Protein 5ZIZ (pdb70)

Solvent-accessible surface area: 25595 Å² total; per-residue (Å²): 126,67,143,56,21,37,69,134,23,22,102,49,29,93,72,2,81,65,15,10,28,68,13,46,74,5,5,33,66,0,20,100,50,0,57,111,0,33,66,2,0,50,85,3,14,70,56,99,44,43,71,109,64,9,85,60,14,2,74,68,0,56,60,22,25,53,38,0,11,78,15,0,32,26,64,9,74,104,50,19,47,2,1,0,8,68,49,53,74,123,24,0,4,65,130,38,154,54,78,2,83,37,97,15,42,81,73,67,108,74,8,62,21,5,52,77,16,36,11,10,12,3,31,0,0,2,63,0,1,34,112,5,122,10,3,64,26,39,0,22,2,73,20,48,106,116,28,87,8,5,6,4,3,1,25,16,24,135,37,95,86,46,39,103,60,121,37,26,60,21,29,4,65,1,62,37,72,81,48,21,32,1,57,46,96,112,104,51,92,63,36,80,22,87,22,69,14,0,70,58,6,60,8,23,2,7,49,2,5,0,13,26,62,5,34,104,37,6,11,1,64,5,9,59,9,36,67,67,22,1,0,28,3,0,44,49,0,27,64,6,1,71,48,93,18,147,61,26,38,65,24,2,50,6,3,15,62,0,2,11,6,16,16,7,3,5,25,1,6,8,66,1,43,46,13,54,16,52,27,15,2,12,48,5,11,39,64,3,42,102,51,18,122,176,82,59,76,67,49,22,28,82,132,110,124,70,138,64,17,56,71,130,16,22,104,48,32,96,68,2,80,64,5,11,28,68,15,43,78,5,7,28,70,1,20,101,42,0,63,109,0,34,37,1,0,58,90,3,15,61,53,93,42,43,83,107,65,9,92,56,13,2,76,75,0,57,60,27,24,52,38,0,10,80,15,0,34,28,65,6,73,100,52,84,63,2,1,2,6,62,47,87,136,27,0,3,65,124,39,156,54,79,2,81,34,91,13,45,91,76,67,88,75,11,60,22,5,50,80,12,40,10,16,6,3,30,0,0,3,70,0,2,34,121,4,122,9,4,60,24,38,0,22,1,75,19,49,106,116,26,88,12,19,5,4,2,1,26,14,24,126,100,97,129,38,23,60,14,31,4,32,3,66,37,71,83,44,21,76,1,15,48,92,108,128,56,83,64,38,102,19,92,24,74,12,0,64,60,8,90,13,36,29,7,58,3,7,0,12,27,65,5,31,109,56,6,15,0,62,4,10,59,9,37,69,69,21,1,0,28,4,0,45,52,0,28,65,6,2,68,54,114,23,97,62,45,42,72,22,2,51,8,5,13,60,0,2,12,7,16,17,9,1,5,20,1,8,8,63,1,42,44,12,34,15,53,30,14,2,13,44,5,12,36,68,3,39,91,52,20,63,111,66,120,55,134,67,60,73,22,61,38,35,66,119

Nearest PDB structures (foldseek):
  5ziz-assembly3_A  TM=1.003E+00  e=2.863E-57  Xanthomonas campestris
  5ziz-assembly3_B  TM=9.883E-01  e=2.452E-52  Xanthomonas campestris
  5zj0-assembly1_A  TM=9.351E-01  e=9.207E-52  Xanthomonas campestris
  7c7z-assembly3_B  TM=9.149E-01  e=1.241E-24  Legionella pneumophila
  7c7z-assembly3_A  TM=8.921E-01  e=1.825E-24  Legionella pneumophila

Radius of gyration: 26.3 Å; Cα contacts (8 Å, |Δi|>4): 1237; chains: 2; bounding box: 47×97×58 Å

B-factor: mean 39.3, std 12.55, range [19.19, 98.6]

Secondary structure (DSSP, 8-state):
-HHHHHHHHHHHHHHHHHHHHHHHHHHHHHHHHHHHHHHHHHHHT-TT--HHHHHHHHHHHHHHHHHHHHHHT-B-SSS-BSSSTT-TTS-SEEEETTEEEE-S-S---EEEEETTEEEE-PPPTIIIII--B-TTSSEEEEE-TT--S--EEEEEEE-GGG----S--EEEEESSSSEEEEEETT--EEEEEE--BT-EEEETTEEEEEES-PPTT-EEEEEE--B--HHHHHHHHHHHHTS---SHHHHHHHHHHHHHHHHHHHHHHHHHHHHHHHTHHHHHHHHTTTTT---HHHHHHHH-/-HHHHHHHHHHHHHHHHHHHHHHHHHHHHHHHHHHHHHHHHHHHT-TT--HHHHHHHHHHHHHHHHHHHHHHT-B-SSS-BTTSTT----SEEEETTEEEE-S-S---EEEEETTEEEE-PPPHIIIII--B-TTSSEEEEE-TT--S--EEEEEEE---S--EEEEEEETTEEEEE-TT--EEEEEE--BTSEEEETTEEEEEES-PPTT-EEEEEE--B--HHHHHHHHHHHTTS---SHHHHHHHHHHHHHHHHHHHHHHHHHHHHHHHHHHHHHHHHTTGGG----S--HHHHHHH-

Sequence (605 aa):
RALAAITRFGENANNVQNRLGLQENALAQAGDKMARVTELAVQSNNSSLSPDDRKAIASELTALRDSMVSLANSTDGTGRYLFAGTSDGNAPFIKSNGNVLYNGDQTQKQVEVAPDTFVSDTLPGSEIFMRIRTGDGSVDAHANATNTGTGLLLDFSRDASSGSWNGGSYSVQFTAADTYEVRDSTNALVSTGTYKDGEDINAAGVRMRISGAPAVGDSFQIGASGTKDVFSTIDDMVAALNSDTQTPTQKAAMINTLQSSMRDIAQASSKMIDARASGGAQLSVIDNANSLLVTLKTTLSSIRRALAAITRFGENANNVQNRLGLQENALAQAGDKMARVTELAVQSNNSSLSPDDRKAIASELTALRDSMVSLANSTDGTGRYLFAGTSGNAPFIKSNGNVLYNGDQTQKQVEVAPDTFVSDTLPGSEIFMRIRTGDGSVDAHANATNTGTGLLLDFSRDWNGGSYSVQFTAADTYEVRDSTNALVSTGTYKDGEDINAAGVRMRISGAPAVGDSFQIGASGTKDVFSTIDDMVAALNSDTQTPTQKAAMINTLQSSMRDIAQASSKMIDARASGGAQLSVIDNANSLLESNEVTLKTTLSSI

Structure (mmCIF, N/CA/C/O backbone):
data_5ZIZ
#
_entry.id   5ZIZ
#
_cell.length_a   179.372
_cell.length_b   179.372
_cell.length_c   54.755
_cell.angle_alpha   90.00
_cell.angle_beta   90.00
_cell.angle_gamma   120.00
#
_symmetry.space_group_name_H-M   'H 3'
#
loop_
_entity.id
_entity.type
_entity.pdbx_description
1 polymer 'Flagellar hook protein FlgL'
2 water water
#
loop_
_atom_site.group_PDB
_atom_site.id
_atom_site.type_symbol
_atom_site.label_atom_id
_atom_site.label_alt_id
_atom_site.label_comp_id
_atom_site.label_asym_id
_atom_site.label_entity_id
_atom_site.label_seq_id
_atom_site.pdbx_PDB_ins_code
_atom_site.Cartn_x
_atom_site.Cartn_y
_atom_site.Cartn_z
_atom_site.occupancy
_atom_site.B_iso_or_equiv
_atom_site.auth_seq_id
_atom_site.auth_comp_id
_atom_site.auth_asym_id
_atom_site.auth_atom_id
_atom_site.pdbx_PDB_model_num
ATOM 1 N N . ARG A 1 15 ? -26.957 -46.274 14.127 1.00 61.83 56 ARG A N 1
ATOM 2 C CA . ARG A 1 15 ? -26.220 -45.355 15.057 1.00 59.41 56 ARG A CA 1
ATOM 3 C C . ARG A 1 15 ? -25.927 -44.014 14.390 1.00 57.80 56 ARG A C 1
ATOM 4 O O . ARG A 1 15 ? -25.518 -43.041 15.058 1.00 56.80 56 ARG A O 1
ATOM 6 N N . ALA A 1 16 ? -26.115 -43.972 13.074 1.00 57.73 57 ALA A N 1
ATOM 7 C CA . ALA A 1 16 ? -26.147 -42.721 12.327 1.00 56.20 57 ALA A CA 1
ATOM 8 C C . ALA A 1 16 ? -27.452 -41.943 12.572 1.00 55.15 57 ALA A C 1
ATOM 9 O O . ALA A 1 16 ? -27.492 -40.717 12.419 1.00 54.63 57 ALA A O 1
ATOM 11 N N . LEU A 1 17 ? -28.516 -42.659 12.937 1.00 54.85 58 LEU A N 1
ATOM 12 C CA . LEU A 1 17 ? -29.764 -42.041 13.358 1.00 53.28 58 LEU A CA 1
ATOM 13 C C . LEU A 1 17 ? -29.533 -41.205 14.601 1.00 50.47 58 LEU A C 1
ATOM 14 O O . LEU A 1 17 ? -30.102 -40.130 14.741 1.00 49.04 58 LEU A O 1
ATOM 19 N N . ALA A 1 18 ? -28.689 -41.710 15.500 1.00 49.10 59 ALA A N 1
ATOM 20 C CA . ALA A 1 18 ? -28.351 -41.017 16.744 1.00 46.64 59 ALA A CA 1
ATOM 21 C C . ALA A 1 18 ? -27.676 -39.670 16.488 1.00 44.20 59 ALA A C 1
ATOM 22 O O . ALA A 1 18 ? -27.970 -38.690 17.171 1.00 42.72 59 ALA A O 1
ATOM 24 N N . ALA A 1 19 ? -26.784 -39.632 15.497 1.00 43.62 60 ALA A N 1
ATOM 25 C CA . ALA A 1 19 ? -26.080 -38.406 15.123 1.00 41.92 60 ALA A CA 1
ATOM 26 C C . ALA A 1 19 ? -27.000 -37.417 14.414 1.00 40.90 60 ALA A C 1
ATOM 27 O O . ALA A 1 19 ? -26.958 -36.226 14.693 1.00 39.37 60 ALA A O 1
ATOM 29 N N . ILE A 1 20 ? -27.829 -37.922 13.501 1.00 42.11 61 ILE A N 1
ATOM 30 C CA . ILE A 1 20 ? -28.790 -37.102 12.767 1.00 42.28 61 ILE A CA 1
ATOM 31 C C . ILE A 1 20 ? -29.787 -36.481 13.745 1.00 41.53 61 ILE A C 1
ATOM 32 O O . ILE A 1 20 ? -30.075 -35.289 13.664 1.00 40.01 61 ILE A O 1
ATOM 37 N N . THR A 1 21 ? -30.288 -37.293 14.682 1.00 42.01 62 THR A N 1
ATOM 38 C CA . THR A 1 21 ? -31.202 -36.822 15.714 1.00 42.02 62 THR A CA 1
ATOM 39 C C . THR A 1 21 ? -30.559 -35.672 16.476 1.00 40.85 62 THR A C 1
ATOM 40 O O . THR A 1 21 ? -31.188 -34.624 16.687 1.00 40.38 62 THR A O 1
ATOM 44 N N . ARG A 1 22 ? -29.300 -35.874 16.869 1.00 40.87 63 ARG A N 1
ATOM 45 C CA . ARG A 1 22 ? -28.548 -34.894 17.664 1.00 40.77 63 ARG A CA 1
ATOM 46 C C . ARG A 1 22 ? -28.343 -33.609 16.894 1.00 39.61 63 ARG A C 1
ATOM 47 O O . ARG A 1 22 ? -28.531 -32.523 17.447 1.00 39.06 63 ARG A O 1
ATOM 55 N N . PHE A 1 23 ? -27.980 -33.722 15.617 1.00 39.75 64 PHE A N 1
ATOM 56 C CA . PHE A 1 23 ? -27.849 -32.532 14.798 1.00 39.32 64 PHE A CA 1
ATOM 57 C C . PHE A 1 23 ? -29.198 -31.848 14.631 1.00 39.81 64 PHE A C 1
ATOM 58 O O . PHE A 1 23 ? -29.295 -30.618 14.790 1.00 39.16 64 PHE A O 1
ATOM 66 N N . GLY A 1 24 ? -30.230 -32.640 14.352 1.00 40.91 65 GLY A N 1
ATOM 67 C CA . GLY A 1 24 ? -31.589 -32.133 14.171 1.00 41.95 65 GLY A CA 1
ATOM 68 C C . GLY A 1 24 ? -32.116 -31.380 15.386 1.00 41.31 65 GLY A C 1
ATOM 69 O O . GLY A 1 24 ? -32.596 -30.242 15.279 1.00 39.70 65 GLY A O 1
ATOM 70 N N . GLU A 1 25 ? -32.033 -32.023 16.551 1.00 41.86 66 GLU A N 1
ATOM 71 C CA . GLU A 1 25 ? -32.473 -31.398 17.794 1.00 41.63 66 GLU A CA 1
ATOM 72 C C . GLU A 1 25 ? -31.681 -30.131 18.066 1.00 39.71 66 GLU A C 1
ATOM 73 O O . GLU A 1 25 ? -32.285 -29.114 18.384 1.00 39.50 66 GLU A O 1
ATOM 79 N N . ASN A 1 26 ? -30.353 -30.170 17.903 1.00 39.03 67 ASN A N 1
ATOM 80 C CA . ASN A 1 26 ? -29.532 -28.946 18.028 1.00 37.67 67 ASN A CA 1
ATOM 81 C C . ASN A 1 26 ? -30.053 -27.815 17.153 1.00 37.44 67 ASN A C 1
ATOM 82 O O . ASN A 1 26 ? -30.205 -26.694 17.627 1.00 36.46 67 ASN A O 1
ATOM 87 N N . ALA A 1 27 ? -30.293 -28.109 15.872 1.00 37.78 68 ALA A N 1
ATOM 88 C CA . ALA A 1 27 ? -30.763 -27.101 14.921 1.00 38.54 68 ALA A CA 1
ATOM 89 C C . ALA A 1 27 ? -32.133 -26.540 15.301 1.00 38.94 68 ALA A C 1
ATOM 90 O O . ALA A 1 27 ? -32.340 -25.332 15.260 1.00 38.10 68 ALA A O 1
ATOM 92 N N . ASN A 1 28 ? -33.069 -27.423 15.644 1.00 40.12 69 ASN A N 1
ATOM 93 C CA . ASN A 1 28 ? -34.385 -26.999 16.115 1.00 41.13 69 ASN A CA 1
ATOM 94 C C . ASN A 1 28 ? -34.318 -26.119 17.370 1.00 39.00 69 ASN A C 1
ATOM 95 O O . ASN A 1 28 ? -35.014 -25.112 17.463 1.00 39.08 69 ASN A O 1
ATOM 100 N N . ASN A 1 29 ? -33.475 -26.496 18.323 1.00 38.00 70 ASN A N 1
ATOM 101 C CA . ASN A 1 29 ? -33.359 -25.734 19.569 1.00 36.77 70 ASN A CA 1
ATOM 102 C C . ASN A 1 29 ? -32.832 -24.338 19.371 1.00 34.91 70 ASN A C 1
ATOM 103 O O . ASN A 1 29 ? -33.409 -23.392 19.905 1.00 34.98 70 ASN A O 1
ATOM 108 N N . VAL A 1 30 ? -31.747 -24.204 18.605 1.00 33.60 71 VAL A N 1
ATOM 109 C CA . VAL A 1 30 ? -31.163 -22.894 18.368 1.00 31.96 71 VAL A CA 1
ATOM 110 C C . VAL A 1 30 ? -32.142 -22.024 17.569 1.00 33.60 71 VAL A C 1
ATOM 111 O O . VAL A 1 30 ? -32.335 -20.841 17.879 1.00 33.31 71 VAL A O 1
ATOM 115 N N . GLN A 1 31 ? -32.762 -22.625 16.551 1.00 35.46 72 GLN A N 1
ATOM 116 C CA . GLN A 1 31 ? -33.749 -21.949 15.723 1.00 37.19 72 GLN A CA 1
ATOM 117 C C . GLN A 1 31 ? -34.875 -21.362 16.593 1.00 36.43 72 GLN A C 1
ATOM 118 O O . GLN A 1 31 ? -35.193 -20.186 16.465 1.00 36.28 72 GLN A O 1
ATOM 124 N N . ASN A 1 32 ? -35.461 -22.181 17.470 1.00 35.79 73 ASN A N 1
ATOM 125 C CA . ASN A 1 32 ? -36.497 -21.717 18.390 1.00 36.07 73 ASN A CA 1
ATOM 126 C C . ASN A 1 32 ? -35.990 -20.539 19.250 1.00 33.97 73 ASN A C 1
ATOM 127 O O . ASN A 1 32 ? -36.653 -19.508 19.328 1.00 34.25 73 ASN A O 1
ATOM 132 N N . ARG A 1 33 ? -34.804 -20.693 19.843 1.00 31.59 74 ARG A N 1
ATOM 133 C CA . ARG A 1 33 ? -34.197 -19.655 20.682 1.00 30.07 74 ARG A CA 1
ATOM 134 C C . ARG A 1 33 ? -33.968 -18.363 19.913 1.00 29.50 74 ARG A C 1
ATOM 135 O O . ARG A 1 33 ? -34.391 -17.300 20.356 1.00 28.81 74 ARG A O 1
ATOM 143 N N . LEU A 1 34 ? -33.367 -18.463 18.730 1.00 29.47 75 LEU A N 1
ATOM 144 C CA . LEU A 1 34 ? -33.128 -17.279 17.905 1.00 29.17 75 LEU A CA 1
ATOM 145 C C . LEU A 1 34 ? -34.417 -16.522 17.556 1.00 30.38 75 LEU A C 1
ATOM 146 O O . LEU A 1 34 ? -34.438 -15.295 17.590 1.00 29.55 75 LEU A O 1
ATOM 151 N N . GLY A 1 35 ? -35.484 -17.260 17.252 1.00 32.12 76 GLY A N 1
ATOM 152 C CA . GLY A 1 35 ? -36.814 -16.661 17.024 1.00 34.46 76 GLY A CA 1
ATOM 153 C C . GLY A 1 35 ? -37.382 -16.000 18.288 1.00 34.14 76 GLY A C 1
ATOM 154 O O . GLY A 1 35 ? -37.971 -14.908 18.232 1.00 34.22 76 GLY A O 1
ATOM 155 N N . LEU A 1 36 ? -37.212 -16.652 19.429 1.00 33.38 77 LEU A N 1
ATOM 156 C CA . LEU A 1 36 ? -37.656 -16.049 20.695 1.00 33.64 77 LEU A CA 1
ATOM 157 C C . LEU A 1 36 ? -36.829 -14.813 21.061 1.00 32.22 77 LEU A C 1
ATOM 158 O O . LEU A 1 36 ? -37.384 -13.839 21.563 1.00 32.30 77 LEU A O 1
ATOM 163 N N . GLN A 1 37 ? -35.524 -14.841 20.769 1.00 31.67 78 GLN A N 1
ATOM 164 C CA . GLN A 1 37 ? -34.640 -13.675 20.936 1.00 30.51 78 GLN A CA 1
ATOM 165 C C . GLN A 1 37 ? -35.128 -12.468 20.111 1.00 31.39 78 GLN A C 1
ATOM 166 O O . GLN A 1 37 ? -35.272 -11.357 20.627 1.00 31.04 78 GLN A O 1
ATOM 172 N N . GLU A 1 38 ? -35.375 -12.694 18.832 1.00 33.17 79 GLU A N 1
ATOM 173 C CA . GLU A 1 38 ? -35.855 -11.640 17.950 1.00 35.83 79 GLU A CA 1
ATOM 174 C C . GLU A 1 38 ? -37.126 -10.972 18.492 1.00 35.86 79 GLU A C 1
ATOM 175 O O . GLU A 1 38 ? -37.223 -9.740 18.508 1.00 35.15 79 GLU A O 1
ATOM 181 N N . ASN A 1 39 ? -38.087 -11.787 18.935 1.00 35.76 80 ASN A N 1
ATOM 182 C CA . ASN A 1 39 ? -39.310 -11.251 19.491 1.00 36.56 80 ASN A CA 1
ATOM 183 C C . ASN A 1 39 ? -39.025 -10.502 20.801 1.00 34.02 80 ASN A C 1
ATOM 184 O O . ASN A 1 39 ? -39.571 -9.441 21.020 1.00 33.48 80 ASN A O 1
ATOM 189 N N . ALA A 1 40 ? -38.139 -11.043 21.635 1.00 31.70 81 ALA A N 1
ATOM 190 C CA . ALA A 1 40 ? -37.805 -10.395 22.893 1.00 30.32 81 ALA A CA 1
ATOM 191 C C . ALA A 1 40 ? -37.131 -9.026 22.687 1.00 29.45 81 ALA A C 1
ATOM 192 O O . ALA A 1 40 ? -37.420 -8.089 23.423 1.00 29.71 81 ALA A O 1
ATOM 194 N N . LEU A 1 41 ? -36.241 -8.924 21.703 1.00 28.83 82 LEU A N 1
ATOM 195 C CA . LEU A 1 41 ? -35.619 -7.653 21.353 1.00 28.54 82 LEU A CA 1
ATOM 196 C C . LEU A 1 41 ? -36.608 -6.631 20.785 1.00 30.28 82 LEU A C 1
ATOM 197 O O . LEU A 1 41 ? -36.504 -5.433 21.096 1.00 30.07 82 LEU A O 1
ATOM 202 N N . ALA A 1 42 ? -37.567 -7.089 19.973 1.00 31.31 83 ALA A N 1
ATOM 203 C CA . ALA A 1 42 ? -38.645 -6.230 19.536 1.00 33.50 83 ALA A CA 1
ATOM 204 C C . ALA A 1 42 ? -39.424 -5.657 20.721 1.00 33.70 83 ALA A C 1
ATOM 205 O O . ALA A 1 42 ? -39.636 -4.452 20.786 1.00 35.28 83 ALA A O 1
ATOM 207 N N . GLN A 1 43 ? -39.825 -6.504 21.664 1.00 33.28 84 GLN A N 1
ATOM 208 C CA . GLN A 1 43 ? -40.591 -6.049 22.827 1.00 34.73 84 GLN A CA 1
ATOM 209 C C . GLN A 1 43 ? -39.781 -5.154 23.769 1.00 33.37 84 GLN A C 1
ATOM 210 O O . GLN A 1 43 ? -40.350 -4.257 24.380 1.00 33.87 84 GLN A O 1
ATOM 216 N N . ALA A 1 44 ? -38.479 -5.425 23.905 1.00 31.86 85 ALA A N 1
ATOM 217 C CA . ALA A 1 44 ? -37.580 -4.553 24.647 1.00 31.30 85 ALA A CA 1
ATOM 218 C C . ALA A 1 44 ? -37.503 -3.184 23.968 1.00 31.98 85 ALA A C 1
ATOM 219 O O . ALA A 1 44 ? -37.553 -2.165 24.648 1.00 31.93 85 ALA A O 1
ATOM 221 N N . GLY A 1 45 ? -37.414 -3.174 22.640 1.00 33.09 86 GLY A N 1
ATOM 222 C CA . GLY A 1 45 ? -37.564 -1.942 21.855 1.00 35.16 86 GLY A CA 1
ATOM 223 C C . GLY A 1 45 ? -38.803 -1.107 22.225 1.00 36.10 86 GLY A C 1
ATOM 224 O O . GLY A 1 45 ? -38.693 0.095 22.518 1.00 36.45 86 GLY A O 1
ATOM 225 N N . ASP A 1 46 ? -39.968 -1.750 22.215 1.00 36.83 87 ASP A N 1
ATOM 226 C CA . ASP A 1 46 ? -41.244 -1.114 22.553 1.00 38.02 87 ASP A CA 1
ATOM 227 C C . ASP A 1 46 ? -41.249 -0.538 23.951 1.00 36.96 87 ASP A C 1
ATOM 228 O O . ASP A 1 46 ? -41.702 0.591 24.151 1.00 37.40 87 ASP A O 1
ATOM 233 N N . LYS A 1 47 ? -40.751 -1.319 24.915 1.00 34.87 88 LYS A N 1
ATOM 234 C CA . LYS A 1 47 ? -40.710 -0.891 26.304 1.00 33.80 88 LYS A CA 1
ATOM 235 C C . LYS A 1 47 ? -39.799 0.313 26.468 1.00 32.28 88 LYS A C 1
ATOM 236 O O . LYS A 1 47 ? -40.115 1.233 27.222 1.00 32.77 88 LYS A O 1
ATOM 242 N N . MET A 1 48 ? -38.670 0.306 25.768 1.00 30.90 89 MET A N 1
ATOM 243 C CA . MET A 1 48 ? -37.737 1.432 25.783 1.00 29.60 89 MET A CA 1
ATOM 244 C C . MET A 1 48 ? -38.346 2.690 25.167 1.00 29.59 89 MET A C 1
ATOM 245 O O . MET A 1 48 ? -38.074 3.809 25.642 1.00 28.29 89 MET A O 1
ATOM 250 N N . ALA A 1 49 ? -39.145 2.497 24.106 1.00 28.82 90 ALA A N 1
ATOM 251 C CA . ALA A 1 49 ? -39.807 3.590 23.438 1.00 30.45 90 ALA A CA 1
ATOM 252 C C . ALA A 1 49 ? -40.831 4.197 24.397 1.00 30.87 90 ALA A C 1
ATOM 253 O O . ALA A 1 49 ? -40.972 5.406 24.473 1.00 32.02 90 ALA A O 1
ATOM 255 N N . ARG A 1 50 ? -41.536 3.353 25.142 1.00 31.24 91 ARG A N 1
ATOM 256 C CA . ARG A 1 50 ? -42.468 3.818 26.180 1.00 31.91 91 ARG A CA 1
ATOM 257 C C . ARG A 1 50 ? -41.713 4.541 27.311 1.00 30.45 91 ARG A C 1
ATOM 258 O O . ARG A 1 50 ? -42.159 5.587 27.779 1.00 30.73 91 ARG A O 1
ATOM 266 N N . VAL A 1 51 ? -40.555 4.017 27.732 1.00 29.34 92 VAL A N 1
ATOM 267 C CA . VAL A 1 51 ? -39.698 4.723 28.719 1.00 27.69 92 VAL A CA 1
ATOM 268 C C . VAL A 1 51 ? -39.306 6.145 28.243 1.00 28.42 92 VAL A C 1
ATOM 269 O O . VAL A 1 51 ? -39.418 7.127 28.989 1.00 28.72 92 VAL A O 1
ATOM 273 N N . THR A 1 52 ? -38.851 6.236 27.002 1.00 28.63 93 THR A N 1
ATOM 274 C CA . THR A 1 52 ? -38.539 7.494 26.326 1.00 29.92 93 THR A CA 1
ATOM 275 C C . THR A 1 52 ? -39.719 8.485 26.360 1.00 31.18 93 THR A C 1
ATOM 276 O O . THR A 1 52 ? -39.538 9.641 26.718 1.00 30.69 93 THR A O 1
ATOM 280 N N . GLU A 1 53 ? -40.923 8.039 26.003 1.00 32.22 94 GLU A N 1
ATOM 281 C CA . GLU A 1 53 ? -42.088 8.939 26.030 1.00 34.47 94 GLU A CA 1
ATOM 282 C C . GLU A 1 53 ? -42.446 9.418 27.428 1.00 33.05 94 GLU A C 1
ATOM 283 O O . GLU A 1 53 ? -42.703 10.601 27.632 1.00 33.45 94 GLU A O 1
ATOM 289 N N . LEU A 1 54 ? -42.474 8.497 28.384 1.00 31.73 95 LEU A N 1
ATOM 290 C CA . LEU A 1 54 ? -42.747 8.869 29.773 1.00 31.07 95 LEU A CA 1
ATOM 291 C C . LEU A 1 54 ? -41.731 9.898 30.268 1.00 30.17 95 LEU A C 1
ATOM 292 O O . LEU A 1 54 ? -42.119 10.869 30.917 1.00 30.74 95 LEU A O 1
ATOM 297 N N . ALA A 1 55 ? -40.451 9.702 29.932 1.00 28.84 96 ALA A N 1
ATOM 298 C CA . ALA A 1 55 ? -39.400 10.646 30.341 1.00 28.99 96 ALA A CA 1
ATOM 299 C C . ALA A 1 55 ? -39.546 12.048 29.707 1.00 30.14 96 ALA A C 1
ATOM 300 O O . ALA A 1 55 ? -39.357 13.058 30.397 1.00 30.77 96 ALA A O 1
ATOM 302 N N . VAL A 1 56 ? -39.878 12.114 28.421 1.00 30.33 97 VAL A N 1
ATOM 303 C CA . VAL A 1 56 ? -40.132 13.402 27.780 1.00 32.10 97 VAL A CA 1
ATOM 304 C C . VAL A 1 56 ? -41.254 14.114 28.530 1.00 32.96 97 VAL A C 1
ATOM 305 O O . VAL A 1 56 ? -41.096 15.258 28.950 1.00 34.15 97 VAL A O 1
ATOM 309 N N . GLN A 1 57 ? -42.369 13.419 28.728 1.00 33.37 98 GLN A N 1
ATOM 310 C CA . GLN A 1 57 ? -43.523 13.969 29.425 1.00 34.46 98 GLN A CA 1
ATOM 311 C C . GLN A 1 57 ? -43.182 14.464 30.827 1.00 33.31 98 GLN A C 1
ATOM 312 O O . GLN A 1 57 ? -43.759 15.453 31.276 1.00 33.33 98 GLN A O 1
ATOM 318 N N . SER A 1 58 ? -42.257 13.781 31.509 1.00 31.14 99 SER A N 1
ATOM 319 C CA . SER A 1 58 ? -41.901 14.144 32.890 1.00 31.62 99 SER A CA 1
ATOM 320 C C . SER A 1 58 ? -41.151 15.483 33.021 1.00 32.35 99 SER A C 1
ATOM 321 O O . SER A 1 58 ? -41.089 16.051 34.099 1.00 33.25 99 SER A O 1
ATOM 324 N N . ASN A 1 59 ? -40.566 15.972 31.934 1.00 33.44 100 ASN A N 1
ATOM 325 C CA . ASN A 1 59 ? -39.972 17.309 31.926 1.00 34.79 100 ASN A CA 1
ATOM 326 C C . ASN A 1 59 ? -41.011 18.450 31.886 1.00 36.72 100 ASN A C 1
ATOM 327 O O . ASN A 1 59 ? -40.677 19.596 32.194 1.00 37.01 100 ASN A O 1
ATOM 332 N N . ASN A 1 60 ? -42.257 18.123 31.523 1.00 37.94 101 ASN A N 1
ATOM 333 C CA . ASN A 1 60 ? -43.306 19.119 31.273 1.00 40.69 101 ASN A CA 1
ATOM 334 C C . ASN A 1 60 ? -43.497 20.010 32.491 1.00 41.23 101 ASN A C 1
ATOM 335 O O . ASN A 1 60 ? -43.776 19.523 33.580 1.00 40.47 101 ASN A O 1
ATOM 340 N N . SER A 1 61 ? -43.325 21.314 32.300 1.00 43.06 102 SER A N 1
ATOM 341 C CA . SER A 1 61 ? -43.337 22.246 33.421 1.00 44.47 102 SER A CA 1
ATOM 342 C C . SER A 1 61 ? -44.703 22.421 34.102 1.00 45.78 102 SER A C 1
ATOM 343 O O . SER A 1 61 ? -44.772 23.009 35.191 1.00 46.18 102 SER A O 1
ATOM 346 N N . SER A 1 62 ? -45.773 21.908 33.480 1.00 46.71 103 SER A N 1
ATOM 347 C CA . SER A 1 62 ? -47.123 22.002 34.072 1.00 48.67 103 SER A CA 1
ATOM 348 C C . SER A 1 62 ? -47.466 20.883 35.076 1.00 48.29 103 SER A C 1
ATOM 349 O O . SER A 1 62 ? -48.446 20.992 35.815 1.00 49.20 103 SER A O 1
ATOM 352 N N . LEU A 1 63 ? -46.650 19.828 35.116 1.00 47.12 104 LEU A N 1
AT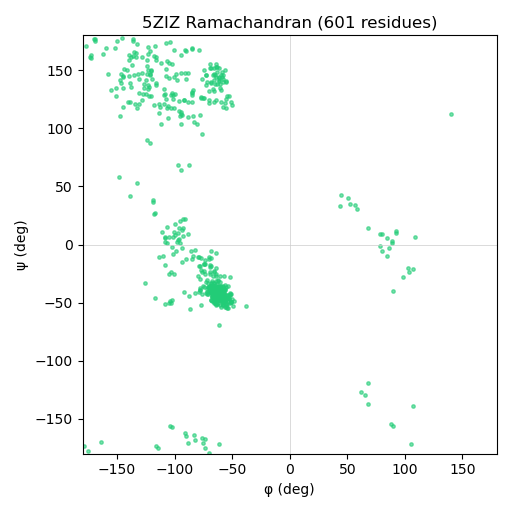OM 353 C CA . LEU A 1 63 ? -46.905 18.685 35.993 1.00 47.05 104 LEU A CA 1
ATOM 354 C C . LEU A 1 63 ? -46.635 19.022 37.451 1.00 47.31 104 LEU A C 1
ATOM 355 O O . LEU A 1 63 ? -45.718 19.780 37.759 1.00 47.26 104 LEU A O 1
ATOM 360 N N . SER A 1 64 ? -47.426 18.433 38.342 1.00 48.42 105 SER A N 1
ATOM 361 C CA . SER A 1 64 ? -47.251 18.598 39.782 1.00 49.04 105 SER A CA 1
ATOM 362 C C . SER A 1 64 ? -46.209 17.584 40.257 1.00 48.50 105 SER A C 1
ATOM 363 O O . SER A 1 64 ? -45.842 16.689 39.490 1.00 47.59 105 SER A O 1
ATOM 366 N N . PRO A 1 65 ? -45.709 17.719 41.507 1.00 49.39 106 PRO A N 1
ATOM 367 C CA . PRO A 1 65 ? -44.907 16.615 42.064 1.00 48.97 106 PRO A CA 1
ATOM 368 C C . PRO A 1 65 ? -45.649 15.269 42.084 1.00 49.45 106 PRO A C 1
ATOM 369 O O . PRO A 1 65 ? -45.035 14.239 41.818 1.00 48.59 106 PRO A O 1
ATOM 373 N N . ASP A 1 66 ? -46.949 15.279 42.385 1.00 51.51 107 ASP A N 1
ATOM 374 C CA . ASP A 1 66 ? -47.749 14.046 42.396 1.00 52.30 107 ASP A CA 1
ATOM 375 C C . ASP A 1 66 ? -47.786 13.377 41.030 1.00 50.62 107 ASP A C 1
ATOM 376 O O . ASP A 1 66 ? -47.679 12.149 40.935 1.00 50.03 107 ASP A O 1
ATOM 381 N N . ASP A 1 67 ? -47.944 14.195 39.985 1.00 50.02 108 ASP A N 1
ATOM 382 C CA . ASP A 1 67 ? -47.959 13.721 38.591 1.00 48.86 108 ASP A CA 1
ATOM 383 C C . ASP A 1 67 ? -46.607 13.145 38.212 1.00 45.87 108 ASP A C 1
ATOM 384 O O . ASP A 1 67 ? -46.529 12.130 37.527 1.00 44.88 108 ASP A O 1
ATOM 389 N N . ARG A 1 68 ? -45.540 13.795 38.662 1.00 44.43 109 ARG A N 1
ATOM 390 C CA . ARG A 1 68 ? -44.223 13.243 38.438 1.00 42.96 109 ARG A CA 1
ATOM 391 C C . ARG A 1 68 ? -44.098 11.871 39.094 1.00 42.35 109 ARG A C 1
ATOM 392 O O . ARG A 1 68 ? -43.493 10.968 38.528 1.00 41.00 109 ARG A O 1
ATOM 400 N N . LYS A 1 69 ? -44.732 11.709 40.251 1.00 43.59 110 LYS A N 1
ATOM 401 C CA . LYS A 1 69 ? -44.668 10.447 40.995 1.00 44.08 110 LYS A CA 1
ATOM 402 C C . LYS A 1 69 ? -45.406 9.287 40.300 1.00 43.48 110 LYS A C 1
ATOM 403 O O . LYS A 1 69 ? -44.880 8.162 40.241 1.00 43.06 110 LYS A O 1
ATOM 409 N N . ALA A 1 70 ? -46.577 9.577 39.739 1.00 43.31 111 ALA A N 1
ATOM 410 C CA . ALA A 1 70 ? -47.325 8.618 38.922 1.00 43.29 111 ALA A CA 1
ATOM 411 C C . ALA A 1 70 ? -46.535 8.143 37.691 1.00 41.40 111 ALA A C 1
ATOM 412 O O . ALA A 1 70 ? -46.601 6.965 37.329 1.00 41.43 111 ALA A O 1
ATOM 414 N N . ILE A 1 71 ? -45.808 9.062 37.049 1.00 39.46 112 ILE A N 1
ATOM 415 C CA . ILE A 1 71 ? -44.924 8.715 35.948 1.00 37.45 112 ILE A CA 1
ATOM 416 C C . ILE A 1 71 ? -43.801 7.801 36.432 1.00 35.94 112 ILE A C 1
ATOM 417 O O . ILE A 1 71 ? -43.488 6.799 35.773 1.00 34.61 112 ILE A O 1
ATOM 422 N N . ALA A 1 72 ? -43.198 8.153 37.576 1.00 35.75 113 ALA A N 1
ATOM 423 C CA . ALA A 1 72 ? -42.161 7.328 38.205 1.00 34.72 113 ALA A CA 1
ATOM 424 C C . ALA A 1 72 ? -42.671 5.909 38.473 1.00 35.04 113 ALA A C 1
ATOM 425 O O . ALA A 1 72 ? -41.954 4.917 38.261 1.00 34.62 113 ALA A O 1
ATOM 427 N N . SER A 1 73 ? -43.919 5.818 38.897 1.00 36.18 114 SER A N 1
ATOM 428 C CA . SER A 1 73 ? -44.558 4.529 39.157 1.00 37.91 114 SER A CA 1
ATOM 429 C C . SER A 1 73 ? -44.735 3.672 37.893 1.00 37.08 114 SER A C 1
ATOM 430 O O . SER A 1 73 ? -44.599 2.443 37.934 1.00 37.09 114 SER A O 1
ATOM 433 N N . GLU A 1 74 ? -45.041 4.327 36.776 1.00 36.44 115 GLU A N 1
ATOM 434 C CA . GLU A 1 74 ? -45.121 3.658 35.485 1.00 36.29 115 GLU A CA 1
ATOM 435 C C . GLU A 1 74 ? -43.745 3.184 35.041 1.00 33.86 115 GLU A C 1
ATOM 436 O O . GLU A 1 74 ? -43.600 2.077 34.526 1.00 33.59 115 GLU A O 1
ATOM 442 N N . LEU A 1 75 ? -42.734 4.021 35.254 1.00 32.36 116 LEU A N 1
ATOM 443 C CA . LEU A 1 75 ? -41.366 3.662 34.904 1.00 30.35 116 LEU A CA 1
ATOM 444 C C . LEU A 1 75 ? -40.884 2.454 35.700 1.00 30.68 116 LEU A C 1
ATOM 445 O O . LEU A 1 75 ? -40.236 1.582 35.146 1.00 29.56 116 LEU A O 1
ATOM 450 N N . THR A 1 76 ? -41.234 2.393 36.987 1.00 32.10 117 THR A N 1
ATOM 451 C CA . THR A 1 76 ? -40.917 1.249 37.839 1.00 32.51 117 THR A CA 1
ATOM 452 C C . THR A 1 76 ? -41.536 -0.027 37.256 1.00 33.14 117 THR A C 1
ATOM 453 O O . THR A 1 76 ? -40.864 -1.059 37.146 1.00 32.78 117 THR A O 1
ATOM 457 N N . ALA A 1 77 ? -42.805 0.052 36.855 1.00 33.81 118 ALA A N 1
ATOM 458 C CA . ALA A 1 77 ? -43.487 -1.089 36.233 1.00 34.56 118 ALA A CA 1
ATOM 459 C C . ALA A 1 77 ? -42.787 -1.528 34.952 1.00 32.81 118 ALA A C 1
ATOM 460 O O . ALA A 1 77 ? -42.647 -2.724 34.696 1.00 33.17 118 ALA A O 1
ATOM 462 N N . LEU A 1 78 ? -42.322 -0.562 34.162 1.00 31.56 119 LEU A N 1
ATOM 463 C CA . LEU A 1 78 ? -41.569 -0.881 32.948 1.00 29.79 119 LEU A CA 1
ATOM 464 C C . LEU A 1 78 ? -40.217 -1.524 33.239 1.00 28.37 119 LEU A C 1
ATOM 465 O O . LEU A 1 78 ? -39.816 -2.441 32.512 1.00 26.72 119 LEU A O 1
ATOM 470 N N . ARG A 1 79 ? -39.536 -1.068 34.307 1.00 28.27 120 ARG A N 1
ATOM 471 C CA . ARG A 1 79 ? -38.258 -1.681 34.721 1.00 27.78 120 ARG A CA 1
ATOM 472 C C . ARG A 1 79 ? -38.490 -3.138 35.129 1.00 28.75 120 ARG A C 1
ATOM 473 O O . ARG A 1 79 ? -37.738 -4.035 34.725 1.00 27.62 120 ARG A O 1
ATOM 481 N N . ASP A 1 80 ? -39.537 -3.358 35.926 1.00 30.40 121 ASP A N 1
ATOM 482 C CA . ASP A 1 80 ? -39.920 -4.711 36.373 1.00 32.81 121 ASP A CA 1
ATOM 483 C C . ASP A 1 80 ? -40.245 -5.652 35.213 1.00 32.52 121 ASP A C 1
ATOM 484 O O . ASP A 1 80 ? -39.825 -6.799 35.224 1.00 31.71 121 ASP A O 1
ATOM 489 N N . SER A 1 81 ? -40.934 -5.148 34.188 1.00 32.74 122 SER A N 1
ATOM 490 C CA . SER A 1 81 ? -41.293 -6.003 33.064 1.00 33.57 122 SER A CA 1
ATOM 491 C C . SER A 1 81 ? -40.101 -6.232 32.125 1.00 31.89 122 SER A C 1
ATOM 492 O O . SER A 1 81 ? -40.087 -7.168 31.345 1.00 32.46 122 SER A O 1
ATOM 495 N N . MET A 1 82 ? -39.100 -5.371 32.219 1.00 30.75 123 MET A N 1
ATOM 496 C CA . MET A 1 82 ? -37.871 -5.544 31.476 1.00 29.50 123 MET A CA 1
ATOM 497 C C . MET A 1 82 ? -37.042 -6.657 32.123 1.00 28.80 123 MET A C 1
ATOM 498 O O . MET A 1 82 ? -36.377 -7.404 31.420 1.00 28.36 123 MET A O 1
ATOM 503 N N . VAL A 1 83 ? -37.085 -6.764 33.455 1.00 28.82 124 VAL A N 1
ATOM 504 C CA . VAL A 1 83 ? -36.445 -7.877 34.155 1.00 27.89 124 VAL A CA 1
ATOM 505 C C . VAL A 1 83 ? -37.066 -9.231 33.736 1.00 28.64 124 VAL A C 1
ATOM 506 O O . VAL A 1 83 ? -36.318 -10.177 33.460 1.00 28.14 124 VAL A O 1
ATOM 510 N N . SER A 1 84 ? -38.409 -9.326 33.702 1.00 29.31 125 SER A N 1
ATOM 511 C CA . SER A 1 84 ? -39.113 -10.577 33.325 1.00 30.57 125 SER A CA 1
ATOM 512 C C . SER A 1 84 ? -38.735 -10.962 31.905 1.00 29.37 125 SER A C 1
ATOM 513 O O . SER A 1 84 ? -38.543 -12.135 31.607 1.00 29.46 125 SER A O 1
ATOM 516 N N . LEU A 1 85 ? -38.619 -9.949 31.053 1.00 27.51 126 LEU A N 1
ATOM 517 C CA . LEU A 1 85 ? -38.242 -10.130 29.660 1.00 27.52 126 LEU A CA 1
ATOM 518 C C . LEU A 1 85 ? -36.810 -10.619 29.506 1.00 26.44 126 LEU A C 1
ATOM 519 O O . LEU A 1 85 ? -36.529 -11.499 28.689 1.00 26.01 126 LEU A O 1
ATOM 524 N N . ALA A 1 86 ? -35.915 -10.024 30.296 1.00 25.73 127 ALA A N 1
ATOM 525 C CA . ALA A 1 86 ? -34.531 -10.445 30.393 1.00 25.14 127 ALA A CA 1
ATOM 526 C C . ALA A 1 86 ? -34.435 -11.883 30.941 1.00 25.74 127 ALA A C 1
ATOM 527 O O . ALA A 1 86 ? -33.517 -12.627 30.596 1.00 25.91 127 ALA A O 1
ATOM 529 N N . ASN A 1 87 ? -35.397 -12.272 31.776 1.00 26.20 128 ASN A N 1
ATOM 530 C CA . ASN A 1 87 ? -35.486 -13.642 32.260 1.00 26.98 128 ASN A CA 1
ATOM 531 C C . ASN A 1 87 ? -36.387 -14.551 31.418 1.00 27.40 128 ASN A C 1
ATOM 532 O O . ASN A 1 87 ? -36.849 -15.565 31.929 1.00 29.38 128 ASN A O 1
ATOM 537 N N . SER A 1 88 ? -36.636 -14.214 30.149 1.00 30.40 129 SER A N 1
ATOM 538 C CA . SER A 1 88 ? -37.430 -15.090 29.268 1.00 32.29 129 SER A CA 1
ATOM 539 C C . SER A 1 88 ? -36.830 -16.496 29.170 1.00 32.81 129 SER A C 1
ATOM 540 O O . SER A 1 88 ? -35.609 -16.671 29.247 1.00 31.67 129 SER A O 1
ATOM 543 N N . THR A 1 89 ? -37.688 -17.487 28.955 1.00 34.96 130 THR A N 1
ATOM 544 C CA . THR A 1 89 ? -37.253 -18.868 28.788 1.00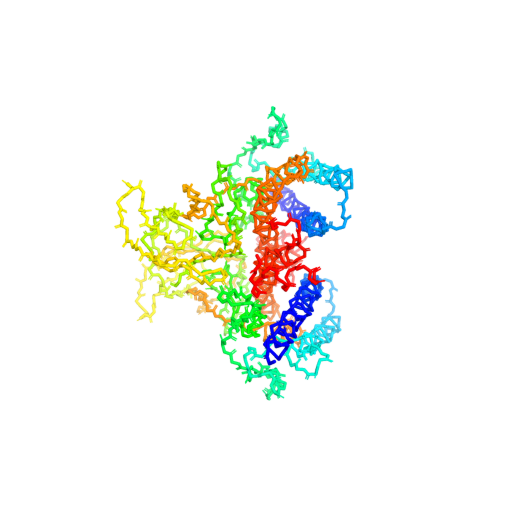 35.73 130 THR A CA 1
ATOM 545 C C . THR A 1 89 ? -37.640 -19.359 27.398 1.00 37.38 130 THR A C 1
ATOM 546 O O . THR A 1 89 ? -38.511 -18.771 26.747 1.00 37.73 130 THR A O 1
ATOM 550 N N . ASP A 1 90 ? -36.998 -20.446 26.958 1.00 38.47 131 ASP A N 1
ATOM 551 C CA . ASP A 1 90 ? -37.168 -20.968 25.602 1.00 40.26 131 ASP A CA 1
ATOM 552 C C . ASP A 1 90 ? -38.161 -22.123 25.506 1.00 43.86 131 ASP A C 1
ATOM 553 O O . ASP A 1 90 ? -38.351 -22.708 24.424 1.00 45.60 131 ASP A O 1
ATOM 558 N N . GLY A 1 91 ? -38.779 -22.480 26.626 1.00 45.58 132 GLY A N 1
ATOM 559 C CA . GLY A 1 91 ? -39.850 -23.481 26.571 1.00 50.54 132 GLY A CA 1
ATOM 560 C C . GLY A 1 91 ? -39.414 -24.943 26.507 1.00 52.26 132 GLY A C 1
ATOM 561 O O . GLY A 1 91 ? -40.267 -25.830 26.525 1.00 55.26 132 GLY A O 1
ATOM 562 N N . THR A 1 92 ? -38.107 -25.203 26.386 1.00 50.77 133 THR A N 1
ATOM 563 C CA . THR A 1 92 ? -37.552 -26.428 26.954 1.00 51.45 133 THR A CA 1
ATOM 564 C C . THR A 1 92 ? -37.346 -26.068 28.415 1.00 50.63 133 THR A C 1
ATOM 565 O O . THR A 1 92 ? -36.984 -26.916 29.223 1.00 52.34 133 THR A O 1
ATOM 569 N N . GLY A 1 93 ? -37.604 -24.798 28.736 1.00 48.70 134 GLY A N 1
ATOM 570 C CA . GLY A 1 93 ? -37.524 -24.272 30.093 1.00 47.35 134 GLY A CA 1
ATOM 571 C C . GLY A 1 93 ? -36.159 -23.683 30.423 1.00 44.71 134 GLY A C 1
ATOM 572 O O . GLY A 1 93 ? -35.877 -23.389 31.581 1.00 44.62 134 GLY A O 1
ATOM 573 N N . ARG A 1 94 ? -35.307 -23.538 29.405 1.00 42.30 135 ARG A N 1
ATOM 574 C CA . ARG A 1 94 ? -33.971 -22.974 29.571 1.00 39.49 135 ARG A CA 1
ATOM 575 C C . ARG A 1 94 ? -34.028 -21.463 29.351 1.00 36.97 135 ARG A C 1
ATOM 576 O O . ARG A 1 94 ? -34.836 -20.984 28.560 1.00 37.37 135 ARG A O 1
ATOM 578 N N . TYR A 1 95 ? -33.185 -20.720 30.058 1.00 34.67 136 TYR A N 1
ATOM 579 C CA . TYR A 1 95 ? -33.137 -19.261 29.942 1.00 32.40 136 TYR A CA 1
ATOM 580 C C . TYR A 1 95 ? -32.520 -18.826 28.617 1.00 31.63 136 TYR A C 1
ATOM 581 O O . TYR A 1 95 ? -31.555 -19.433 28.119 1.00 31.50 136 TYR A O 1
ATOM 590 N N . LEU A 1 96 ? -33.108 -17.780 28.042 1.00 31.10 137 LEU A N 1
ATOM 591 C CA . LEU A 1 96 ? -32.708 -17.261 26.750 1.00 30.76 137 LEU A CA 1
ATOM 592 C C . LEU A 1 96 ? -31.450 -16.421 26.790 1.00 29.31 137 LEU A C 1
ATOM 593 O O . LEU A 1 96 ? -30.637 -16.466 25.862 1.00 29.07 137 LEU A O 1
ATOM 598 N N . PHE A 1 97 ? -31.310 -15.636 27.856 1.00 28.54 138 PHE A N 1
ATOM 599 C CA . PHE A 1 97 ? -30.299 -14.577 27.933 1.00 26.91 138 PHE A CA 1
ATOM 600 C C . PHE A 1 97 ? -29.305 -14.792 29.067 1.00 27.62 138 PHE A C 1
ATOM 601 O O . PHE A 1 97 ? -28.913 -13.837 29.743 1.00 28.17 138 PHE A O 1
ATOM 609 N N . ALA A 1 98 ? -28.920 -16.056 29.283 1.00 28.00 139 ALA A N 1
ATOM 610 C CA . ALA A 1 98 ? -27.960 -16.426 30.314 1.00 28.73 139 ALA A CA 1
ATOM 611 C C . ALA A 1 98 ? -26.589 -16.816 29.732 1.00 29.38 139 ALA A C 1
ATOM 612 O O . ALA A 1 98 ? -25.684 -17.172 30.484 1.00 30.22 139 ALA A O 1
ATOM 614 N N . GLY A 1 99 ? -26.437 -16.750 28.411 1.00 29.18 140 GLY A N 1
ATOM 615 C CA . GLY A 1 99 ? -25.279 -17.356 27.743 1.00 30.15 140 GLY A CA 1
ATOM 616 C C . GLY A 1 99 ? -25.370 -18.876 27.851 1.00 31.41 140 GLY A C 1
ATOM 617 O O . GLY A 1 99 ? -26.454 -19.450 27.706 1.00 30.78 140 GLY A O 1
ATOM 618 N N . THR A 1 100 ? -24.254 -19.534 28.151 1.00 32.94 141 THR A N 1
ATOM 619 C CA . THR A 1 100 ? -24.245 -21.006 28.243 1.00 34.89 141 THR A CA 1
ATOM 620 C C . THR A 1 100 ? -24.702 -21.532 29.627 1.00 36.54 141 THR A C 1
ATOM 621 O O . THR A 1 100 ? -24.924 -22.723 29.812 1.00 36.74 141 THR A O 1
ATOM 625 N N . SER A 1 101 ? -24.836 -20.637 30.597 1.00 37.84 142 SER A N 1
ATOM 626 C CA . SER A 1 101 ? -25.255 -21.048 31.922 1.00 40.97 142 SER A CA 1
ATOM 627 C C . SER A 1 101 ? -26.757 -20.806 32.032 1.00 41.43 142 SER A C 1
ATOM 628 O O . SER A 1 101 ? -27.229 -19.941 32.800 1.00 42.51 142 SER A O 1
ATOM 631 N N . ASP A 1 102 ? -27.496 -21.599 31.272 1.00 42.22 143 ASP A N 1
ATOM 632 C CA . ASP A 1 102 ? -28.924 -21.390 31.069 1.00 43.57 143 ASP A CA 1
ATOM 633 C C . ASP A 1 102 ? -29.774 -22.244 32.036 1.00 44.95 143 ASP A C 1
ATOM 634 O O . ASP A 1 102 ? -30.972 -22.470 31.784 1.00 45.44 143 ASP A O 1
ATOM 639 N N . GLY A 1 103 ? -29.130 -22.682 33.138 1.00 46.22 144 GLY A N 1
ATOM 640 C CA . GLY A 1 103 ? -29.764 -23.351 34.284 1.00 47.36 144 GLY A CA 1
ATOM 641 C C . GLY A 1 103 ? -30.525 -22.517 35.331 1.00 47.62 144 GLY A C 1
ATOM 642 O O . GLY A 1 103 ? -31.552 -22.959 35.840 1.00 48.95 144 GLY A O 1
ATOM 643 N N . ASN A 1 104 ? -30.038 -21.333 35.703 1.00 46.37 145 ASN A N 1
ATOM 644 C CA . ASN A 1 104 ? -30.821 -20.475 36.626 1.00 45.82 145 ASN A CA 1
ATOM 645 C C . ASN A 1 104 ? -31.121 -19.055 36.075 1.00 42.72 145 ASN A C 1
ATOM 646 O O . ASN A 1 104 ? -30.474 -18.601 35.129 1.00 41.57 145 ASN A O 1
ATOM 651 N N . ALA A 1 105 ? -32.144 -18.398 36.623 1.00 41.00 146 ALA A N 1
ATOM 652 C CA . ALA A 1 105 ? -32.548 -17.048 36.188 1.00 38.02 146 ALA A CA 1
ATOM 653 C C . ALA A 1 105 ? -31.355 -16.092 36.140 1.00 35.44 146 ALA A C 1
ATOM 654 O O . ALA A 1 105 ? -30.692 -15.884 37.148 1.00 36.50 146 ALA A O 1
ATOM 656 N N . PRO A 1 106 ? -31.062 -15.524 34.961 1.00 32.86 147 PRO A N 1
ATOM 657 C CA . PRO A 1 106 ? -29.853 -14.717 34.868 1.00 31.11 147 PRO A CA 1
ATOM 658 C C . PRO A 1 106 ? -29.957 -13.285 35.433 1.00 29.83 147 PRO A C 1
ATOM 659 O O . PRO A 1 106 ? -28.924 -12.675 35.705 1.00 29.67 147 PRO A O 1
ATOM 663 N N . PHE A 1 107 ? -31.161 -12.744 35.614 1.00 28.34 148 PHE A N 1
ATOM 664 C CA . PHE A 1 107 ? -31.251 -11.405 36.190 1.00 26.97 148 PHE A CA 1
ATOM 665 C C . PHE A 1 107 ? -31.984 -11.421 37.507 1.00 27.43 148 PHE A C 1
ATOM 666 O O . PHE A 1 107 ? -33.133 -11.834 37.591 1.00 27.34 148 PHE A O 1
ATOM 674 N N . ILE A 1 108 ? -31.287 -10.989 38.544 1.00 27.44 149 ILE A N 1
ATOM 675 C CA . ILE A 1 108 ? -31.826 -11.109 39.869 1.00 28.93 149 ILE A CA 1
ATOM 676 C C . ILE A 1 108 ? -31.857 -9.743 40.517 1.00 28.45 149 ILE A C 1
ATOM 677 O O . ILE A 1 108 ? -30.992 -8.914 40.251 1.00 27.98 149 ILE A O 1
ATOM 682 N N . LYS A 1 109 ? -32.857 -9.507 41.358 1.00 28.80 150 LYS A N 1
ATOM 683 C CA . LYS A 1 109 ? -32.894 -8.294 42.152 1.00 29.20 150 LYS A CA 1
ATOM 684 C C . LYS A 1 109 ? -32.086 -8.485 43.425 1.00 29.88 150 LYS A C 1
ATOM 685 O O . LYS A 1 109 ? -32.240 -9.474 44.132 1.00 30.95 150 LYS A O 1
ATOM 691 N N . SER A 1 110 ? -31.221 -7.524 43.710 1.00 29.58 151 SER A N 1
ATOM 692 C CA . SER A 1 110 ? -30.360 -7.574 44.889 1.00 30.72 151 SER A CA 1
ATOM 693 C C . SER A 1 110 ? -30.107 -6.157 45.421 1.00 30.38 151 SER A C 1
ATOM 694 O O . SER A 1 110 ? -29.400 -5.370 44.792 1.00 28.21 151 SER A O 1
ATOM 697 N N . ASN A 1 111 ? -30.676 -5.843 46.587 1.00 32.06 152 ASN A N 1
ATOM 698 C CA . ASN A 1 111 ? -30.519 -4.519 47.204 1.00 32.42 152 ASN A CA 1
ATOM 699 C C . ASN A 1 111 ? -30.822 -3.348 46.245 1.00 31.26 152 ASN A C 1
ATOM 700 O O . ASN A 1 111 ? -30.122 -2.315 46.251 1.00 31.48 152 ASN A O 1
ATOM 705 N N . GLY A 1 112 ? -31.867 -3.510 45.432 1.00 30.00 153 GLY A N 1
ATOM 706 C CA . GLY A 1 112 ? -32.340 -2.442 44.533 1.00 29.58 153 GLY A CA 1
ATOM 707 C C . GLY A 1 112 ? -31.660 -2.363 43.166 1.00 29.00 153 GLY A C 1
ATOM 708 O O . GLY A 1 112 ? -32.002 -1.513 42.338 1.00 26.94 153 GLY A O 1
ATOM 709 N N . ASN A 1 113 ? -30.671 -3.230 42.949 1.00 29.52 154 ASN A N 1
ATOM 710 C CA . ASN A 1 113 ? -29.965 -3.324 41.681 1.00 28.98 154 ASN A CA 1
ATOM 711 C C . ASN A 1 113 ? -30.420 -4.604 40.983 1.00 28.80 154 ASN A C 1
ATOM 712 O O . ASN A 1 113 ? -30.891 -5.546 41.641 1.00 29.55 154 ASN A O 1
ATOM 717 N N . VAL A 1 114 ? -30.262 -4.649 39.657 1.00 27.47 155 VAL A N 1
ATOM 718 C CA . VAL A 1 114 ? -30.470 -5.884 38.914 1.00 26.46 155 VAL A CA 1
ATOM 719 C C . VAL A 1 114 ? -29.113 -6.415 38.529 1.00 26.56 155 VAL A C 1
ATOM 720 O O . VAL A 1 114 ? -28.360 -5.747 37.829 1.00 26.97 155 VAL A O 1
ATOM 724 N N . LEU A 1 115 ? -28.799 -7.612 38.996 1.00 26.77 156 LEU A N 1
ATOM 725 C CA . LEU A 1 115 ? -27.495 -8.177 38.740 1.00 28.12 156 LEU A CA 1
ATOM 726 C C . LEU A 1 115 ? -27.652 -9.302 37.721 1.00 27.76 156 LEU A C 1
ATOM 727 O O . LEU A 1 115 ? -28.708 -9.948 37.657 1.00 27.71 156 LEU A O 1
ATOM 732 N N . TYR A 1 116 ? -26.587 -9.505 36.941 1.00 27.31 157 TYR A N 1
ATOM 733 C CA . TYR A 1 116 ? -26.489 -10.534 35.931 1.00 26.96 157 TYR A CA 1
ATOM 734 C C . TYR A 1 116 ? -25.683 -11.724 36.447 1.00 28.01 157 TYR A C 1
ATOM 735 O O . TYR A 1 116 ? -24.501 -11.603 36.728 1.00 28.58 157 TYR A O 1
ATOM 744 N N . ASN A 1 117 ? -26.349 -12.871 36.523 1.00 28.51 158 ASN A N 1
ATOM 745 C CA . ASN A 1 117 ? -25.793 -14.114 37.021 1.00 30.50 158 ASN A CA 1
ATOM 746 C C . ASN A 1 117 ? -25.391 -15.098 35.918 1.00 29.80 158 ASN A C 1
ATOM 747 O O . ASN A 1 117 ? -24.784 -16.118 36.207 1.00 29.40 158 ASN A O 1
ATOM 752 N N . GLY A 1 118 ? -25.742 -14.785 34.668 1.00 28.68 159 GLY A N 1
ATOM 753 C CA . GLY A 1 118 ? -25.356 -15.609 33.522 1.00 28.83 159 GLY A CA 1
ATOM 754 C C . GLY A 1 118 ? -23.892 -15.424 33.154 1.00 30.04 159 GLY A C 1
ATOM 755 O O . GLY A 1 118 ? -23.150 -14.782 33.886 1.00 30.27 159 GLY A O 1
ATOM 756 N N . ASP A 1 119 ? -23.478 -15.983 32.013 1.00 29.84 160 ASP A N 1
ATOM 757 C CA . ASP A 1 119 ? -22.087 -15.889 31.578 1.00 31.20 160 ASP A CA 1
ATOM 758 C C . ASP A 1 119 ? -21.921 -15.069 30.270 1.00 31.19 160 ASP A C 1
ATOM 759 O O . ASP A 1 119 ? -22.893 -14.490 29.748 1.00 29.51 160 ASP A O 1
ATOM 764 N N . GLN A 1 120 ? -20.698 -15.023 29.751 1.00 32.81 161 GLN A N 1
ATOM 765 C CA . GLN A 1 120 ? -20.375 -14.124 28.647 1.00 34.21 161 GLN A CA 1
ATOM 766 C C . GLN A 1 120 ? -20.317 -14.827 27.310 1.00 34.26 161 GLN A C 1
ATOM 767 O O . GLN A 1 120 ? -19.953 -14.224 26.325 1.00 34.31 161 GLN A O 1
ATOM 773 N N . THR A 1 121 ? -20.681 -16.101 27.269 1.00 35.16 162 THR A N 1
ATOM 774 C CA . THR A 1 121 ? -20.466 -16.877 26.046 1.00 35.81 162 THR A CA 1
ATOM 775 C C . THR A 1 121 ? -21.717 -17.071 25.201 1.00 34.68 162 THR A C 1
ATOM 776 O O . THR A 1 121 ? -22.737 -17.557 25.672 1.00 34.54 162 THR A O 1
ATOM 780 N N . GLN A 1 122 ? -21.602 -16.682 23.943 1.00 34.94 163 GLN A N 1
ATOM 781 C CA . GLN A 1 122 ? -22.574 -17.005 22.909 1.00 34.33 163 GLN A CA 1
ATOM 782 C C . GLN A 1 122 ? -22.200 -18.343 22.268 1.00 35.39 163 GLN A C 1
ATOM 783 O O . GLN A 1 122 ? -21.194 -18.453 21.550 1.00 36.32 163 GLN A O 1
ATOM 789 N N . LYS A 1 123 ? -22.999 -19.370 22.541 1.00 35.84 164 LYS A N 1
ATOM 790 C CA . LYS A 1 123 ? -22.713 -20.720 22.064 1.00 36.45 164 LYS A CA 1
ATOM 791 C C . LYS A 1 123 ? -22.666 -20.805 20.529 1.00 36.17 164 LYS A C 1
ATOM 792 O O . LYS A 1 123 ? -23.474 -20.189 19.839 1.00 35.18 164 LYS A O 1
ATOM 798 N N . GLN A 1 124 ? -21.687 -21.542 20.019 1.00 36.36 165 GLN A N 1
ATOM 799 C CA . GLN A 1 124 ? -21.660 -21.931 18.616 1.00 36.66 165 GLN A CA 1
ATOM 800 C C . GLN A 1 124 ? -22.286 -23.302 18.515 1.00 36.29 165 GLN A C 1
ATOM 801 O O . GLN A 1 124 ? -21.661 -24.304 18.874 1.00 37.03 165 GLN A O 1
ATOM 807 N N . VAL A 1 125 ? -23.528 -23.342 18.038 1.00 35.56 166 VAL A N 1
ATOM 808 C CA . VAL A 1 125 ? -24.262 -24.603 17.919 1.00 34.99 166 VAL A CA 1
ATOM 809 C C . VAL A 1 125 ? -23.921 -25.309 16.602 1.00 36.23 166 VAL A C 1
ATOM 810 O O . VAL A 1 125 ? -24.077 -24.736 15.510 1.00 36.58 166 VAL A O 1
ATOM 814 N N . GLU A 1 126 ? -23.433 -26.545 16.706 1.00 36.63 167 GLU A N 1
ATOM 815 C CA . GLU A 1 126 ? -23.144 -27.357 15.519 1.00 37.17 167 GLU A CA 1
ATOM 816 C C . GLU A 1 126 ? -24.426 -28.047 15.057 1.00 37.61 167 GLU A C 1
ATOM 817 O O . GLU A 1 126 ? -24.944 -28.934 15.736 1.00 38.96 167 GLU A O 1
ATOM 823 N N . VAL A 1 127 ? -24.945 -27.621 13.912 1.00 37.06 168 VAL A N 1
ATOM 824 C CA . VAL A 1 127 ? -26.241 -28.085 13.416 1.00 37.67 168 VAL A CA 1
ATOM 825 C C . VAL A 1 127 ? -26.058 -29.126 12.312 1.00 39.10 168 VAL A C 1
ATOM 826 O O . VAL A 1 127 ? -27.016 -29.672 11.781 1.00 41.16 168 VAL A O 1
ATOM 830 N N . ALA A 1 128 ? -24.804 -29.381 11.971 1.00 38.87 169 ALA A N 1
ATOM 831 C CA . ALA A 1 128 ? -24.413 -30.371 10.971 1.00 40.63 169 ALA A CA 1
ATOM 832 C C . ALA A 1 128 ? -22.891 -30.421 11.084 1.00 40.83 169 ALA A C 1
ATOM 833 O O . ALA A 1 128 ? -22.304 -29.502 11.668 1.00 39.44 169 ALA A O 1
ATOM 835 N N . PRO A 1 129 ? -22.241 -31.477 10.543 1.00 42.36 170 PRO A N 1
ATOM 836 C CA . PRO A 1 129 ? -20.785 -31.521 10.685 1.00 42.74 170 PRO A CA 1
ATOM 837 C C . PRO A 1 129 ? -20.136 -30.226 10.187 1.00 42.55 170 PRO A C 1
ATOM 838 O O . PRO A 1 129 ? -20.456 -29.755 9.093 1.00 41.93 170 PRO A O 1
ATOM 842 N N . ASP A 1 130 ? -19.292 -29.620 11.031 1.00 42.53 171 ASP A N 1
ATOM 843 C CA . ASP A 1 130 ? -18.596 -28.355 10.707 1.00 42.94 171 ASP A CA 1
ATOM 844 C C . ASP A 1 130 ? -19.517 -27.223 10.243 1.00 41.79 171 ASP A C 1
ATOM 845 O O . ASP A 1 130 ? -19.144 -26.429 9.366 1.00 42.62 171 ASP A O 1
ATOM 850 N N . THR A 1 131 ? -20.719 -27.161 10.796 1.00 40.00 172 THR A N 1
ATOM 851 C CA . THR A 1 131 ? -21.681 -26.150 10.391 1.00 38.77 172 THR A CA 1
ATOM 852 C C . THR A 1 131 ? -22.206 -25.588 11.680 1.00 37.39 172 THR A C 1
ATOM 853 O O . THR A 1 131 ? -22.801 -26.301 12.485 1.00 36.62 172 THR A O 1
ATOM 857 N N . PHE A 1 132 ? -21.963 -24.305 11.889 1.00 36.54 173 PHE A N 1
ATOM 858 C CA . PHE A 1 132 ? -22.247 -23.705 13.166 1.00 35.14 173 PHE A CA 1
ATOM 859 C C . PHE A 1 132 ? -23.248 -22.591 13.021 1.00 34.83 173 PHE A C 1
ATOM 860 O O . PHE A 1 132 ? -23.242 -21.868 12.026 1.00 35.64 173 PHE A O 1
ATOM 868 N N . VAL A 1 133 ? -24.130 -22.494 14.011 1.00 33.78 174 VAL A N 1
ATOM 869 C CA . VAL A 1 133 ? -25.092 -21.424 14.104 1.00 33.37 174 VAL A CA 1
ATOM 870 C C . VAL A 1 133 ? -24.849 -20.766 15.444 1.00 32.52 174 VAL A C 1
ATOM 871 O O . VAL A 1 133 ? -24.698 -21.455 16.449 1.00 32.06 174 VAL A O 1
ATOM 875 N N . SER A 1 134 ? -24.802 -19.436 15.457 1.00 32.30 175 SER A N 1
ATOM 876 C CA . SER A 1 134 ? -24.643 -18.709 16.715 1.00 31.46 175 SER A CA 1
ATOM 877 C C . SER A 1 134 ? -25.948 -18.702 17.497 1.00 30.89 175 SER A C 1
ATOM 878 O O . SER A 1 134 ? -26.980 -18.272 16.972 1.00 31.30 175 SER A O 1
ATOM 881 N N . ASP A 1 135 ? -25.877 -19.153 18.755 1.00 30.55 176 ASP A N 1
ATOM 882 C CA . ASP A 1 135 ? -27.009 -19.179 19.691 1.00 30.16 176 ASP A CA 1
ATOM 883 C C . ASP A 1 135 ? -27.274 -17.719 20.137 1.00 29.31 176 ASP A C 1
ATOM 884 O O . ASP A 1 135 ? -26.648 -16.791 19.613 1.00 28.87 176 ASP A O 1
ATOM 889 N N . THR A 1 136 ? -28.206 -17.522 21.071 1.00 28.54 177 THR A N 1
ATOM 890 C CA . THR A 1 136 ? -28.591 -16.172 21.544 1.00 28.18 177 THR A CA 1
ATOM 891 C C . THR A 1 136 ? -27.467 -15.396 22.252 1.00 27.00 177 THR A C 1
ATOM 892 O O . THR A 1 136 ? -26.526 -15.977 22.785 1.00 27.09 177 THR A O 1
ATOM 896 N N . LEU A 1 137 ? -27.573 -14.073 22.244 1.00 26.81 178 LEU A N 1
ATOM 897 C CA . LEU A 1 137 ? -26.584 -13.233 22.926 1.00 26.44 178 LEU A CA 1
ATOM 898 C C . LEU A 1 137 ? -26.651 -13.467 24.428 1.00 25.67 178 LEU A C 1
ATOM 899 O O . LEU A 1 137 ? -27.724 -13.747 24.963 1.00 25.62 178 LEU A O 1
ATOM 904 N N . PRO A 1 138 ? -25.496 -13.383 25.119 1.00 25.86 179 PRO A N 1
ATOM 905 C CA . PRO A 1 138 ? -25.507 -13.329 26.575 1.00 25.11 179 PRO A CA 1
ATOM 906 C C . PRO A 1 138 ? -26.269 -12.081 26.994 1.00 24.47 179 PRO A C 1
ATOM 907 O O . PRO A 1 138 ? -26.207 -11.062 26.308 1.00 25.03 179 PRO A O 1
ATOM 911 N N . GLY A 1 139 ? -27.006 -12.168 28.090 1.00 24.05 180 GLY A N 1
ATOM 912 C CA . GLY A 1 139 ? -27.828 -11.054 28.528 1.00 23.86 180 GLY A CA 1
ATOM 913 C C . GLY A 1 139 ? -27.014 -9.830 28.907 1.00 23.86 180 GLY A C 1
ATOM 914 O O . GLY A 1 139 ? -27.519 -8.714 28.860 1.00 23.45 180 GLY A O 1
ATOM 915 N N . SER A 1 140 ? -25.759 -10.041 29.295 1.00 24.54 181 SER A N 1
ATOM 916 C CA . SER A 1 140 ? -24.845 -8.924 29.570 1.00 26.18 181 SER A CA 1
ATOM 917 C C . SER A 1 140 ? -24.698 -8.026 28.339 1.00 26.92 181 SER A C 1
ATOM 918 O O . SER A 1 140 ? -24.578 -6.807 28.479 1.00 27.25 181 SER A O 1
ATOM 921 N N . GLU A 1 141 ? -24.715 -8.634 27.148 1.00 27.43 182 GLU A N 1
ATOM 922 C CA . GLU A 1 141 ? -24.502 -7.878 25.923 1.00 29.84 182 GLU A CA 1
ATOM 923 C C . GLU A 1 141 ? -25.751 -7.122 25.480 1.00 28.77 182 GLU A C 1
ATOM 924 O O . GLU A 1 141 ? -25.677 -6.274 24.617 1.00 31.29 182 GLU A O 1
ATOM 930 N N . ILE A 1 142 ? -26.892 -7.401 26.088 1.00 26.72 183 ILE A N 1
ATOM 931 C CA . ILE A 1 142 ? -28.125 -6.716 25.693 1.00 25.69 183 ILE A CA 1
ATOM 932 C C . ILE A 1 142 ? -28.492 -5.672 26.753 1.00 25.52 183 ILE A C 1
ATOM 933 O O . ILE A 1 142 ? -28.721 -4.485 26.446 1.00 25.84 183 ILE A O 1
ATOM 938 N N . PHE A 1 143 ? -28.497 -6.118 28.003 1.00 24.05 184 PHE A N 1
ATOM 939 C CA . PHE A 1 143 ? -29.121 -5.357 29.079 1.00 24.17 184 PHE A CA 1
ATOM 940 C C . PHE A 1 143 ? -28.148 -4.608 29.983 1.00 24.62 184 PHE A C 1
ATOM 941 O O . PHE A 1 143 ? -28.550 -3.629 30.622 1.00 26.11 184 PHE A O 1
ATOM 949 N N . MET A 1 144 ? -26.888 -5.054 30.049 1.00 24.39 185 MET A N 1
ATOM 950 C CA . MET A 1 144 ? -25.951 -4.572 31.070 1.00 24.80 185 MET A CA 1
ATOM 951 C C . MET A 1 144 ? -24.901 -3.666 30.458 1.00 25.86 185 MET A C 1
ATOM 952 O O . MET A 1 144 ? -24.696 -2.569 30.928 1.00 26.15 185 MET A O 1
ATOM 957 N N . ARG A 1 145 ? -24.256 -4.120 29.391 1.00 26.69 186 ARG A N 1
ATOM 958 C CA . ARG A 1 145 ? -23.141 -3.367 28.834 1.00 28.75 186 ARG A CA 1
ATOM 959 C C . ARG A 1 145 ? -23.607 -2.334 27.825 1.00 28.29 186 ARG A C 1
ATOM 960 O O . ARG A 1 145 ? -23.360 -2.471 26.638 1.00 27.67 186 ARG A O 1
ATOM 968 N N . ILE A 1 146 ? -24.303 -1.311 28.319 1.00 27.24 187 ILE A N 1
ATOM 969 C CA . ILE A 1 146 ? -24.810 -0.276 27.449 1.00 27.68 187 ILE A CA 1
ATOM 970 C C . ILE A 1 146 ? -24.023 0.998 27.695 1.00 28.68 187 ILE A C 1
ATOM 971 O O . ILE A 1 146 ? -24.022 1.532 28.817 1.00 29.38 187 ILE A O 1
ATOM 976 N N . ARG A 1 147 ? -23.384 1.506 26.653 1.00 28.91 188 ARG A N 1
ATOM 977 C CA . ARG A 1 147 ? -22.605 2.733 26.770 1.00 30.93 188 ARG A CA 1
ATOM 978 C C . ARG A 1 147 ? -23.490 3.910 27.186 1.00 30.35 188 ARG A C 1
ATOM 979 O O . ARG A 1 147 ? -24.693 3.917 26.900 1.00 28.65 188 ARG A O 1
ATOM 987 N N . THR A 1 148 ? -22.886 4.883 27.868 1.00 28.93 189 THR A N 1
ATOM 988 C CA . THR A 1 148 ? -23.591 6.050 28.408 1.00 27.27 189 THR A CA 1
ATOM 989 C C . THR A 1 148 ? -23.294 7.280 27.534 1.00 26.35 189 THR A C 1
ATOM 990 O O . THR A 1 148 ? -22.468 7.188 26.608 1.00 26.65 189 THR A O 1
ATOM 994 N N . GLY A 1 149 ? -23.954 8.413 27.826 1.00 25.07 190 GLY A N 1
ATOM 995 C CA . GLY A 1 149 ? -23.744 9.684 27.097 1.00 23.98 190 GLY A CA 1
ATOM 996 C C . GLY A 1 149 ? -24.108 9.576 25.616 1.00 25.82 190 GLY A C 1
ATOM 997 O O . GLY A 1 149 ? -25.219 9.186 25.296 1.00 25.67 190 GLY A O 1
ATOM 998 N N . ASP A 1 150 ? -23.183 9.945 24.725 1.00 26.20 191 ASP A N 1
ATOM 999 C CA . ASP A 1 150 ? -23.393 9.791 23.288 1.00 28.93 191 ASP A CA 1
ATOM 1000 C C . ASP A 1 150 ? -22.760 8.509 22.731 1.00 30.31 191 ASP A C 1
ATOM 1001 O O . ASP A 1 150 ? -22.798 8.278 21.521 1.00 32.22 191 ASP A O 1
ATOM 1006 N N . GLY A 1 151 ? -22.198 7.683 23.616 1.00 30.63 192 GLY A N 1
ATOM 1007 C CA . GLY A 1 151 ? -21.599 6.395 23.218 1.00 33.29 192 GLY A CA 1
ATOM 1008 C C . GLY A 1 151 ? -20.079 6.410 23.262 1.00 34.90 192 GLY A C 1
ATOM 1009 O O . GLY A 1 151 ? -19.451 5.352 23.341 1.00 37.07 192 GLY A O 1
ATOM 1010 N N . SER A 1 152 ? -19.478 7.602 23.205 1.00 34.53 193 SER A N 1
ATOM 1011 C CA . SER A 1 152 ? -18.031 7.714 23.385 1.00 35.97 193 SER A CA 1
ATOM 1012 C C . SER A 1 152 ? -17.629 8.709 24.479 1.00 34.18 193 SER A C 1
ATOM 1013 O O . SER A 1 152 ? -16.649 8.479 25.187 1.00 34.40 193 SER A O 1
ATOM 1016 N N . VAL A 1 153 ? -18.404 9.778 24.656 1.00 32.59 194 VAL A N 1
ATOM 1017 C CA . VAL A 1 153 ? -18.205 10.664 25.794 1.00 31.06 194 VAL A CA 1
ATOM 1018 C C . VAL A 1 153 ? -19.467 10.783 26.676 1.00 29.92 194 VAL A C 1
ATOM 1019 O O . VAL A 1 153 ? -20.605 10.688 26.194 1.00 29.50 194 VAL A O 1
ATOM 1023 N N . ASP A 1 154 ? -19.244 10.948 27.974 1.00 28.82 195 ASP A N 1
ATOM 1024 C CA . ASP A 1 154 ? -20.318 11.148 28.944 1.00 28.24 195 ASP A CA 1
ATOM 1025 C C . ASP A 1 154 ? -19.988 12.407 29.794 1.00 27.66 195 ASP A C 1
ATOM 1026 O O . ASP A 1 154 ? -18.813 12.712 30.020 1.00 27.89 195 ASP A O 1
ATOM 1031 N N . ALA A 1 155 ? -21.020 13.132 30.231 1.00 26.69 196 ALA A N 1
ATOM 1032 C CA . ALA A 1 155 ? -20.848 14.348 31.030 1.00 26.33 196 ALA A CA 1
ATOM 1033 C C . ALA A 1 155 ? -22.007 14.466 32.015 1.00 27.00 196 ALA A C 1
ATOM 1034 O O . ALA A 1 155 ? -23.121 14.018 31.713 1.00 26.97 196 ALA A O 1
ATOM 1036 N N . HIS A 1 156 ? -21.749 15.027 33.197 1.00 26.98 197 HIS A N 1
ATOM 1037 C CA . HIS A 1 156 ? -22.811 15.257 34.178 1.00 27.73 197 HIS A CA 1
ATOM 1038 C C . HIS A 1 156 ? -22.611 16.581 34.903 1.00 27.71 197 HIS A C 1
ATOM 1039 O O . HIS A 1 156 ? -21.486 17.024 35.079 1.00 27.63 197 HIS A O 1
ATOM 1046 N N . ALA A 1 157 ? -23.718 17.197 35.318 1.00 28.17 198 ALA A N 1
ATOM 1047 C CA . ALA A 1 157 ? -23.688 18.245 36.333 1.00 28.93 198 ALA A CA 1
ATOM 1048 C C . ALA A 1 157 ? -23.358 17.579 37.633 1.00 30.02 198 ALA A C 1
ATOM 1049 O O . ALA A 1 157 ? -23.949 16.554 37.977 1.00 30.77 198 ALA A O 1
ATOM 1051 N N . ASN A 1 158 ? -22.412 18.152 38.359 1.00 29.92 199 ASN A N 1
ATOM 1052 C CA . ASN A 1 158 ? -22.054 17.624 39.647 1.00 30.43 199 ASN A CA 1
ATOM 1053 C C . ASN A 1 158 ? -23.239 17.660 40.619 1.00 31.15 199 ASN A C 1
ATOM 1054 O O . ASN A 1 158 ? -24.035 18.635 40.609 1.00 29.77 199 ASN A O 1
ATOM 1059 N N . ALA A 1 159 ? -23.343 16.598 41.436 1.00 31.27 200 ALA A N 1
ATOM 1060 C CA . ALA A 1 159 ? -24.469 16.393 42.361 1.00 32.56 200 ALA A CA 1
ATOM 1061 C C . ALA A 1 159 ? -24.552 17.479 43.441 1.00 34.23 200 ALA A C 1
ATOM 1062 O O . ALA A 1 159 ? -25.638 17.742 43.980 1.00 35.66 200 ALA A O 1
ATOM 1064 N N . THR A 1 160 ? -23.409 18.079 43.778 1.00 34.08 201 THR A N 1
ATOM 1065 C CA . THR A 1 160 ? -23.347 19.056 44.878 1.00 34.90 201 THR A CA 1
ATOM 1066 C C . THR A 1 160 ? -23.539 20.494 44.351 1.00 33.95 201 THR A C 1
ATOM 1067 O O . THR A 1 160 ? -23.429 21.454 45.118 1.00 33.98 201 THR A O 1
ATOM 1071 N N . ASN A 1 161 ? -23.870 20.636 43.057 1.00 31.20 202 ASN A N 1
ATOM 1072 C CA . ASN A 1 161 ? -24.073 21.970 42.498 1.00 31.06 202 ASN A CA 1
ATOM 1073 C C . ASN A 1 161 ? -25.214 22.689 43.185 1.00 32.13 202 ASN A C 1
ATOM 1074 O O . ASN A 1 161 ? -26.222 22.065 43.521 1.00 32.18 202 ASN A O 1
ATOM 1079 N N . THR A 1 162 ? -25.041 23.990 43.419 1.00 33.11 203 THR A N 1
ATOM 1080 C CA . THR A 1 162 ? -26.053 24.783 44.141 1.00 34.45 203 THR A CA 1
ATOM 1081 C C . THR A 1 162 ? -26.764 25.775 43.216 1.00 33.46 203 THR A C 1
ATOM 1082 O O . THR A 1 162 ? -27.765 26.393 43.611 1.00 34.05 203 THR A O 1
ATOM 1086 N N . GLY A 1 163 ? -26.249 25.927 41.990 1.00 31.56 204 GLY A N 1
ATOM 1087 C CA . GLY A 1 163 ? -26.790 26.881 41.027 1.00 30.01 204 GLY A CA 1
ATOM 1088 C C . GLY A 1 163 ? -27.850 26.250 40.149 1.00 29.15 204 GLY A C 1
ATOM 1089 O O . GLY A 1 163 ? -28.392 25.168 40.478 1.00 27.66 204 GLY A O 1
ATOM 1090 N N . THR A 1 164 ? -28.130 26.918 39.022 1.00 28.71 205 THR A N 1
ATOM 1091 C CA . THR A 1 164 ? -29.134 26.445 38.053 1.00 28.25 205 THR A CA 1
ATOM 1092 C C . THR A 1 164 ? -28.565 26.115 36.670 1.00 27.35 205 THR A C 1
ATOM 1093 O O . THR A 1 164 ? -29.278 26.168 35.669 1.00 27.04 205 THR A O 1
ATOM 1097 N N . GLY A 1 165 ? -27.290 25.743 36.622 1.00 27.10 206 GLY A N 1
ATOM 1098 C CA . GLY A 1 165 ? -26.658 25.383 35.352 1.00 25.76 206 GLY A CA 1
ATOM 1099 C C . GLY A 1 165 ? -27.206 24.068 34.833 1.00 25.16 206 GLY A C 1
ATOM 1100 O O . GLY A 1 165 ? -27.120 23.040 35.521 1.00 24.76 206 GLY A O 1
ATOM 1101 N N . LEU A 1 166 ? -27.767 24.109 33.623 1.00 24.51 207 LEU A N 1
ATOM 1102 C CA . LEU A 1 166 ? -28.287 22.940 32.954 1.00 24.78 207 LEU A CA 1
ATOM 1103 C C . LEU A 1 166 ? -27.283 22.503 31.887 1.00 24.86 207 LEU A C 1
ATOM 1104 O O . LEU A 1 166 ? -26.817 23.329 31.091 1.00 24.45 207 LEU A O 1
ATOM 1109 N N . LEU A 1 167 ? -26.962 21.207 31.901 1.00 23.95 208 LEU A N 1
ATOM 1110 C CA . LEU A 1 167 ? -26.103 20.612 30.881 1.00 24.07 208 LEU A CA 1
ATOM 1111 C C . LEU A 1 167 ? -26.933 20.316 29.621 1.00 24.28 208 LEU A C 1
ATOM 1112 O O . LEU A 1 167 ? -27.727 19.357 29.580 1.00 24.84 208 LEU A O 1
ATOM 1117 N N . LEU A 1 168 ? -26.782 21.148 28.598 1.00 24.13 209 LEU A N 1
ATOM 1118 C CA . LEU A 1 168 ? -27.654 21.031 27.415 1.00 24.59 209 LEU A CA 1
ATOM 1119 C C . LEU A 1 168 ? -27.219 19.971 26.405 1.00 25.05 209 LEU A C 1
ATOM 1120 O O . LEU A 1 168 ? -28.040 19.255 25.831 1.00 24.80 209 LEU A O 1
ATOM 1125 N N . ASP A 1 169 ? -25.923 19.897 26.159 1.00 25.99 210 ASP A N 1
ATOM 1126 C CA . ASP A 1 169 ? -25.373 18.889 25.257 1.00 27.18 210 ASP A CA 1
ATOM 1127 C C . ASP A 1 169 ? -23.858 18.915 25.380 1.00 27.09 210 ASP A C 1
ATOM 1128 O O . ASP A 1 169 ? -23.305 19.771 26.102 1.00 25.82 210 ASP A O 1
ATOM 1133 N N . PHE A 1 170 ? -23.204 17.995 24.668 1.00 27.06 211 PHE A N 1
ATOM 1134 C CA . PHE A 1 170 ? -21.756 17.756 24.767 1.00 28.43 211 PHE A CA 1
ATOM 1135 C C . PHE A 1 170 ? -21.337 16.745 23.698 1.00 30.40 211 PHE A C 1
ATOM 1136 O O . PHE A 1 170 ? -22.203 16.046 23.117 1.00 30.17 211 PHE A O 1
ATOM 1144 N N . SER A 1 171 ? -20.028 16.708 23.407 1.00 32.01 212 SER A N 1
ATOM 1145 C CA . SER A 1 171 ? -19.446 15.781 22.424 1.00 34.48 212 SER A CA 1
ATOM 1146 C C . SER A 1 171 ? -17.911 15.890 22.333 1.00 35.95 212 SER A C 1
ATOM 1147 O O . SER A 1 171 ? -17.303 16.799 22.919 1.00 35.32 212 SER A O 1
ATOM 1150 N N . ARG A 1 172 ? -17.277 14.967 21.611 1.00 38.07 213 ARG A N 1
ATOM 1151 C CA . ARG A 1 172 ? -15.927 15.241 21.122 1.00 40.70 213 ARG A CA 1
ATOM 1152 C C . ARG A 1 172 ? -16.067 16.361 20.113 1.00 41.98 213 ARG A C 1
ATOM 1153 O O . ARG A 1 172 ? -17.066 16.426 19.391 1.00 42.24 213 ARG A O 1
ATOM 1161 N N . ASP A 1 173 ? -15.066 17.230 20.043 1.00 43.62 214 ASP A N 1
ATOM 1162 C CA . ASP A 1 173 ? -15.091 18.323 19.070 1.00 45.84 214 ASP A CA 1
ATOM 1163 C C . ASP A 1 173 ? -13.683 18.704 18.668 1.00 47.38 214 ASP A C 1
ATOM 1164 O O . ASP A 1 173 ? -12.843 18.983 19.523 1.00 46.61 214 ASP A O 1
ATOM 1169 N N . ALA A 1 174 ? -13.449 18.731 17.357 1.00 50.04 215 ALA A N 1
ATOM 1170 C CA . ALA A 1 174 ? -12.152 19.095 16.788 1.00 52.56 215 ALA A CA 1
ATOM 1171 C C . ALA A 1 174 ? -11.763 20.574 16.972 1.00 52.83 215 ALA A C 1
ATOM 1172 O O . ALA A 1 174 ? -10.641 20.952 16.634 1.00 54.56 215 ALA A O 1
ATOM 1174 N N . SER A 1 175 ? -12.673 21.394 17.513 1.00 52.02 216 SER A N 1
ATOM 1175 C CA . SER A 1 175 ? -12.421 22.833 17.742 1.00 52.23 216 SER A CA 1
ATOM 1176 C C . SER A 1 175 ? -11.190 23.095 18.605 1.00 51.95 216 SER A C 1
ATOM 1177 O O . SER A 1 175 ? -10.291 23.842 18.196 1.00 53.54 216 SER A O 1
ATOM 1180 N N . SER A 1 176 ? -11.156 22.475 19.786 1.00 49.61 217 SER A N 1
ATOM 1181 C CA . SER A 1 176 ? -10.072 22.667 20.750 1.00 49.19 217 SER A CA 1
ATOM 1182 C C . SER A 1 176 ? -8.919 21.692 20.521 1.00 50.89 217 SER A C 1
ATOM 1183 O O . SER A 1 176 ? -7.992 21.591 21.342 1.00 51.32 217 SER A O 1
ATOM 1186 N N . GLY A 1 177 ? -8.981 20.978 19.401 1.00 52.08 218 GLY A N 1
ATOM 1187 C CA . GLY A 1 177 ? -7.957 20.006 19.049 1.00 52.82 218 GLY A CA 1
ATOM 1188 C C . GLY A 1 177 ? -8.472 18.590 19.223 1.00 51.76 218 GLY A C 1
ATOM 1189 O O . GLY A 1 177 ? -9.618 18.284 18.877 1.00 50.98 218 GLY A O 1
ATOM 1190 N N . SER A 1 178 ? -7.609 17.735 19.764 1.00 51.56 219 SER A N 1
ATOM 1191 C CA . SER A 1 178 ? -7.847 16.301 19.793 1.00 51.20 219 SER A CA 1
ATOM 1192 C C . SER A 1 178 ? -7.982 15.787 21.227 1.00 48.88 219 SER A C 1
ATOM 1193 O O . SER A 1 178 ? -7.217 16.169 22.126 1.00 48.40 219 SER A O 1
ATOM 1196 N N . TRP A 1 179 ? -8.965 14.917 21.419 1.00 46.55 220 TRP A N 1
ATOM 1197 C CA . TRP A 1 179 ? -9.270 14.383 22.715 1.00 44.05 220 TRP A CA 1
ATOM 1198 C C . TRP A 1 179 ? -8.389 13.184 23.025 1.00 45.10 220 TRP A C 1
ATOM 1199 O O . TRP A 1 179 ? -8.274 12.264 22.204 1.00 46.16 220 TRP A O 1
ATOM 1210 N N . ASN A 1 180 ? -7.776 13.197 24.209 1.00 44.27 221 ASN A N 1
ATOM 1211 C CA . ASN A 1 180 ? -6.855 12.131 24.615 1.00 45.45 221 ASN A CA 1
ATOM 1212 C C . ASN A 1 180 ? -7.513 11.010 25.432 1.00 44.29 221 ASN A C 1
ATOM 1213 O O . ASN A 1 180 ? -6.833 10.177 26.025 1.00 45.38 221 ASN A O 1
ATOM 1218 N N . GLY A 1 181 ? -8.841 10.991 25.450 1.00 42.41 222 GLY A N 1
ATOM 1219 C CA . GLY A 1 181 ? -9.584 9.957 26.186 1.00 41.53 222 GLY A CA 1
ATOM 1220 C C . GLY A 1 181 ? -9.790 10.255 27.661 1.00 40.03 222 GLY A C 1
ATOM 1221 O O . GLY A 1 181 ? -10.570 9.568 28.333 1.00 39.97 222 GLY A O 1
ATOM 1222 N N . GLY A 1 182 ? -9.117 11.294 28.157 1.00 39.06 223 GLY A N 1
ATOM 1223 C CA . GLY A 1 182 ? -9.122 11.634 29.572 1.00 37.92 223 GLY A CA 1
ATOM 1224 C C . GLY A 1 182 ? -10.374 12.360 30.041 1.00 35.87 223 GLY A C 1
ATOM 1225 O O . GLY A 1 182 ? -11.187 12.832 29.235 1.00 34.20 223 GLY A O 1
ATOM 1226 N N . SER A 1 183 ? -10.515 12.441 31.361 1.00 35.76 224 SER A N 1
ATOM 1227 C CA . SER A 1 183 ? -11.640 13.082 31.997 1.00 34.51 224 SER A CA 1
ATOM 1228 C C . SER A 1 183 ? -11.252 14.513 32.302 1.00 34.57 224 SER A C 1
ATOM 1229 O O . SER A 1 183 ? -10.078 14.790 32.585 1.00 35.83 224 SER A O 1
ATOM 1232 N N . TYR A 1 184 ? -12.235 15.413 32.246 1.00 32.99 225 TYR A N 1
ATOM 1233 C CA . TYR A 1 184 ? -12.034 16.820 32.587 1.00 32.60 225 TYR A CA 1
ATOM 1234 C C . TYR A 1 184 ? -13.166 17.360 33.460 1.00 31.64 225 TYR A C 1
ATOM 1235 O O . TYR A 1 184 ? -14.247 16.788 33.529 1.00 30.56 225 TYR A O 1
ATOM 1244 N N . SER A 1 185 ? -12.894 18.485 34.107 1.00 31.84 226 SER A N 1
ATOM 1245 C CA . SER A 1 185 ? -13.855 19.135 34.970 1.00 32.20 226 SER A CA 1
ATOM 1246 C C . SER A 1 185 ? -13.957 20.623 34.646 1.00 31.09 226 SER A C 1
ATOM 1247 O O . SER A 1 185 ? -12.949 21.329 34.692 1.00 31.66 226 SER A O 1
ATOM 1250 N N . VAL A 1 186 ? -15.160 21.073 34.282 1.00 29.59 227 VAL A N 1
ATOM 1251 C CA . VAL A 1 186 ? -15.453 22.501 34.064 1.00 28.68 227 VAL A CA 1
ATOM 1252 C C . VAL A 1 186 ? -16.031 23.070 35.356 1.00 29.46 227 VAL A C 1
ATOM 1253 O O . VAL A 1 186 ? -17.138 22.700 35.782 1.00 28.44 227 VAL A O 1
ATOM 1257 N N . GLN A 1 187 ? -15.261 23.952 35.989 1.00 30.38 228 GLN A N 1
ATOM 1258 C CA . GLN A 1 187 ? -15.631 24.493 37.285 1.00 31.59 228 GLN A CA 1
ATOM 1259 C C . GLN A 1 187 ? -15.760 26.008 37.261 1.00 31.88 228 GLN A C 1
ATOM 1260 O O . GLN A 1 187 ? -14.838 26.713 36.846 1.00 32.36 228 GLN A O 1
ATOM 1266 N N . PHE A 1 188 ? -16.893 26.502 37.742 1.00 31.90 229 PHE A N 1
ATOM 1267 C CA . PHE A 1 188 ? -17.122 27.944 37.835 1.00 33.34 229 PHE A CA 1
ATOM 1268 C C . PHE A 1 188 ? -16.393 28.584 39.007 1.00 35.92 229 PHE A C 1
ATOM 1269 O O . PHE A 1 188 ? -16.472 28.107 40.135 1.00 36.72 229 PHE A O 1
ATOM 1277 N N . THR A 1 189 ? -15.629 29.627 38.708 1.00 37.70 230 THR A N 1
ATOM 1278 C CA . THR A 1 189 ? -14.865 30.333 39.728 1.00 40.14 230 THR A CA 1
ATOM 1279 C C . THR A 1 189 ? -15.487 31.698 39.999 1.00 41.35 230 THR A C 1
ATOM 1280 O O . THR A 1 189 ? -15.192 32.316 41.005 1.00 42.93 230 THR A O 1
ATOM 1284 N N . ALA A 1 190 ? -16.324 32.157 39.068 1.00 40.52 231 ALA A N 1
ATOM 1285 C CA . ALA A 1 190 ? -17.150 33.351 39.241 1.00 42.12 231 ALA A CA 1
ATOM 1286 C C . ALA A 1 190 ? -18.437 33.030 38.474 1.00 40.86 231 ALA A C 1
ATOM 1287 O O . ALA A 1 190 ? -18.535 31.943 37.903 1.00 38.64 231 ALA A O 1
ATOM 1289 N N . ALA A 1 191 ? -19.422 33.939 38.496 1.00 41.42 232 ALA A N 1
ATOM 1290 C CA . ALA A 1 191 ? -20.677 33.719 37.784 1.00 40.44 232 ALA A CA 1
ATOM 1291 C C . ALA A 1 191 ? -20.437 33.589 36.289 1.00 39.29 232 ALA A C 1
ATOM 1292 O O . ALA A 1 191 ? -21.075 32.768 35.632 1.00 38.53 232 ALA A O 1
ATOM 1294 N N . ASP A 1 192 ? -19.492 34.381 35.776 1.00 39.86 233 ASP A N 1
ATOM 1295 C CA . ASP A 1 192 ? -19.181 34.470 34.346 1.00 38.97 233 ASP A CA 1
ATOM 1296 C C . ASP A 1 192 ? -17.812 33.894 33.933 1.00 37.75 233 ASP A C 1
ATOM 1297 O O . ASP A 1 192 ? -17.373 34.102 32.791 1.00 37.15 233 ASP A O 1
ATOM 1302 N N . THR A 1 193 ? -17.154 33.175 34.855 1.00 36.75 234 THR A N 1
ATOM 1303 C CA . THR A 1 193 ? -15.822 32.592 34.620 1.00 35.86 234 THR A CA 1
ATOM 1304 C C . THR A 1 193 ? -15.778 31.119 35.013 1.00 33.65 234 THR A C 1
ATOM 1305 O O . THR A 1 193 ? -16.393 30.714 36.005 1.00 33.36 234 THR A O 1
ATOM 1309 N N . TYR A 1 194 ? -15.050 30.318 34.236 1.00 31.94 235 TYR A N 1
ATOM 1310 C CA . TYR A 1 194 ? -14.844 28.905 34.558 1.00 30.34 235 TYR A CA 1
ATOM 1311 C C . TYR A 1 194 ? -13.404 28.498 34.257 1.00 31.18 235 TYR A C 1
ATOM 1312 O O . TYR A 1 194 ? -12.708 29.132 33.444 1.00 31.31 235 TYR A O 1
ATOM 1321 N N . GLU A 1 195 ? -12.992 27.409 34.898 1.00 30.75 236 GLU A N 1
ATOM 1322 C CA . GLU A 1 195 ? -11.727 26.754 34.644 1.00 30.94 236 GLU A CA 1
ATOM 1323 C C . GLU A 1 195 ? -12.001 25.316 34.229 1.00 29.41 236 GLU A C 1
ATOM 1324 O O . GLU A 1 195 ? -12.950 24.701 34.714 1.00 28.16 236 GLU A O 1
ATOM 1330 N N . VAL A 1 196 ? -11.174 24.797 33.333 1.00 28.86 237 VAL A N 1
ATOM 1331 C CA . VAL A 1 196 ? -11.199 23.401 33.008 1.00 28.41 237 VAL A CA 1
ATOM 1332 C C . VAL A 1 196 ? -9.945 22.756 33.583 1.00 29.52 237 VAL A C 1
ATOM 1333 O O . VAL A 1 196 ? -8.833 23.201 33.331 1.00 29.80 237 VAL A O 1
ATOM 1337 N N . ARG A 1 197 ? -10.137 21.681 34.324 1.00 29.63 238 ARG A N 1
ATOM 1338 C CA . ARG A 1 197 ? -9.036 20.964 34.896 1.00 31.79 238 ARG A CA 1
ATOM 1339 C C . ARG A 1 197 ? -9.063 19.516 34.465 1.00 32.67 238 ARG A C 1
ATOM 1340 O O . ARG A 1 197 ? -10.128 18.955 34.206 1.00 31.41 238 ARG A O 1
ATOM 1348 N N . ASP A 1 198 ? -7.880 18.917 34.380 1.00 34.98 239 ASP A N 1
ATOM 1349 C CA . ASP A 1 198 ? -7.759 17.525 33.971 1.00 36.12 239 ASP A CA 1
ATOM 1350 C C . ASP A 1 198 ? -7.859 16.578 35.173 1.00 37.84 239 ASP A C 1
ATOM 1351 O O . ASP A 1 198 ? -8.181 17.013 36.287 1.00 38.34 239 ASP A O 1
ATOM 1356 N N . SER A 1 199 ? -7.569 15.294 34.945 1.00 39.77 240 SER A N 1
ATOM 1357 C CA . SER A 1 199 ? -7.779 14.260 35.957 1.00 41.62 240 SER A CA 1
ATOM 1358 C C . SER A 1 199 ? -6.818 14.370 37.135 1.00 44.03 240 SER A C 1
ATOM 1359 O O . SER A 1 199 ? -7.080 13.803 38.199 1.00 45.09 240 SER A O 1
ATOM 1362 N N . THR A 1 200 ? -5.724 15.113 36.946 1.00 45.20 241 THR A N 1
ATOM 1363 C CA . THR A 1 200 ? -4.781 15.412 38.029 1.00 47.25 241 THR A CA 1
ATOM 1364 C C . THR A 1 200 ? -5.018 16.788 38.694 1.00 46.70 241 THR A C 1
ATOM 1365 O O . THR A 1 200 ? -4.193 17.253 39.481 1.00 48.43 241 THR A O 1
ATOM 1369 N N . ASN A 1 201 ? -6.143 17.431 38.371 1.00 44.67 242 ASN A N 1
ATOM 1370 C CA . ASN A 1 201 ? -6.465 18.795 38.835 1.00 43.61 242 ASN A CA 1
ATOM 1371 C C . ASN A 1 201 ? -5.584 19.923 38.259 1.00 43.11 242 ASN A C 1
ATOM 1372 O O . ASN A 1 201 ? -5.594 21.043 38.776 1.00 43.02 242 ASN A O 1
ATOM 1377 N N . ALA A 1 202 ? -4.823 19.639 37.201 1.00 42.05 243 ALA A N 1
ATOM 1378 C CA . ALA A 1 202 ? -4.018 20.688 36.566 1.00 41.70 243 ALA A CA 1
ATOM 1379 C C . ALA A 1 202 ? -4.938 21.602 35.750 1.00 39.03 243 ALA A C 1
ATOM 1380 O O . ALA A 1 202 ? -5.981 21.152 35.265 1.00 37.95 243 ALA A O 1
ATOM 1382 N N . LEU A 1 203 ? -4.558 22.873 35.624 1.00 38.32 244 LEU A N 1
ATOM 1383 C CA . LEU A 1 203 ? -5.331 23.879 34.892 1.00 36.63 244 LEU A CA 1
ATOM 1384 C C . LEU A 1 203 ? -5.166 23.763 33.376 1.00 36.01 244 LEU A C 1
ATOM 1385 O O . LEU A 1 203 ? -4.095 24.029 32.842 1.00 37.74 244 LEU A O 1
ATOM 1390 N N . VAL A 1 204 ? -6.226 23.368 32.680 1.00 34.46 245 VAL A N 1
ATOM 1391 C CA . VAL A 1 204 ? -6.145 23.177 31.225 1.00 34.06 245 VAL A CA 1
ATOM 1392 C C . VAL A 1 204 ? -6.420 24.491 30.478 1.00 33.65 245 VAL A C 1
ATOM 1393 O O . VAL A 1 204 ? -5.602 24.948 29.683 1.00 33.83 245 VAL A O 1
ATOM 1397 N N . SER A 1 205 ? -7.566 25.095 30.767 1.00 32.77 246 SER A N 1
ATOM 1398 C CA . SER A 1 205 ? -7.950 26.362 30.184 1.00 33.90 246 SER A CA 1
ATOM 1399 C C . SER A 1 205 ? -8.854 27.102 31.153 1.00 33.78 246 SER A C 1
ATOM 1400 O O . SER A 1 205 ? -9.308 26.546 32.148 1.00 33.62 246 SER A O 1
ATOM 1403 N N . THR A 1 206 ? -9.092 28.371 30.853 1.00 35.02 247 THR A N 1
ATOM 1404 C CA . THR A 1 206 ? -10.100 29.174 31.520 1.00 34.81 247 THR A CA 1
ATOM 1405 C C . THR A 1 206 ? -10.869 29.892 30.402 1.00 34.74 247 THR A C 1
ATOM 1406 O O . THR A 1 206 ? -10.417 29.938 29.249 1.00 34.81 247 THR A O 1
ATOM 1410 N N . GLY A 1 207 ? -12.034 30.445 30.719 1.00 33.99 248 GLY A N 1
ATOM 1411 C CA . GLY A 1 207 ? -12.787 31.162 29.706 1.00 33.22 248 GLY A CA 1
ATOM 1412 C C . GLY A 1 207 ? -13.912 31.915 30.364 1.00 33.33 248 GLY A C 1
ATOM 1413 O O . GLY A 1 207 ? -14.097 31.835 31.582 1.00 32.42 248 GLY A O 1
ATOM 1414 N N . THR A 1 208 ? -14.641 32.671 29.548 1.00 33.33 249 THR A N 1
ATOM 1415 C CA . THR A 1 208 ? -15.744 33.482 30.018 1.00 33.30 249 THR A CA 1
ATOM 1416 C C . THR A 1 208 ? -17.020 32.714 29.711 1.00 31.84 249 THR A C 1
ATOM 1417 O O . THR A 1 208 ? -17.216 32.246 28.581 1.00 31.27 249 THR A O 1
ATOM 1421 N N . TYR A 1 209 ? -17.877 32.567 30.719 1.00 30.50 250 TYR A N 1
ATOM 1422 C CA . TYR A 1 209 ? -19.147 31.866 30.533 1.00 29.64 250 TYR A CA 1
ATOM 1423 C C . TYR A 1 209 ? -20.188 32.729 29.820 1.00 30.33 250 TYR A C 1
ATOM 1424 O O . TYR A 1 209 ? -20.458 33.853 30.237 1.00 31.38 250 TYR A O 1
ATOM 1433 N N . LYS A 1 210 ? -20.744 32.192 28.736 1.00 29.92 251 LYS A N 1
ATOM 1434 C CA . LYS A 1 210 ? -21.938 32.739 28.083 1.00 30.86 251 LYS A CA 1
ATOM 1435 C C . LYS A 1 210 ? -23.054 31.698 28.031 1.00 30.17 251 LYS A C 1
ATOM 1436 O O . LYS A 1 210 ? -22.854 30.554 27.573 1.00 29.05 251 LYS A O 1
ATOM 1442 N N . ASP A 1 211 ? -24.225 32.100 28.512 1.00 30.02 252 ASP A N 1
ATOM 1443 C CA . ASP A 1 211 ? -25.357 31.224 28.618 1.00 29.75 252 ASP A CA 1
ATOM 1444 C C . ASP A 1 211 ? -25.731 30.627 27.246 1.00 29.74 252 ASP A C 1
ATOM 1445 O O . ASP A 1 211 ? -26.066 31.363 26.320 1.00 30.83 252 ASP A O 1
ATOM 1450 N N . GLY A 1 212 ? -25.656 29.296 27.137 1.00 28.87 253 GLY A N 1
ATOM 1451 C CA . GLY A 1 212 ? -25.952 28.547 25.898 1.00 29.42 253 GLY A CA 1
ATOM 1452 C C . GLY A 1 212 ? -24.863 28.543 24.822 1.00 30.85 253 GLY A C 1
ATOM 1453 O O . GLY A 1 212 ? -25.081 28.095 23.706 1.00 30.90 253 GLY A O 1
ATOM 1454 N N . GLU A 1 213 ? -23.685 29.044 25.151 1.00 31.29 254 GLU A N 1
ATOM 1455 C CA . GLU A 1 213 ? -22.555 29.031 24.227 1.00 32.79 254 GLU A CA 1
ATOM 1456 C C . GLU A 1 213 ? -21.642 27.845 24.548 1.00 32.00 254 GLU A C 1
ATOM 1457 O O . GLU A 1 213 ? -21.420 27.500 25.725 1.00 30.44 254 GLU A O 1
ATOM 1463 N N . ASP A 1 214 ? -21.126 27.221 23.491 1.00 32.12 255 ASP A N 1
ATOM 1464 C CA . ASP A 1 214 ? -20.200 26.098 23.612 1.00 31.96 255 ASP A CA 1
ATOM 1465 C C . ASP A 1 214 ? -18.970 26.430 24.452 1.00 31.41 255 ASP A C 1
ATOM 1466 O O . ASP A 1 214 ? -18.411 27.519 24.378 1.00 31.73 255 ASP A O 1
ATOM 1471 N N . ILE A 1 215 ? -18.565 25.451 25.242 1.00 31.34 256 ILE A N 1
ATOM 1472 C CA . ILE A 1 215 ? -17.341 25.500 26.028 1.00 32.03 256 ILE A CA 1
ATOM 1473 C C . ILE A 1 215 ? -16.393 24.434 25.464 1.00 33.07 256 ILE A C 1
ATOM 1474 O O . ILE A 1 215 ? -16.680 23.242 25.540 1.00 32.55 256 ILE A O 1
ATOM 1479 N N . ASN A 1 216 ? -15.289 24.877 24.880 1.00 34.69 257 ASN A N 1
ATOM 1480 C CA . ASN A 1 216 ? -14.367 23.976 24.189 1.00 36.92 257 ASN A CA 1
ATOM 1481 C C . ASN A 1 216 ? -13.049 23.911 24.930 1.00 38.01 257 ASN A C 1
ATOM 1482 O O . ASN A 1 216 ? -12.389 24.941 25.126 1.00 38.95 257 ASN A O 1
ATOM 1487 N N . ALA A 1 217 ? -12.682 22.697 25.341 1.00 38.30 258 ALA A N 1
ATOM 1488 C CA . ALA A 1 217 ? -11.385 22.425 25.952 1.00 38.75 258 ALA A CA 1
ATOM 1489 C C . ALA A 1 217 ? -10.928 21.001 25.680 1.00 38.53 258 ALA A C 1
ATOM 1490 O O . ALA A 1 217 ? -11.697 20.050 25.849 1.00 37.98 258 ALA A O 1
ATOM 1492 N N . ALA A 1 218 ? -9.660 20.866 25.296 1.00 39.22 259 ALA A N 1
ATOM 1493 C CA . ALA A 1 218 ? -8.967 19.574 25.285 1.00 39.36 259 ALA A CA 1
ATOM 1494 C C . ALA A 1 218 ? -9.692 18.521 24.438 1.00 38.58 259 ALA A C 1
ATOM 1495 O O . ALA A 1 218 ? -9.690 17.335 24.765 1.00 38.16 259 ALA A O 1
ATOM 1497 N N . GLY A 1 219 ? -10.316 18.981 23.364 1.00 38.12 260 GLY A N 1
ATOM 1498 C CA . GLY A 1 219 ? -10.902 18.095 22.356 1.00 38.65 260 GLY A CA 1
ATOM 1499 C C . GLY A 1 219 ? -12.343 17.693 22.624 1.00 36.76 260 GLY A C 1
ATOM 1500 O O . GLY A 1 219 ? -12.924 16.924 21.852 1.00 36.94 260 GLY A O 1
ATOM 1501 N N . VAL A 1 220 ? -12.913 18.210 23.708 1.00 35.03 261 VAL A N 1
ATOM 1502 C CA . VAL A 1 220 ? -14.336 18.007 24.025 1.00 34.64 261 VAL A CA 1
ATOM 1503 C C . VAL A 1 220 ? -15.045 19.348 24.176 1.00 34.52 261 VAL A C 1
ATOM 1504 O O . VAL A 1 220 ? -14.381 20.402 24.316 1.00 35.90 261 VAL A O 1
ATOM 1508 N N . ARG A 1 221 ? -16.377 19.303 24.130 1.00 33.12 262 ARG A N 1
ATOM 1509 C CA . ARG A 1 221 ? -17.222 20.472 24.251 1.00 32.40 262 ARG A CA 1
ATOM 1510 C C . ARG A 1 221 ? -18.438 20.137 25.106 1.00 30.81 262 ARG A C 1
ATOM 1511 O O . ARG A 1 221 ? -18.922 19.008 25.094 1.00 30.05 262 ARG A O 1
ATOM 1519 N N . MET A 1 222 ? -18.900 21.110 25.890 1.00 29.44 263 MET A N 1
ATOM 1520 C CA . MET A 1 222 ? -20.179 20.999 26.555 1.00 27.66 263 MET A CA 1
ATOM 1521 C C . MET A 1 222 ? -20.877 22.341 26.443 1.00 27.24 263 MET A C 1
ATOM 1522 O O . MET A 1 222 ? -20.256 23.372 26.172 1.00 28.03 263 MET A O 1
ATOM 1527 N N . ARG A 1 223 ? -22.174 22.335 26.648 1.00 26.47 264 ARG A N 1
ATOM 1528 C CA . ARG A 1 223 ? -22.927 23.557 26.525 1.00 27.71 264 ARG A CA 1
ATOM 1529 C C . ARG A 1 223 ? -23.801 23.692 27.754 1.00 27.02 264 ARG A C 1
ATOM 1530 O O . ARG A 1 223 ? -24.478 22.735 28.137 1.00 27.07 264 ARG A O 1
ATOM 1538 N N . ILE A 1 224 ? -23.762 24.863 28.394 1.00 27.17 265 ILE A N 1
ATOM 1539 C CA . ILE A 1 224 ? -24.461 25.059 29.681 1.00 25.00 265 ILE A CA 1
ATOM 1540 C C . ILE A 1 224 ? -25.365 26.289 29.582 1.00 26.02 265 ILE A C 1
ATOM 1541 O O . ILE A 1 224 ? -24.966 27.324 29.026 1.00 26.38 265 ILE A O 1
ATOM 1546 N N . SER A 1 225 ? -26.600 26.171 30.061 1.00 24.86 266 SER A N 1
ATOM 1547 C CA . SER A 1 225 ? -27.420 27.374 30.222 1.00 25.90 266 SER A CA 1
ATOM 1548 C C . SER A 1 225 ? -27.762 27.594 31.694 1.00 26.01 266 SER A C 1
ATOM 1549 O O . SER A 1 225 ? -27.534 26.714 32.533 1.00 25.07 266 SER A O 1
ATOM 1552 N N . GLY A 1 226 ? -28.341 28.761 31.988 1.00 27.20 267 GLY A N 1
ATOM 1553 C CA . GLY A 1 226 ? -28.762 29.082 33.346 1.00 27.95 267 GLY A CA 1
ATOM 1554 C C . GLY A 1 226 ? -27.648 29.766 34.110 1.00 28.15 267 GLY A C 1
ATOM 1555 O O . GLY A 1 226 ? -26.752 30.373 33.515 1.00 28.39 267 GLY A O 1
ATOM 1556 N N . ALA A 1 227 ? -27.710 29.672 35.431 1.00 28.87 268 ALA A N 1
ATOM 1557 C CA . ALA A 1 227 ? -26.750 30.342 36.321 1.00 30.05 268 ALA A CA 1
ATOM 1558 C C . ALA A 1 227 ? -26.040 29.369 37.276 1.00 29.40 268 ALA A C 1
ATOM 1559 O O . ALA A 1 227 ? -26.527 29.122 38.385 1.00 30.67 268 ALA A O 1
ATOM 1561 N N . PRO A 1 228 ? -24.891 28.801 36.853 1.00 28.57 269 PRO A N 1
ATOM 1562 C CA . PRO A 1 228 ? -24.111 28.019 37.811 1.00 28.14 269 PRO A CA 1
ATOM 1563 C C . PRO A 1 228 ? -23.614 28.924 38.935 1.00 29.86 269 PRO A C 1
ATOM 1564 O O . PRO A 1 228 ? -23.280 30.091 38.680 1.00 30.38 269 PRO A O 1
ATOM 1568 N N . ALA A 1 229 ? -23.567 28.401 40.163 1.00 29.91 270 ALA A N 1
ATOM 1569 C CA . ALA A 1 229 ? -23.028 29.173 41.278 1.00 31.19 270 ALA A CA 1
ATOM 1570 C C . ALA A 1 229 ? -21.515 29.002 41.299 1.00 31.30 270 ALA A C 1
ATOM 1571 O O . ALA A 1 229 ? -20.969 28.153 40.598 1.00 29.38 270 ALA A O 1
ATOM 1573 N N . VAL A 1 230 ? -20.837 29.801 42.107 1.00 33.30 271 VAL A N 1
ATOM 1574 C CA . VAL A 1 230 ? -19.397 29.673 42.253 1.00 34.43 271 VAL A CA 1
ATOM 1575 C C . VAL A 1 230 ? -19.074 28.311 42.864 1.00 34.33 271 VAL A C 1
ATOM 1576 O O . VAL A 1 230 ? -19.595 27.944 43.923 1.00 34.60 271 VAL A O 1
ATOM 1580 N N . GLY A 1 231 ? -18.233 27.556 42.169 1.00 33.35 272 GLY A N 1
ATOM 1581 C CA . GLY A 1 231 ? -17.769 26.273 42.698 1.00 34.90 272 GLY A CA 1
ATOM 1582 C C . GLY A 1 231 ? -18.484 25.108 42.041 1.00 33.30 272 GLY A C 1
ATOM 1583 O O . GLY A 1 231 ? -17.997 23.981 42.092 1.00 33.56 272 GLY A O 1
ATOM 1584 N N . ASP A 1 232 ? -19.648 25.385 41.449 1.00 32.11 273 ASP A N 1
ATOM 1585 C CA . ASP A 1 232 ? -20.384 24.403 40.669 1.00 30.92 273 ASP A CA 1
ATOM 1586 C C . ASP A 1 232 ? -19.508 23.854 39.576 1.00 29.89 273 ASP A C 1
ATOM 1587 O O . ASP A 1 232 ? -18.743 24.604 38.948 1.00 30.35 273 ASP A O 1
ATOM 1592 N N . SER A 1 233 ? -19.618 22.548 39.342 1.00 28.94 274 SER A N 1
ATOM 1593 C CA . SER A 1 233 ? -18.809 21.902 38.310 1.00 28.22 274 SER A CA 1
ATOM 1594 C C . SER A 1 233 ? -19.580 20.934 37.431 1.00 27.00 274 SER A C 1
ATOM 1595 O O . SER A 1 233 ? -20.726 20.544 37.744 1.00 26.26 274 SER A O 1
ATOM 1598 N N . PHE A 1 234 ? -18.945 20.564 36.314 1.00 26.33 275 PHE A N 1
ATOM 1599 C CA . PHE A 1 234 ? -19.516 19.648 35.322 1.00 25.53 275 PHE A CA 1
ATOM 1600 C C . PHE A 1 234 ? -18.395 18.727 34.846 1.00 25.72 275 PHE A C 1
ATOM 1601 O O . PHE A 1 234 ? -17.365 19.192 34.390 1.00 25.88 275 PHE A O 1
ATOM 1609 N N . GLN A 1 235 ? -18.577 17.423 34.991 1.00 26.22 276 GLN A N 1
ATOM 1610 C CA . GLN A 1 235 ? -17.530 16.473 34.614 1.00 27.71 276 GLN A CA 1
ATOM 1611 C C . GLN A 1 235 ? -17.821 15.917 33.247 1.00 26.60 276 GLN A C 1
ATOM 1612 O O . GLN A 1 235 ? -18.984 15.748 32.878 1.00 26.49 276 GLN A O 1
ATOM 1618 N N . ILE A 1 236 ? -16.761 15.630 32.506 1.00 26.86 277 ILE A N 1
ATOM 1619 C CA . ILE A 1 236 ? -16.877 15.045 31.171 1.00 26.37 277 ILE A CA 1
ATOM 1620 C C . ILE A 1 236 ? -15.719 14.085 30.979 1.00 27.93 277 ILE A C 1
ATOM 1621 O O . ILE A 1 236 ? -14.629 14.343 31.467 1.00 29.04 277 ILE A O 1
ATOM 1626 N N . GLY A 1 237 ? -15.962 12.983 30.273 1.00 28.44 278 GLY A N 1
ATOM 1627 C CA . GLY A 1 237 ? -14.966 11.945 30.121 1.00 30.22 278 GLY A CA 1
ATOM 1628 C C . GLY A 1 237 ? -15.474 10.820 29.241 1.00 31.21 278 GLY A C 1
ATOM 1629 O O . GLY A 1 237 ? -16.551 10.927 28.639 1.00 30.40 278 GLY A O 1
ATOM 1630 N N . ALA A 1 238 ? -14.692 9.746 29.148 1.00 32.38 279 ALA A N 1
ATOM 1631 C CA . ALA A 1 238 ? -15.034 8.660 28.259 1.00 33.66 279 ALA A CA 1
ATOM 1632 C C . ALA A 1 238 ? -16.266 7.964 28.800 1.00 33.64 279 ALA A C 1
ATOM 1633 O O . ALA A 1 238 ? -16.396 7.799 30.021 1.00 34.24 279 ALA A O 1
ATOM 1635 N N . SER A 1 239 ? -17.176 7.592 27.899 1.00 33.56 280 SER A N 1
ATOM 1636 C CA . SER A 1 239 ? -18.381 6.837 28.259 1.00 33.91 280 SER A CA 1
ATOM 1637 C C . SER A 1 239 ? -17.979 5.509 28.879 1.00 35.27 280 SER A C 1
ATOM 1638 O O . SER A 1 239 ? -17.099 4.831 28.356 1.00 37.01 280 SER A O 1
ATOM 1641 N N . GLY A 1 240 ? -18.625 5.147 29.985 1.00 34.95 281 GLY A N 1
ATOM 1642 C CA . GLY A 1 240 ? -18.509 3.801 30.549 1.00 36.82 281 GLY A CA 1
ATOM 1643 C C . GLY A 1 240 ? -19.771 3.054 30.170 1.00 37.32 281 GLY A C 1
ATOM 1644 O O . GLY A 1 240 ? -20.445 3.408 29.202 1.00 36.75 281 GLY A O 1
ATOM 1645 N N . THR A 1 241 ? -20.108 2.026 30.928 1.00 38.70 282 THR A N 1
ATOM 1646 C CA . THR A 1 241 ? -21.317 1.287 30.651 1.00 39.65 282 THR A CA 1
ATOM 1647 C C . THR A 1 241 ? -22.240 1.331 31.860 1.00 39.61 282 THR A C 1
ATOM 1648 O O . THR A 1 241 ? -21.785 1.447 32.995 1.00 39.32 282 THR A O 1
ATOM 1652 N N . LYS A 1 242 ? -23.545 1.261 31.611 1.00 27.37 283 LYS A N 1
ATOM 1653 C CA . LYS A 1 242 ? -24.514 1.252 32.705 1.00 27.41 283 LYS A CA 1
ATOM 1654 C C . LYS A 1 242 ? -25.672 0.351 32.294 1.00 26.66 283 LYS A C 1
ATOM 1655 O O . LYS A 1 242 ? -26.163 0.466 31.173 1.00 26.59 283 LYS A O 1
ATOM 1661 N N . ASP A 1 243 ? -26.129 -0.519 33.190 1.00 26.02 284 ASP A N 1
ATOM 1662 C CA . ASP A 1 243 ? -27.244 -1.404 32.846 1.00 25.61 284 ASP A CA 1
ATOM 1663 C C . ASP A 1 243 ? -28.594 -0.645 32.665 1.00 25.16 284 ASP A C 1
ATOM 1664 O O . ASP A 1 243 ? -28.787 0.443 33.215 1.00 24.88 284 ASP A O 1
ATOM 1669 N N . VAL A 1 244 ? -29.488 -1.195 31.836 1.00 24.47 285 VAL A N 1
ATOM 1670 C CA . VAL A 1 244 ? -30.755 -0.552 31.520 1.00 23.21 285 VAL A CA 1
ATOM 1671 C C . VAL A 1 244 ? -31.638 -0.345 32.766 1.00 23.98 285 VAL A C 1
ATOM 1672 O O . VAL A 1 244 ? -32.270 0.702 32.906 1.00 24.44 285 VAL A O 1
ATOM 1676 N N . PHE A 1 245 ? -31.658 -1.331 33.659 1.00 23.55 286 PHE A N 1
ATOM 1677 C CA . PHE A 1 245 ? -32.440 -1.261 34.905 1.00 24.99 286 PHE A CA 1
ATOM 1678 C C . PHE A 1 245 ? -32.016 -0.091 35.792 1.00 25.20 286 PHE A C 1
ATOM 1679 O O . PHE A 1 245 ? -32.890 0.613 36.292 1.00 24.86 286 PHE A O 1
ATOM 1687 N N . SER A 1 246 ? -30.705 0.153 35.928 1.00 24.91 287 SER A N 1
ATOM 1688 C CA . SER A 1 246 ? -30.218 1.272 36.741 1.00 26.95 287 SER A CA 1
ATOM 1689 C C . SER A 1 246 ? -30.646 2.604 36.147 1.00 26.05 287 SER A C 1
ATOM 1690 O O . SER A 1 246 ? -31.017 3.532 36.876 1.00 25.69 287 SER A O 1
ATOM 1693 N N . THR A 1 247 ? -30.568 2.695 34.827 1.00 25.23 288 THR A N 1
ATOM 1694 C CA . THR A 1 247 ? -30.958 3.918 34.112 1.00 24.77 288 THR A CA 1
ATOM 1695 C C . THR A 1 247 ? -32.433 4.274 34.344 1.00 25.48 288 THR A C 1
ATOM 1696 O O . THR A 1 247 ? -32.753 5.397 34.717 1.00 25.47 288 THR A O 1
ATOM 1700 N N . ILE A 1 248 ? -33.330 3.322 34.126 1.00 25.70 289 ILE A N 1
ATOM 1701 C CA . ILE A 1 248 ? -34.744 3.536 34.451 1.00 26.82 289 ILE A CA 1
ATOM 1702 C C . ILE A 1 248 ? -34.886 3.945 35.927 1.00 28.34 289 ILE A C 1
ATOM 1703 O O . ILE A 1 248 ? -35.561 4.929 36.258 1.00 28.61 289 ILE A O 1
ATOM 1708 N N . ASP A 1 249 ? -34.216 3.190 36.789 1.00 28.67 290 ASP A N 1
ATOM 1709 C CA . ASP A 1 249 ? -34.175 3.441 38.232 1.00 31.10 290 ASP A CA 1
ATOM 1710 C C . ASP A 1 249 ? -33.791 4.858 38.614 1.00 30.07 290 ASP A C 1
ATOM 1711 O O . ASP A 1 249 ? -34.353 5.435 39.545 1.00 29.43 290 ASP A O 1
ATOM 1716 N N . ASP A 1 250 ? -32.785 5.395 37.929 1.00 29.64 291 ASP A N 1
ATOM 1717 C CA . ASP A 1 250 ? -32.312 6.738 38.244 1.00 30.23 291 ASP A CA 1
ATOM 1718 C C . ASP A 1 250 ? -33.362 7.772 37.865 1.00 29.12 291 ASP A C 1
ATOM 1719 O O . ASP A 1 250 ? -33.501 8.790 38.542 1.00 28.59 291 ASP A O 1
ATOM 1724 N N . MET A 1 251 ? -34.105 7.491 36.795 1.00 28.21 292 MET A N 1
ATOM 1725 C CA . MET A 1 251 ? -35.179 8.379 36.378 1.00 28.33 292 MET A CA 1
ATOM 1726 C C . MET A 1 251 ? -36.254 8.399 37.454 1.00 28.16 292 MET A C 1
ATOM 1727 O O . MET A 1 251 ? -36.736 9.472 37.827 1.00 28.43 292 MET A O 1
ATOM 1732 N N . VAL A 1 252 ? -36.602 7.208 37.945 1.00 27.06 293 VAL A N 1
ATOM 1733 C CA . VAL A 1 252 ? -37.592 7.033 38.988 1.00 27.85 293 VAL A CA 1
ATOM 1734 C C . VAL A 1 252 ? -37.230 7.841 40.249 1.00 28.07 293 VAL A C 1
ATOM 1735 O O . VAL A 1 252 ? -38.084 8.552 40.808 1.00 28.06 293 VAL A O 1
ATOM 1739 N N . ALA A 1 253 ? -35.966 7.734 40.670 1.00 27.27 294 ALA A N 1
ATOM 1740 C CA . ALA A 1 253 ? -35.488 8.444 41.849 1.00 28.47 294 ALA A CA 1
ATOM 1741 C C . ALA A 1 253 ? -35.448 9.978 41.593 1.00 28.46 294 ALA A C 1
ATOM 1742 O O . ALA A 1 253 ? -35.765 10.772 42.474 1.00 30.02 294 ALA A O 1
ATOM 1744 N N . ALA A 1 254 ? -35.084 10.375 40.383 1.00 27.57 295 ALA A N 1
ATOM 1745 C CA . ALA A 1 254 ? -35.097 11.792 40.005 1.00 27.75 295 ALA A CA 1
ATOM 1746 C C . ALA A 1 254 ? -36.513 12.385 40.085 1.00 28.55 295 ALA A C 1
ATOM 1747 O O . ALA A 1 254 ? -36.720 13.441 40.686 1.00 29.13 295 ALA A O 1
ATOM 1749 N N . LEU A 1 255 ? -37.488 11.680 39.508 1.00 28.86 296 LEU A N 1
ATOM 1750 C CA . LEU A 1 255 ? -38.886 12.099 39.571 1.00 30.18 296 LEU A CA 1
ATOM 1751 C C . LEU A 1 255 ? -39.487 12.107 40.979 1.00 31.49 296 LEU A C 1
ATOM 1752 O O . LEU A 1 255 ? -40.514 12.759 41.203 1.00 32.91 296 LEU A O 1
ATOM 1757 N N . ASN A 1 256 ? -38.875 11.380 41.918 1.00 31.26 297 ASN A N 1
ATOM 1758 C CA . ASN A 1 256 ? -39.333 11.430 43.307 1.00 32.73 297 ASN A CA 1
ATOM 1759 C C . ASN A 1 256 ? -38.731 12.568 44.123 1.00 32.58 297 ASN A C 1
ATOM 1760 O O . ASN A 1 256 ? -39.135 12.789 45.259 1.00 33.04 297 ASN A O 1
ATOM 1765 N N . SER A 1 257 ? -37.793 13.296 43.520 1.00 31.63 298 SER A N 1
ATOM 1766 C CA . SER A 1 257 ? -37.068 14.377 44.198 1.00 32.05 298 SER A CA 1
ATOM 1767 C C . SER A 1 257 ? -37.950 15.568 44.494 1.00 32.92 298 SER A C 1
ATOM 1768 O O . SER A 1 257 ? -38.970 15.783 43.825 1.00 32.73 298 SER A O 1
ATOM 1771 N N . ASP A 1 258 ? -37.552 16.330 45.515 1.00 33.88 299 ASP A N 1
ATOM 1772 C CA . ASP A 1 258 ? -38.206 17.577 45.832 1.00 35.85 299 ASP A CA 1
ATOM 1773 C C . ASP A 1 258 ? -37.746 18.591 44.826 1.00 35.47 299 ASP A C 1
ATOM 1774 O O . ASP A 1 258 ? -36.576 18.578 44.424 1.00 34.61 299 ASP A O 1
ATOM 1779 N N . THR A 1 259 ? -38.665 19.460 44.412 1.00 37.15 300 THR A N 1
ATOM 1780 C CA . THR A 1 259 ? -38.375 20.450 43.374 1.00 37.58 300 THR A CA 1
ATOM 1781 C C . THR A 1 259 ? -38.962 21.809 43.669 1.00 39.07 300 THR A C 1
ATOM 1782 O O . THR A 1 259 ? -39.472 22.480 42.773 1.00 39.87 300 THR A O 1
ATOM 1786 N N . GLN A 1 260 ? -38.862 22.233 44.919 1.00 40.47 301 GLN A N 1
ATOM 1787 C CA . GLN A 1 260 ? -39.418 23.528 45.311 1.00 42.30 301 GLN A CA 1
ATOM 1788 C C . GLN A 1 260 ? -38.577 24.717 44.831 1.00 40.95 301 GLN A C 1
ATOM 1789 O O . GLN A 1 260 ? -39.135 25.762 44.471 1.00 41.92 301 GLN A O 1
ATOM 1795 N N . THR A 1 261 ? -37.251 24.571 44.840 1.00 38.30 302 THR A N 1
ATOM 1796 C CA . THR A 1 261 ? -36.377 25.689 44.504 1.00 35.93 302 THR A CA 1
ATOM 1797 C C . THR A 1 261 ? -35.844 25.557 43.079 1.00 34.62 302 THR A C 1
ATOM 1798 O O . THR A 1 261 ? -35.764 24.439 42.546 1.00 32.99 302 THR A O 1
ATOM 1802 N N . PRO A 1 262 ? -35.463 26.697 42.458 1.00 34.07 303 PRO A N 1
ATOM 1803 C CA . PRO A 1 262 ? -34.790 26.637 41.148 1.00 32.89 303 PRO A CA 1
ATOM 1804 C C . PRO A 1 262 ? -33.610 25.652 41.134 1.00 31.96 303 PRO A C 1
ATOM 1805 O O . PRO A 1 262 ? -33.480 24.842 40.192 1.00 31.30 303 PRO A O 1
ATOM 1809 N N . THR A 1 263 ? -32.759 25.718 42.152 1.00 31.54 304 THR A N 1
ATOM 1810 C CA . THR A 1 263 ? -31.673 24.734 42.325 1.00 32.38 304 THR A CA 1
ATOM 1811 C C . THR A 1 263 ? -32.145 23.270 42.191 1.00 31.25 304 THR A C 1
ATOM 1812 O O . THR A 1 263 ? -31.529 22.492 41.496 1.00 30.82 304 THR A O 1
ATOM 1816 N N . GLN A 1 264 ? -33.221 22.906 42.882 1.00 32.00 305 GLN A N 1
ATOM 1817 C CA . GLN A 1 264 ? -33.688 21.499 42.934 1.00 31.25 305 GLN A CA 1
ATOM 1818 C C . GLN A 1 264 ? -34.308 21.100 41.619 1.00 30.64 305 GLN A C 1
ATOM 1819 O O . GLN A 1 264 ? -34.223 19.937 41.222 1.00 30.27 305 GLN A O 1
ATOM 1825 N N . LYS A 1 265 ? -34.938 22.062 40.942 1.00 30.50 306 LYS A N 1
ATOM 1826 C CA . LYS A 1 265 ? -35.495 21.806 39.632 1.00 30.18 306 LYS A CA 1
ATOM 1827 C C . LYS A 1 265 ? -34.393 21.544 38.579 1.00 28.83 306 LYS A C 1
ATOM 1828 O O . LYS A 1 265 ? -34.500 20.625 37.786 1.00 27.14 306 LYS A O 1
ATOM 1834 N N . ALA A 1 266 ? -33.337 22.356 38.593 1.00 28.27 307 ALA A N 1
ATOM 1835 C CA . ALA A 1 266 ? -32.225 22.186 37.669 1.00 27.23 307 ALA A CA 1
ATOM 1836 C C . ALA A 1 266 ? -31.578 20.811 37.871 1.00 26.57 307 ALA A C 1
ATOM 1837 O O . ALA A 1 266 ? -31.259 20.097 36.915 1.00 25.78 307 ALA A O 1
ATOM 1839 N N . ALA A 1 267 ? -31.417 20.431 39.128 1.00 26.52 308 ALA A N 1
ATOM 1840 C CA . ALA A 1 267 ? -30.768 19.153 39.469 1.00 26.55 308 ALA A CA 1
ATOM 1841 C C . ALA A 1 267 ? -31.579 17.963 38.953 1.00 26.57 308 ALA A C 1
ATOM 1842 O O . ALA A 1 267 ? -31.027 16.988 38.447 1.00 26.85 308 ALA A O 1
ATOM 1844 N N . MET A 1 268 ? -32.890 18.040 39.089 1.00 27.16 309 MET A N 1
ATOM 1845 C CA . MET A 1 268 ? -33.726 17.001 38.572 1.00 28.38 309 MET A CA 1
ATOM 1846 C C . MET A 1 268 ? -33.672 16.994 37.041 1.00 27.73 309 MET A C 1
ATOM 1847 O O . MET A 1 268 ? -33.564 15.944 36.431 1.00 26.59 309 MET A O 1
ATOM 1852 N N . ILE A 1 269 ? -33.763 18.169 36.423 1.00 27.39 310 ILE A N 1
ATOM 1853 C CA . ILE A 1 269 ? -33.687 18.210 34.981 1.00 27.00 310 ILE A CA 1
ATOM 1854 C C . ILE A 1 269 ? -32.349 17.649 34.498 1.00 26.25 310 ILE A C 1
ATOM 1855 O O . ILE A 1 269 ? -32.317 16.860 33.560 1.00 25.79 310 ILE A O 1
ATOM 1860 N N . ASN A 1 270 ? -31.255 18.045 35.134 1.00 25.90 311 ASN A N 1
ATOM 1861 C CA . ASN A 1 270 ? -29.959 17.522 34.734 1.00 26.06 311 ASN A CA 1
ATOM 1862 C C . ASN A 1 270 ? -29.947 15.999 34.834 1.00 26.16 311 ASN A C 1
ATOM 1863 O O . ASN A 1 270 ? -29.561 15.313 33.862 1.00 25.15 311 ASN A O 1
ATOM 1868 N N . THR A 1 271 ? -30.411 15.478 35.983 1.00 25.52 312 THR A N 1
ATOM 1869 C CA . THR A 1 271 ? -30.516 14.019 36.165 1.00 25.93 312 THR A CA 1
ATOM 1870 C C . THR A 1 271 ? -31.438 13.306 35.165 1.00 25.77 312 THR A C 1
ATOM 1871 O O . THR A 1 271 ? -31.035 12.272 34.599 1.00 26.41 312 THR A O 1
ATOM 1875 N N . LEU A 1 272 ? -32.632 13.846 34.921 1.00 25.88 313 LEU A N 1
ATOM 1876 C CA . LEU A 1 272 ? -33.524 13.264 33.911 1.00 27.13 313 LEU A CA 1
ATOM 1877 C C . LEU A 1 272 ? -32.875 13.248 32.540 1.00 26.43 313 LEU A C 1
ATOM 1878 O O . LEU A 1 272 ? -32.949 12.245 31.836 1.00 27.41 313 LEU A O 1
ATOM 1883 N N . GLN A 1 273 ? -32.258 14.366 32.162 1.00 25.81 314 GLN A N 1
ATOM 1884 C CA . GLN A 1 273 ? -31.736 14.529 30.820 1.00 25.33 314 GLN A CA 1
ATOM 1885 C C . GLN A 1 273 ? -30.548 13.593 30.564 1.00 25.06 314 GLN A C 1
ATOM 1886 O O . GLN A 1 273 ? -30.409 13.076 29.470 1.00 25.28 314 GLN A O 1
ATOM 1892 N N . SER A 1 274 ? -29.727 13.373 31.585 1.00 25.09 315 SER A N 1
ATOM 1893 C CA . SER A 1 274 ? -28.629 12.422 31.511 1.00 25.67 315 SER A CA 1
ATOM 1894 C C . SER A 1 274 ? -29.130 10.992 31.376 1.00 25.31 315 SER A C 1
ATOM 1895 O O . SER A 1 274 ? -28.606 10.216 30.549 1.00 25.44 315 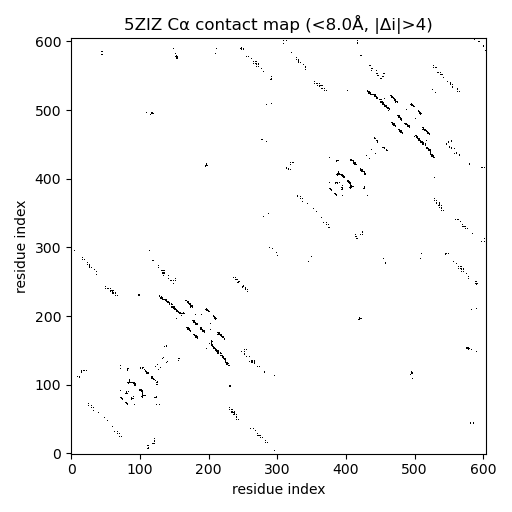SER A O 1
ATOM 1898 N N . SER A 1 275 ? -30.124 10.655 32.189 1.00 24.27 316 SER A N 1
ATOM 1899 C CA . SER A 1 275 ? -30.793 9.372 32.088 1.00 24.69 316 SER A CA 1
ATOM 1900 C C . SER A 1 275 ? -31.437 9.165 30.708 1.00 24.66 316 SER A C 1
ATOM 1901 O O . SER A 1 275 ? -31.437 8.048 30.165 1.00 24.03 316 SER A O 1
ATOM 1904 N N . MET A 1 276 ? -31.960 10.248 30.132 1.00 24.43 317 MET A N 1
ATOM 1905 C CA . MET A 1 276 ? -32.568 10.148 28.825 1.00 24.53 317 MET A CA 1
ATOM 1906 C C . MET A 1 276 ? -31.524 9.881 27.725 1.00 24.63 317 MET A C 1
ATOM 1907 O O . MET A 1 276 ? -31.813 9.164 26.769 1.00 23.76 317 MET A O 1
ATOM 1912 N N . ARG A 1 277 ? -30.330 10.466 27.856 1.00 24.10 318 ARG A N 1
ATOM 1913 C CA . ARG A 1 277 ? -29.254 10.206 26.887 1.00 24.37 318 ARG A CA 1
ATOM 1914 C C . ARG A 1 277 ? -28.882 8.740 26.954 1.00 24.28 318 ARG A C 1
ATOM 1915 O O . ARG A 1 277 ? -28.755 8.091 25.929 1.00 24.78 318 ARG A O 1
ATOM 1923 N N . ASP A 1 278 ? -28.763 8.219 28.170 1.00 23.91 319 ASP A N 1
ATOM 1924 C CA . ASP A 1 278 ? -28.464 6.818 28.390 1.00 23.62 319 ASP A CA 1
ATOM 1925 C C . ASP A 1 278 ? -29.540 5.838 27.858 1.00 23.98 319 ASP A C 1
ATOM 1926 O O . ASP A 1 278 ? -29.191 4.772 27.379 1.00 24.91 319 ASP A O 1
ATOM 1931 N N . ILE A 1 279 ? -30.823 6.202 27.961 1.00 24.44 320 ILE A N 1
ATOM 1932 C CA . ILE A 1 279 ? -31.957 5.418 27.434 1.00 25.12 320 ILE A CA 1
ATOM 1933 C C . ILE A 1 279 ? -31.945 5.360 25.905 1.00 25.64 320 ILE A C 1
ATOM 1934 O O . ILE A 1 279 ? -32.239 4.322 25.300 1.00 25.86 320 ILE A O 1
ATOM 1939 N N . ALA A 1 280 ? -31.603 6.482 25.291 1.00 26.12 321 ALA A N 1
ATOM 1940 C CA . ALA A 1 280 ? -31.409 6.545 23.859 1.00 27.00 321 ALA A CA 1
ATOM 1941 C C . ALA A 1 280 ? -30.334 5.513 23.441 1.00 27.00 321 ALA A C 1
ATOM 1942 O O . ALA A 1 280 ? -30.552 4.696 22.529 1.00 26.97 321 ALA A O 1
ATOM 1944 N N . GLN A 1 281 ? -29.198 5.522 24.139 1.00 26.83 322 GLN A N 1
ATOM 1945 C CA . GLN A 1 281 ? -28.163 4.494 23.931 1.00 27.71 322 GLN A CA 1
ATOM 1946 C C . GLN A 1 281 ? -28.769 3.103 24.137 1.00 27.36 322 GLN A C 1
ATOM 1947 O O . GLN A 1 281 ? -28.484 2.188 23.398 1.00 27.20 322 GLN A O 1
ATOM 1953 N N . ALA A 1 282 ? -29.655 2.970 25.118 1.00 27.28 323 ALA A N 1
ATOM 1954 C CA . ALA A 1 282 ? -30.231 1.658 25.414 1.00 27.28 323 ALA A CA 1
ATOM 1955 C C . ALA A 1 282 ? -31.153 1.220 24.309 1.00 27.86 323 ALA A C 1
ATOM 1956 O O . ALA A 1 282 ? -31.179 0.039 23.969 1.00 28.39 323 ALA A O 1
ATOM 1958 N N . SER A 1 283 ? -31.912 2.172 23.756 1.00 28.45 324 SER A N 1
ATOM 1959 C CA . SER A 1 283 ? -32.793 1.927 22.611 1.00 30.03 324 SER A CA 1
ATOM 1960 C C . SER A 1 283 ? -32.027 1.490 21.387 1.00 30.11 324 SER A C 1
ATOM 1961 O O . SER A 1 283 ? -32.446 0.571 20.703 1.00 29.94 324 SER A O 1
ATOM 1964 N N . SER A 1 284 ? -30.911 2.164 21.126 1.00 30.77 325 SER A N 1
ATOM 1965 C CA . SER A 1 284 ? -30.055 1.849 19.993 1.00 32.10 325 SER A CA 1
ATOM 1966 C C . SER A 1 284 ? -29.462 0.476 20.120 1.00 32.36 325 SER A C 1
ATOM 1967 O O . SER A 1 284 ? -29.405 -0.270 19.136 1.00 32.44 325 SER A O 1
ATOM 1970 N N . LYS A 1 285 ? -29.014 0.130 21.323 1.00 32.33 326 LYS A N 1
ATOM 1971 C CA . LYS A 1 285 ? -28.454 -1.214 21.520 1.00 33.34 326 LYS A CA 1
ATOM 1972 C C . LYS A 1 285 ? -29.451 -2.303 21.085 1.00 33.03 326 LYS A C 1
ATOM 1973 O O . LYS A 1 285 ? -29.083 -3.170 20.302 1.00 33.46 326 LYS A O 1
ATOM 1979 N N . MET A 1 286 ? -30.692 -2.245 21.602 1.00 32.75 327 MET A N 1
ATOM 1980 C CA . MET A 1 286 ? -31.772 -3.194 21.266 1.00 32.67 327 MET A CA 1
ATOM 1981 C C . MET A 1 286 ? -32.019 -3.261 19.790 1.00 32.89 327 MET A C 1
ATOM 1982 O O . MET A 1 286 ? -32.221 -4.337 19.234 1.00 33.42 327 MET A O 1
ATOM 1987 N N . ILE A 1 287 ? -32.092 -2.091 19.171 1.00 32.27 328 ILE A N 1
ATOM 1988 C CA . ILE A 1 287 ? -32.316 -2.016 17.749 1.00 32.72 328 ILE A CA 1
ATOM 1989 C C . ILE A 1 287 ? -31.129 -2.599 16.965 1.00 32.57 328 ILE A C 1
ATOM 1990 O O . ILE A 1 287 ? -31.336 -3.378 16.037 1.00 33.26 328 ILE A O 1
ATOM 1995 N N . ASP A 1 288 ? -29.908 -2.226 17.353 1.00 31.80 329 ASP A N 1
ATOM 1996 C CA . ASP A 1 288 ? -28.669 -2.687 16.694 1.00 32.55 329 ASP A CA 1
ATOM 1997 C C . ASP A 1 288 ? -28.438 -4.182 16.942 1.00 31.86 329 ASP A C 1
ATOM 1998 O O . ASP A 1 288 ? -27.976 -4.895 16.055 1.00 31.99 329 ASP A O 1
ATOM 2003 N N . ALA A 1 289 ? -28.792 -4.657 18.131 1.00 30.86 330 ALA A N 1
ATOM 2004 C CA . ALA A 1 289 ? -28.614 -6.072 18.470 1.00 31.02 330 ALA A CA 1
ATOM 2005 C C . ALA A 1 289 ? -29.546 -6.942 17.620 1.00 31.81 330 ALA A C 1
ATOM 2006 O O . ALA A 1 289 ? -29.109 -7.928 17.002 1.00 32.68 330 ALA A O 1
ATOM 2008 N N . ARG A 1 290 ? -30.819 -6.547 17.577 1.00 32.03 331 ARG A N 1
ATOM 2009 C CA . ARG A 1 290 ? -31.843 -7.236 16.795 1.00 32.72 331 ARG A CA 1
ATOM 2010 C C . ARG A 1 290 ? -31.423 -7.354 15.328 1.00 33.02 331 ARG A C 1
ATOM 2011 O O . ARG A 1 290 ? -31.440 -8.447 14.748 1.00 34.09 331 ARG A O 1
ATOM 2019 N N . ALA A 1 291 ? -31.030 -6.230 14.734 1.00 32.43 332 ALA A N 1
ATOM 2020 C CA . ALA A 1 291 ? -30.582 -6.219 13.350 1.00 31.93 332 ALA A CA 1
ATOM 2021 C C . ALA A 1 291 ? -29.329 -7.058 13.092 1.00 31.39 332 ALA A C 1
ATOM 2022 O O . ALA A 1 291 ? -29.164 -7.584 11.993 1.00 31.61 332 ALA A O 1
ATOM 2024 N N . SER A 1 292 ? -28.439 -7.159 14.075 1.00 30.10 333 SER A N 1
ATOM 2025 C CA . SER A 1 292 ? -27.205 -7.944 13.902 1.00 30.85 333 SER A CA 1
ATOM 2026 C C . SER A 1 292 ? -27.517 -9.446 13.787 1.00 30.14 333 SER A C 1
ATOM 2027 O O . SER A 1 292 ? -26.799 -10.150 13.078 1.00 31.17 333 SER A O 1
ATOM 2030 N N . GLY A 1 293 ? -28.593 -9.897 14.455 1.00 28.46 334 GLY A N 1
ATOM 2031 C CA . GLY A 1 293 ? -29.092 -11.282 14.385 1.00 27.90 334 GLY A CA 1
ATOM 2032 C C . GLY A 1 293 ? -29.940 -11.735 13.179 1.00 28.35 334 GLY A C 1
ATOM 2033 O O . GLY A 1 293 ? -30.201 -12.934 13.031 1.00 28.30 334 GLY A O 1
ATOM 2034 N N . GLY A 1 294 ? -30.385 -10.804 12.323 1.00 28.02 335 GLY A N 1
ATOM 2035 C CA . GLY A 1 294 ? -31.354 -11.138 11.272 1.00 27.79 335 GLY A CA 1
ATOM 2036 C C . GLY A 1 294 ? -30.807 -12.061 10.176 1.00 28.68 335 GLY A C 1
ATOM 2037 O O . GLY A 1 294 ? -31.483 -13.025 9.740 1.00 28.12 335 GLY A O 1
ATOM 2038 N N . ALA A 1 295 ? -29.574 -11.805 9.742 1.00 28.28 336 ALA A N 1
ATOM 2039 C CA . ALA A 1 295 ? -28.983 -12.671 8.720 1.00 29.30 336 ALA A CA 1
ATOM 2040 C C . ALA A 1 295 ? -28.897 -14.149 9.159 1.00 29.48 336 ALA A C 1
ATOM 2041 O O . ALA A 1 295 ? -29.155 -15.043 8.354 1.00 30.11 336 ALA A O 1
ATOM 2043 N N . GLN A 1 296 ? -28.586 -14.415 10.432 1.00 29.30 337 GLN A N 1
ATOM 2044 C CA . GLN A 1 296 ? -28.535 -15.805 10.909 1.00 29.91 337 GLN A CA 1
ATOM 2045 C C . GLN A 1 296 ? -29.912 -16.456 10.860 1.00 31.16 337 GLN A C 1
ATOM 2046 O O . GLN A 1 296 ? -30.024 -17.611 10.484 1.00 32.60 337 GLN A O 1
ATOM 2052 N N . LEU A 1 297 ? -30.954 -15.710 11.224 1.00 31.27 338 LEU A N 1
ATOM 2053 C CA . LEU A 1 297 ? -32.327 -16.201 11.092 1.00 31.79 338 LEU A CA 1
ATOM 2054 C C . LEU A 1 297 ? -32.751 -16.370 9.628 1.00 32.56 338 LEU A C 1
ATOM 2055 O O . LEU A 1 297 ? -33.392 -17.368 9.275 1.00 32.66 338 LEU A O 1
ATOM 2060 N N . SER A 1 298 ? -32.426 -15.392 8.784 1.00 32.78 339 SER A N 1
ATOM 2061 C CA . SER A 1 298 ? -32.733 -15.523 7.364 1.00 34.11 339 SER A CA 1
ATOM 2062 C C . SER A 1 298 ? -32.022 -16.702 6.717 1.00 34.98 339 SER A C 1
ATOM 2063 O O . SER A 1 298 ? -32.583 -17.348 5.821 1.00 35.95 339 SER A O 1
ATOM 2066 N N . VAL A 1 299 ? -30.788 -16.974 7.139 1.00 34.60 340 VAL A N 1
ATOM 2067 C CA . VAL A 1 299 ? -30.030 -18.083 6.531 1.00 35.83 340 VAL A CA 1
ATOM 2068 C C . VAL A 1 299 ? -30.741 -19.385 6.830 1.00 36.28 340 VAL A C 1
ATOM 2069 O O . VAL A 1 299 ? -30.932 -20.204 5.941 1.00 38.00 340 VAL A O 1
ATOM 2071 N N . ILE A 1 300 ? -31.175 -19.540 8.083 1.00 36.96 341 ILE A N 1
ATOM 2072 C CA . ILE A 1 300 ? -31.939 -20.715 8.510 1.00 37.26 341 ILE A CA 1
ATOM 2073 C C . ILE A 1 300 ? -33.277 -20.795 7.794 1.00 38.36 341 ILE A C 1
ATOM 2074 O O . ILE A 1 300 ? -33.628 -21.845 7.237 1.00 39.07 341 ILE A O 1
ATOM 2079 N N . ASP A 1 301 ? -34.028 -19.696 7.784 1.00 39.01 342 ASP A N 1
ATOM 2080 C CA . ASP A 1 301 ? -35.357 -19.732 7.162 1.00 40.78 342 ASP A CA 1
ATOM 2081 C C . ASP A 1 301 ? -35.264 -20.103 5.687 1.00 42.09 342 ASP A C 1
ATOM 2082 O O . ASP A 1 301 ? -36.075 -20.884 5.170 1.00 43.15 342 ASP A O 1
ATOM 2087 N N . ASN A 1 302 ? -34.259 -19.556 5.010 1.00 42.10 343 ASN A N 1
ATOM 2088 C CA . ASN A 1 302 ? -34.128 -19.739 3.577 1.00 42.76 343 ASN A CA 1
ATOM 2089 C C . ASN A 1 302 ? -33.169 -20.872 3.208 1.00 43.34 343 ASN A C 1
ATOM 2090 O O . ASN A 1 302 ? -32.755 -20.988 2.044 1.00 43.35 343 ASN A O 1
ATOM 2095 N N . ALA A 1 303 ? -32.828 -21.702 4.200 1.00 42.85 344 ALA A N 1
ATOM 2096 C CA . ALA A 1 303 ? -31.854 -22.792 4.027 1.00 44.11 344 ALA A CA 1
ATOM 2097 C C . ALA A 1 303 ? -32.109 -23.708 2.831 1.00 46.39 344 ALA A C 1
ATOM 2098 O O . ALA A 1 303 ? -31.161 -24.072 2.128 1.00 47.05 344 ALA A O 1
ATOM 2100 N N . ASN A 1 304 ? -33.367 -24.083 2.597 1.00 47.88 345 ASN A N 1
ATOM 2101 C CA . ASN A 1 304 ? -33.670 -25.006 1.508 1.00 50.44 345 ASN A CA 1
ATOM 2102 C C . ASN A 1 304 ? -33.498 -24.348 0.147 1.00 52.18 345 ASN A C 1
ATOM 2103 O O . ASN A 1 304 ? -33.010 -24.979 -0.802 1.00 53.07 345 ASN A O 1
ATOM 2108 N N . SER A 1 305 ? -33.860 -23.069 0.052 1.00 52.27 346 SER A N 1
ATOM 2109 C CA . SER A 1 305 ? -33.713 -22.371 -1.218 1.00 54.17 346 SER A CA 1
ATOM 2110 C C . SER A 1 305 ? -32.236 -22.219 -1.626 1.00 54.22 346 SER A C 1
ATOM 2111 O O . SER A 1 305 ? -31.943 -22.092 -2.813 1.00 55.74 346 SER A O 1
ATOM 2114 N N . LEU A 1 306 ? -31.328 -22.280 -0.645 1.00 52.40 347 LEU A N 1
ATOM 2115 C CA . LEU A 1 306 ? -29.912 -21.932 -0.828 1.00 52.06 347 LEU A CA 1
ATOM 2116 C C . LEU A 1 306 ? -28.972 -23.099 -1.156 1.00 52.88 347 LEU A C 1
ATOM 2117 O O . LEU A 1 306 ? -27.783 -22.886 -1.381 1.00 53.06 347 LEU A O 1
ATOM 2122 N N . LEU A 1 307 ? -29.497 -24.322 -1.179 1.00 53.17 348 LEU A N 1
ATOM 2123 C CA . LEU A 1 307 ? -28.675 -25.521 -1.390 1.00 53.99 348 LEU A CA 1
ATOM 2124 C C . LEU A 1 307 ? -28.261 -25.725 -2.835 1.00 55.45 348 LEU A C 1
ATOM 2125 O O . LEU A 1 307 ? -29.092 -26.061 -3.671 1.00 56.92 348 LEU A O 1
ATOM 2130 N N . VAL A 1 312 ? -24.750 -36.278 -1.353 1.00 69.93 353 VAL A N 1
ATOM 2131 C CA . VAL A 1 312 ? -25.381 -36.921 -0.202 1.00 69.19 353 VAL A CA 1
ATOM 2132 C C . VAL A 1 312 ? -24.376 -37.175 0.939 1.00 68.55 353 VAL A C 1
ATOM 2133 O O . VAL A 1 312 ? -23.548 -38.092 0.865 1.00 69.52 353 VAL A O 1
ATOM 2137 N N . THR A 1 313 ? -24.467 -36.330 1.971 1.00 66.79 354 THR A N 1
ATOM 2138 C CA . THR A 1 313 ? -23.651 -36.379 3.197 1.00 65.93 354 THR A CA 1
ATOM 2139 C C . THR A 1 313 ? -24.580 -36.164 4.397 1.00 64.39 354 THR A C 1
ATOM 2140 O O . THR A 1 313 ? -25.765 -35.884 4.207 1.00 64.18 354 THR A O 1
ATOM 2144 N N . LEU A 1 314 ? -24.058 -36.263 5.621 1.00 63.27 355 LEU A N 1
ATOM 2145 C CA . LEU A 1 314 ? -24.855 -35.903 6.796 1.00 61.83 355 LEU A CA 1
ATOM 2146 C C . LEU A 1 314 ? -25.461 -34.515 6.659 1.00 60.53 355 LEU A C 1
ATOM 2147 O O . LEU A 1 314 ? -26.631 -34.331 6.976 1.00 60.20 355 LEU A O 1
ATOM 2152 N N . LYS A 1 315 ? -24.664 -33.557 6.177 1.00 60.02 356 LYS A N 1
ATOM 2153 C CA . LYS A 1 315 ? -25.082 -32.158 6.010 1.00 58.66 356 LYS A CA 1
ATOM 2154 C C . LYS A 1 315 ? -26.276 -31.974 5.057 1.00 59.09 356 LYS A C 1
ATOM 2155 O O . LYS A 1 315 ? -27.209 -31.234 5.380 1.00 58.26 356 LYS A O 1
ATOM 2161 N N . THR A 1 316 ? -26.241 -32.636 3.897 1.00 60.13 357 THR A N 1
ATOM 2162 C CA . THR A 1 316 ? -27.326 -32.532 2.907 1.00 60.75 357 THR A CA 1
ATOM 2163 C C . THR A 1 316 ? -28.566 -33.375 3.262 1.00 60.79 357 THR A C 1
ATOM 2164 O O . THR A 1 316 ? -29.681 -33.022 2.894 1.00 61.58 357 THR A O 1
ATOM 2168 N N . THR A 1 317 ? -28.372 -34.488 3.962 1.00 60.71 358 THR A N 1
ATOM 2169 C CA . THR A 1 317 ? -29.483 -35.310 4.440 1.00 60.75 358 THR A CA 1
ATOM 2170 C C . THR A 1 317 ? -30.320 -34.566 5.493 1.00 60.37 358 THR A C 1
ATOM 2171 O O . THR A 1 317 ? -31.535 -34.760 5.567 1.00 60.25 358 THR A O 1
ATOM 2175 N N . LEU A 1 318 ? -29.660 -33.723 6.299 1.00 60.02 359 LEU A N 1
ATOM 2176 C CA . LEU A 1 318 ? -30.323 -32.890 7.313 1.00 59.81 359 LEU A CA 1
ATOM 2177 C C . LEU A 1 318 ? -31.119 -31.742 6.703 1.00 60.30 359 LEU A C 1
ATOM 2178 O O . LEU A 1 318 ? -32.215 -31.430 7.164 1.00 59.99 359 LEU A O 1
ATOM 2183 N N . SER A 1 319 ? -30.546 -31.110 5.681 1.00 61.74 360 SER A N 1
ATOM 2184 C CA . SER A 1 319 ? -31.190 -30.008 4.947 1.00 62.60 360 SER A CA 1
ATOM 2185 C C . SER A 1 319 ? -32.387 -30.475 4.106 1.00 64.09 360 SER A C 1
ATOM 2186 O O . SER A 1 319 ? -33.274 -29.680 3.793 1.00 64.39 360 SER A O 1
ATOM 2189 N N . SER A 1 320 ? -32.394 -31.761 3.747 1.00 65.37 361 SER A N 1
ATOM 2190 C CA . SER A 1 320 ? -33.474 -32.372 2.966 1.00 66.79 361 SER A CA 1
ATOM 2191 C C . SER A 1 320 ? -34.700 -32.731 3.819 1.00 66.84 361 SER A C 1
ATOM 2192 O O . SER A 1 320 ? -35.816 -32.796 3.301 1.00 68.00 361 SER A O 1
ATOM 2194 N N . ILE A 1 321 ? -34.490 -32.983 5.110 1.00 65.76 362 ILE A N 1
ATOM 2195 C CA . ILE A 1 321 ? -35.595 -33.152 6.057 1.00 65.57 362 ILE A CA 1
ATOM 2196 C C . ILE A 1 321 ? -36.205 -31.790 6.453 1.00 64.99 362 ILE A C 1
ATOM 2197 O O . ILE A 1 321 ? -37.418 -31.612 6.341 1.00 65.71 362 ILE A O 1
ATOM 2202 N N . ARG A 1 322 ? -35.376 -30.837 6.896 1.00 63.73 363 ARG A N 1
ATOM 2203 C CA . ARG A 1 322 ? -35.848 -29.475 7.212 1.00 63.14 363 ARG A CA 1
ATOM 2204 C C . ARG A 1 322 ? -35.945 -28.605 5.960 1.00 63.69 363 ARG A C 1
ATOM 2205 O O . ARG A 1 322 ? -36.983 -28.561 5.300 1.00 64.53 363 ARG A O 1
ATOM 2207 N N . ARG B 1 15 ? -37.340 52.521 21.975 1.00 63.44 56 ARG B N 1
ATOM 2208 C CA . ARG B 1 15 ? -36.624 51.584 21.058 1.00 62.10 56 ARG B CA 1
ATOM 2209 C C . ARG B 1 15 ? -36.116 50.390 21.848 1.00 60.04 56 ARG B C 1
ATOM 2210 O O . ARG B 1 15 ? -35.504 49.462 21.284 1.00 59.41 56 ARG B O 1
ATOM 2212 N N . ALA B 1 16 ? -36.366 50.436 23.157 1.00 59.19 57 ALA B N 1
ATOM 2213 C CA . ALA B 1 16 ? -36.208 49.293 24.055 1.00 57.03 57 ALA B CA 1
ATOM 2214 C C . ALA B 1 16 ? -37.235 48.206 23.730 1.00 55.20 57 ALA B C 1
ATOM 2215 O O . ALA B 1 16 ? -36.933 47.012 23.762 1.00 54.52 57 ALA B O 1
ATOM 2217 N N . LEU B 1 17 ? -38.453 48.640 23.425 1.00 54.88 58 LEU B N 1
ATOM 2218 C CA . LEU B 1 17 ? -39.522 47.783 22.909 1.00 52.83 58 LEU B CA 1
ATOM 2219 C C . LEU B 1 17 ? -39.120 47.016 21.658 1.00 50.93 58 LEU B C 1
ATOM 2220 O O . LEU B 1 17 ? -39.410 45.823 21.540 1.00 49.00 58 LEU B O 1
ATOM 2225 N N . ALA B 1 18 ? -38.449 47.705 20.733 1.00 50.87 59 ALA B N 1
ATOM 2226 C CA . ALA B 1 18 ? -37.982 47.094 19.492 1.00 49.46 59 ALA B CA 1
ATOM 2227 C C . ALA B 1 18 ? -37.092 45.887 19.761 1.00 46.85 59 ALA B C 1
ATOM 2228 O O . ALA B 1 18 ? -37.288 44.838 19.170 1.00 45.68 59 ALA B O 1
ATOM 2230 N N . ALA B 1 19 ? -36.140 46.041 20.674 1.00 46.29 60 ALA B N 1
ATOM 2231 C CA . ALA B 1 19 ? -35.189 44.972 21.000 1.00 44.25 60 ALA B CA 1
ATOM 2232 C C . ALA B 1 19 ? -35.838 43.833 21.797 1.00 42.35 60 ALA B C 1
ATOM 2233 O O . ALA B 1 19 ? -35.547 42.665 21.555 1.00 40.26 60 ALA B O 1
ATOM 2235 N N . ILE B 1 20 ? -36.695 44.186 22.760 1.00 41.99 61 ILE B N 1
ATOM 2236 C CA . ILE B 1 20 ? -37.502 43.201 23.487 1.00 41.04 61 ILE B CA 1
ATOM 2237 C C . ILE B 1 20 ? -38.365 42.384 22.522 1.00 39.72 61 ILE B C 1
ATOM 2238 O O . ILE B 1 20 ? -38.395 41.147 22.596 1.00 38.25 61 ILE B O 1
ATOM 2243 N N . THR B 1 21 ? -39.041 43.075 21.604 1.00 40.62 62 THR B N 1
ATOM 2244 C CA . THR B 1 21 ? -39.808 42.434 20.539 1.00 40.42 62 THR B CA 1
ATOM 2245 C C . THR B 1 21 ? -38.890 41.508 19.740 1.00 40.41 62 THR B C 1
ATOM 2246 O O . THR B 1 21 ? -39.264 40.359 19.447 1.00 39.62 62 THR B O 1
ATOM 2250 N N . ARG B 1 22 ? -37.693 42.006 19.398 1.00 41.16 63 ARG B N 1
ATOM 2251 C CA . ARG B 1 22 ? -36.719 41.225 18.619 1.00 41.39 63 ARG B CA 1
ATOM 2252 C C . ARG B 1 22 ? -36.345 39.945 19.359 1.00 39.45 63 ARG B C 1
ATOM 2253 O O . ARG B 1 22 ? -36.445 38.843 18.798 1.00 38.10 63 ARG B O 1
ATOM 2261 N N . PHE B 1 23 ? -35.907 40.093 20.609 1.00 38.88 64 PHE B N 1
ATOM 2262 C CA . PHE B 1 23 ? -35.496 38.935 21.395 1.00 38.15 64 PHE B CA 1
ATOM 2263 C C . PHE B 1 23 ? -36.677 37.983 21.604 1.00 37.59 64 PHE B C 1
ATOM 2264 O O . PHE B 1 23 ? -36.533 36.768 21.463 1.00 36.97 64 PHE B O 1
ATOM 2272 N N . GLY B 1 24 ? -37.841 38.540 21.915 1.00 38.73 65 GLY B N 1
ATOM 2273 C CA . GLY B 1 24 ? -39.052 37.749 22.126 1.00 39.55 65 GLY B CA 1
ATOM 2274 C C . GLY B 1 24 ? -39.470 36.961 20.890 1.00 38.90 65 GLY B C 1
ATOM 2275 O O . GLY B 1 24 ? -39.843 35.798 20.987 1.00 38.13 65 GLY B O 1
ATOM 2276 N N . GLU B 1 25 ? -39.413 37.583 19.722 1.00 39.46 66 GLU B N 1
ATOM 2277 C CA . GLU B 1 25 ? -39.778 36.852 18.513 1.00 40.22 66 GLU B CA 1
ATOM 2278 C C . GLU B 1 25 ? -38.724 35.807 18.111 1.00 38.53 66 GLU B C 1
ATOM 2279 O O . GLU B 1 25 ? -39.082 34.762 17.563 1.00 37.95 66 GLU B O 1
ATOM 2285 N N . ASN B 1 26 ? -37.450 36.062 18.425 1.00 37.92 67 ASN B N 1
ATOM 2286 C CA . ASN B 1 26 ? -36.409 35.056 18.198 1.00 37.01 67 ASN B CA 1
ATOM 2287 C C . ASN B 1 26 ? -36.650 33.820 19.059 1.00 36.02 67 ASN B C 1
ATOM 2288 O O . ASN B 1 26 ? -36.505 32.698 18.578 1.00 35.04 67 ASN B O 1
ATOM 2293 N N . ALA B 1 27 ? -37.007 34.045 20.326 1.00 35.78 68 ALA B N 1
ATOM 2294 C CA . ALA B 1 27 ? -37.265 32.982 21.291 1.00 35.68 68 ALA B CA 1
ATOM 2295 C C . ALA B 1 27 ? -38.431 32.108 20.898 1.00 35.48 68 ALA B C 1
ATOM 2296 O O . ALA B 1 27 ? -38.297 30.894 20.883 1.00 34.34 68 ALA B O 1
ATOM 2298 N N . ASN B 1 28 ? -39.570 32.734 20.592 1.00 37.15 69 ASN B N 1
ATOM 2299 C CA . ASN B 1 28 ? -40.763 32.037 20.079 1.00 38.25 69 ASN B CA 1
ATOM 2300 C C . ASN B 1 28 ? -40.516 31.220 18.812 1.00 37.00 69 ASN B C 1
ATOM 2301 O O . ASN B 1 28 ? -41.004 30.099 18.686 1.00 37.28 69 ASN B O 1
ATOM 2306 N N . ASN B 1 29 ? -39.778 31.785 17.867 1.00 36.69 70 ASN B N 1
ATOM 2307 C CA . ASN B 1 29 ? -39.494 31.074 16.619 1.00 36.23 70 ASN B CA 1
ATOM 2308 C C . ASN B 1 29 ? -38.660 29.815 16.844 1.00 34.68 70 ASN B C 1
ATOM 2309 O O . ASN B 1 29 ? -39.028 28.736 16.377 1.00 33.53 70 ASN B O 1
ATOM 2314 N N . VAL B 1 30 ? -37.568 29.949 17.598 1.00 33.98 71 VAL B N 1
ATOM 2315 C CA . VAL B 1 30 ? -36.709 28.796 17.875 1.00 33.34 71 VAL B CA 1
ATOM 2316 C C . VAL B 1 30 ? -37.432 27.737 18.738 1.00 34.05 71 VAL B C 1
ATOM 2317 O O . VAL B 1 30 ? -37.194 26.550 18.570 1.00 33.89 71 VAL B O 1
ATOM 2321 N N . GLN B 1 31 ? -38.316 28.173 19.643 1.00 35.51 72 GLN B N 1
ATOM 2322 C CA . GLN B 1 31 ? -39.099 27.241 20.473 1.00 36.51 72 GLN B CA 1
ATOM 2323 C C . GLN B 1 31 ? -40.062 26.424 19.598 1.00 35.65 72 GLN B C 1
ATOM 2324 O O . GLN B 1 31 ? -40.109 25.196 19.706 1.00 35.78 72 GLN B O 1
ATOM 2330 N N . ASN B 1 32 ? -40.822 27.115 18.743 1.00 35.37 73 ASN B N 1
ATOM 2331 C CA . ASN B 1 32 ? -41.670 26.476 17.720 1.00 35.03 73 ASN B CA 1
ATOM 2332 C C . ASN B 1 32 ? -40.841 25.503 16.859 1.00 32.98 73 ASN B C 1
ATOM 2333 O O . ASN B 1 32 ? -41.174 24.323 16.765 1.00 33.04 73 ASN B O 1
ATOM 2338 N N . ARG B 1 33 ? -39.748 25.978 16.267 1.00 31.16 74 ARG B N 1
ATOM 2339 C CA . ARG B 1 33 ? -38.904 25.106 15.434 1.00 29.84 74 ARG B CA 1
ATOM 2340 C C . ARG B 1 33 ? -38.400 23.888 16.190 1.00 29.23 74 ARG B C 1
ATOM 2341 O O . ARG B 1 33 ? -38.507 22.763 15.702 1.00 28.37 74 ARG B O 1
ATOM 2349 N N . LEU B 1 34 ? -37.868 24.107 17.389 1.00 28.64 75 LEU B N 1
ATOM 2350 C CA . LEU B 1 34 ? -37.387 22.999 18.202 1.00 28.16 75 LEU B CA 1
ATOM 2351 C C . LEU B 1 34 ? -38.487 21.997 18.580 1.00 29.11 75 LEU B C 1
ATOM 2352 O O . LEU B 1 34 ? -38.249 20.799 18.568 1.00 29.59 75 LEU B O 1
ATOM 2357 N N . GLY B 1 35 ? -39.671 22.487 18.934 1.00 30.03 76 GLY B N 1
ATOM 2358 C CA . GLY B 1 35 ? -40.825 21.620 19.146 1.00 31.49 76 GLY B CA 1
ATOM 2359 C C . GLY B 1 35 ? -41.184 20.800 17.909 1.00 31.50 76 GLY B C 1
ATOM 2360 O O . GLY B 1 35 ? -41.478 19.603 18.007 1.00 31.16 76 GLY B O 1
ATOM 2361 N N . LEU B 1 36 ? -41.145 21.442 16.744 1.00 31.19 77 LEU B N 1
ATOM 2362 C CA . LEU B 1 36 ? -41.493 20.766 15.504 1.00 32.12 77 LEU B CA 1
ATOM 2363 C C . LEU B 1 36 ? -40.433 19.736 15.108 1.00 31.30 77 LEU B C 1
ATOM 2364 O O . LEU B 1 36 ? -40.777 18.665 14.621 1.00 31.83 77 LEU B O 1
ATOM 2369 N N . GLN B 1 37 ? -39.156 20.062 15.310 1.00 30.74 78 GLN B N 1
ATOM 2370 C CA . GLN B 1 37 ? -38.056 19.115 15.074 1.00 29.85 78 GLN B CA 1
ATOM 2371 C C . GLN B 1 37 ? -38.202 17.826 15.908 1.00 30.65 78 GLN B C 1
ATOM 2372 O O . GLN B 1 37 ? -38.038 16.707 15.391 1.00 30.19 78 GLN B O 1
ATOM 2378 N N . GLU B 1 38 ? -38.516 17.975 17.185 1.00 30.88 79 GLU B N 1
ATOM 2379 C CA . GLU B 1 38 ? -38.610 16.809 18.052 1.00 32.99 79 GLU B CA 1
ATOM 2380 C C . GLU B 1 38 ? -39.766 15.869 17.636 1.00 32.37 79 GLU B C 1
ATOM 2381 O O . GLU B 1 38 ? -39.579 14.669 17.589 1.00 31.75 79 GLU B O 1
ATOM 2387 N N . ASN B 1 39 ? -40.926 16.420 17.284 1.00 33.10 80 ASN B N 1
ATOM 2388 C CA . ASN B 1 39 ? -42.009 15.627 16.682 1.00 34.39 80 ASN B CA 1
ATOM 2389 C C . ASN B 1 39 ? -41.640 14.940 15.346 1.00 33.19 80 ASN B C 1
ATOM 2390 O O . ASN B 1 39 ? -42.047 13.789 15.097 1.00 33.32 80 ASN B O 1
ATOM 2395 N N . ALA B 1 40 ? -40.873 15.636 14.507 1.00 30.92 81 ALA B N 1
ATOM 2396 C CA . ALA B 1 40 ? -40.439 15.080 13.235 1.00 30.31 81 ALA B CA 1
ATOM 2397 C C . ALA B 1 40 ? -39.489 13.894 13.449 1.00 29.54 81 ALA B C 1
ATOM 2398 O O . ALA B 1 40 ? -39.585 12.868 12.746 1.00 29.58 81 ALA B O 1
ATOM 2400 N N . LEU B 1 41 ? -38.564 14.065 14.392 1.00 28.66 82 LEU B N 1
ATOM 2401 C CA . LEU B 1 41 ? -37.622 13.034 14.745 1.00 28.64 82 LEU B CA 1
ATOM 2402 C C . LEU B 1 41 ? -38.377 11.809 15.245 1.00 29.84 82 LEU B C 1
ATOM 2403 O O . LEU B 1 41 ? -38.032 10.691 14.891 1.00 29.11 82 LEU B O 1
ATOM 2408 N N . ALA B 1 42 ? -39.425 12.032 16.047 1.00 31.07 83 ALA B N 1
ATOM 2409 C CA . ALA B 1 42 ? -40.255 10.943 16.532 1.00 32.99 83 ALA B CA 1
ATOM 2410 C C . ALA B 1 42 ? -40.983 10.227 15.380 1.00 33.11 83 ALA B C 1
ATOM 2411 O O . ALA B 1 42 ? -41.014 8.991 15.335 1.00 34.30 83 ALA B O 1
ATOM 2413 N N . GLN B 1 43 ? -41.542 10.997 14.453 1.00 32.78 84 GLN B N 1
ATOM 2414 C CA . GLN B 1 43 ? -42.218 10.441 13.276 1.00 34.14 84 GLN B CA 1
ATOM 2415 C C . GLN B 1 43 ? -41.257 9.678 12.360 1.00 33.05 84 GLN B C 1
ATOM 2416 O O . GLN B 1 43 ? -41.648 8.677 11.750 1.00 33.37 84 GLN B O 1
ATOM 2422 N N . ALA B 1 44 ? -40.022 10.179 12.244 1.00 31.82 85 ALA B N 1
ATOM 2423 C CA . ALA B 1 44 ? -38.965 9.523 11.479 1.00 31.73 85 ALA B CA 1
ATOM 2424 C C . ALA B 1 44 ? -38.616 8.190 12.131 1.00 32.71 85 ALA B C 1
ATOM 2425 O O . ALA B 1 44 ? -38.464 7.185 11.448 1.00 32.43 85 ALA B O 1
ATOM 2427 N N . GLY B 1 45 ? -38.518 8.188 13.454 1.00 33.82 86 GLY B N 1
ATOM 2428 C CA . GLY B 1 45 ? -38.404 6.943 14.210 1.00 36.23 86 GLY B CA 1
ATOM 2429 C C . GLY B 1 45 ? -39.483 5.907 13.917 1.00 37.53 86 GLY B C 1
ATOM 2430 O O . GLY B 1 45 ? -39.169 4.721 13.730 1.00 38.35 86 GLY B O 1
ATOM 2431 N N . ASP B 1 46 ? -40.747 6.340 13.879 1.00 37.84 87 ASP B N 1
ATOM 2432 C CA . ASP B 1 46 ? -41.867 5.442 13.563 1.00 39.08 87 ASP B CA 1
ATOM 2433 C C . ASP B 1 46 ? -41.778 4.892 12.141 1.00 37.85 87 ASP B C 1
ATOM 2434 O O . ASP B 1 46 ? -42.093 3.721 11.905 1.00 38.46 87 ASP B O 1
ATOM 2439 N N . LYS B 1 47 ? -41.371 5.743 11.198 1.00 36.01 88 LYS B N 1
ATOM 2440 C CA . LYS B 1 47 ? -41.176 5.327 9.805 1.00 35.25 88 LYS B CA 1
ATOM 2441 C C . LYS B 1 47 ? -40.051 4.305 9.664 1.00 34.40 88 LYS B C 1
ATOM 2442 O O . LYS B 1 47 ? -40.182 3.325 8.932 1.00 35.04 88 LYS B O 1
ATOM 2448 N N . MET B 1 48 ? -38.958 4.543 10.381 1.00 3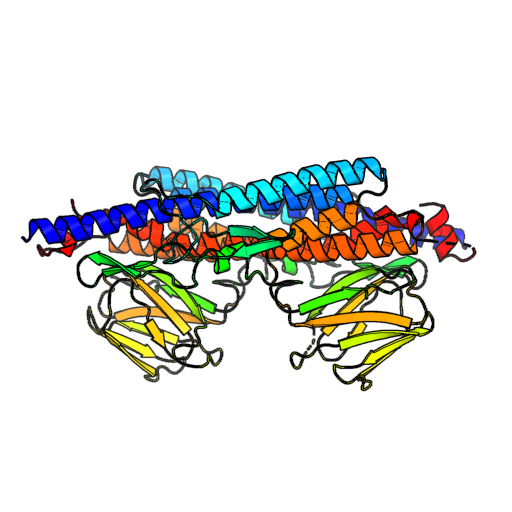3.42 89 MET B N 1
ATOM 2449 C CA . MET B 1 48 ? -37.828 3.623 10.451 1.00 32.38 89 MET B CA 1
ATOM 2450 C C . MET B 1 48 ? -38.217 2.261 11.026 1.00 32.21 89 MET B C 1
ATOM 2451 O O . MET B 1 48 ? -37.792 1.219 10.505 1.00 32.20 89 MET B O 1
ATOM 2456 N N . ALA B 1 49 ? -39.028 2.265 12.074 1.00 31.83 90 ALA B N 1
ATOM 2457 C CA . ALA B 1 49 ? -39.491 1.015 12.693 1.00 33.40 90 ALA B CA 1
ATOM 2458 C C . ALA B 1 49 ? -40.367 0.233 11.719 1.00 33.16 90 ALA B C 1
ATOM 2459 O O . ALA B 1 49 ? -40.278 -0.989 11.641 1.00 33.90 90 ALA B O 1
ATOM 2461 N N . ARG B 1 50 ? -41.205 0.939 10.972 1.00 32.87 91 ARG B N 1
ATOM 2462 C CA . ARG B 1 50 ? -42.030 0.295 9.946 1.00 33.88 91 ARG B CA 1
ATOM 2463 C C . ARG B 1 50 ? -41.161 -0.269 8.817 1.00 32.35 91 ARG B C 1
ATOM 2464 O O . ARG B 1 50 ? -41.399 -1.386 8.349 1.00 31.98 91 ARG B O 1
ATOM 2472 N N . VAL B 1 51 ? -40.135 0.481 8.408 1.00 30.95 92 VAL B N 1
ATOM 2473 C CA . VAL B 1 51 ? -39.224 -0.012 7.366 1.00 29.89 92 VAL B CA 1
ATOM 2474 C C . VAL B 1 51 ? -38.589 -1.319 7.872 1.00 30.72 92 VAL B C 1
ATOM 2475 O O . VAL B 1 51 ? -38.567 -2.333 7.157 1.00 30.31 92 VAL B O 1
ATOM 2479 N N . THR B 1 52 ? -38.146 -1.305 9.133 1.00 31.09 93 THR B N 1
ATOM 2480 C CA . THR B 1 52 ? -37.498 -2.465 9.759 1.00 32.80 93 THR B CA 1
ATOM 2481 C C . THR B 1 52 ? -38.377 -3.705 9.680 1.00 33.98 93 THR B C 1
ATOM 2482 O O . THR B 1 52 ? -37.932 -4.749 9.191 1.00 34.45 93 THR B O 1
ATOM 2486 N N . GLU B 1 53 ? -39.620 -3.581 10.153 1.00 34.66 94 GLU B N 1
ATOM 2487 C CA . GLU B 1 53 ? -40.615 -4.659 10.102 1.00 35.88 94 GLU B CA 1
ATOM 2488 C C . GLU B 1 53 ? -40.888 -5.152 8.687 1.00 35.52 94 GLU B C 1
ATOM 2489 O O . GLU B 1 53 ? -40.988 -6.365 8.463 1.00 36.47 94 GLU B O 1
ATOM 2491 N N . LEU B 1 54 ? -41.025 -4.226 7.734 1.00 33.48 95 LEU B N 1
ATOM 2492 C CA . LEU B 1 54 ? -41.188 -4.620 6.334 1.00 32.83 95 LEU B CA 1
ATOM 2493 C C . LEU B 1 54 ? -39.998 -5.453 5.839 1.00 32.02 95 LEU B C 1
ATOM 2494 O O . LEU B 1 54 ? -40.192 -6.496 5.227 1.00 32.86 95 LEU B O 1
ATOM 2499 N N . ALA B 1 55 ? -38.784 -4.997 6.149 1.00 31.15 96 ALA B N 1
ATOM 2500 C CA . ALA B 1 55 ? -37.541 -5.684 5.776 1.00 31.31 96 ALA B CA 1
ATOM 2501 C C . ALA B 1 55 ? -37.406 -7.079 6.414 1.00 32.70 96 ALA B C 1
ATOM 2502 O O . ALA B 1 55 ? -37.023 -8.037 5.736 1.00 33.37 96 ALA B O 1
ATOM 2504 N N . VAL B 1 56 ? -37.717 -7.201 7.698 1.00 33.44 97 VAL B N 1
ATOM 2505 C CA . VAL B 1 56 ? -37.791 -8.524 8.311 1.00 35.95 97 VAL B CA 1
ATOM 2506 C C . VAL B 1 56 ? -38.746 -9.414 7.523 1.00 36.96 97 VAL B C 1
ATOM 2507 O O . VAL B 1 56 ? -38.355 -10.491 7.065 1.00 37.90 97 VAL B O 1
ATOM 2511 N N . GLN B 1 57 ? -39.974 -8.942 7.334 1.00 37.51 98 GLN B N 1
ATOM 2512 C CA . GLN B 1 57 ? -41.008 -9.701 6.635 1.00 39.33 98 GLN B CA 1
ATOM 2513 C C . GLN B 1 57 ? -40.559 -10.170 5.255 1.00 38.57 98 GLN B C 1
ATOM 2514 O O . GLN B 1 57 ? -40.919 -11.268 4.833 1.00 39.71 98 GLN B O 1
ATOM 2520 N N . SER B 1 58 ? -39.764 -9.339 4.578 1.00 37.10 99 SER B N 1
ATOM 2521 C CA . SER B 1 58 ? -39.362 -9.568 3.180 1.00 36.83 99 SER B CA 1
ATOM 2522 C C . SER B 1 58 ? -38.336 -10.694 3.063 1.00 37.43 99 SER B C 1
ATOM 2523 O O . SER B 1 58 ? -38.122 -11.234 1.981 1.00 37.68 99 SER B O 1
ATOM 2526 N N . ASN B 1 59 ? -37.717 -11.046 4.189 1.00 38.43 100 ASN B N 1
ATOM 2527 C CA . ASN B 1 59 ? -36.823 -12.212 4.269 1.00 39.87 100 ASN B CA 1
ATOM 2528 C C . ASN B 1 59 ? -37.513 -13.582 4.285 1.00 42.31 100 ASN B C 1
ATOM 2529 O O . ASN B 1 59 ? -36.894 -14.586 3.922 1.00 43.52 100 ASN B O 1
ATOM 2534 N N . ASN B 1 60 ? -38.785 -13.619 4.682 1.00 43.70 101 ASN B N 1
ATOM 2535 C CA . ASN B 1 60 ? -39.527 -14.878 4.833 1.00 46.74 101 ASN B CA 1
ATOM 2536 C C . ASN B 1 60 ? -39.513 -15.734 3.562 1.00 47.18 101 ASN B C 1
ATOM 2537 O O . ASN B 1 60 ? -39.829 -15.258 2.482 1.00 46.12 101 ASN B O 1
ATOM 2542 N N . SER B 1 61 ? -39.133 -17.002 3.704 1.00 49.39 102 SER B N 1
ATOM 2543 C CA . SER B 1 61 ? -38.968 -17.897 2.557 1.00 50.23 102 SER B CA 1
ATOM 2544 C C . SER B 1 61 ? -40.282 -18.247 1.857 1.00 51.55 102 SER B C 1
ATOM 2545 O O . SER B 1 61 ? -40.264 -18.714 0.723 1.00 51.48 102 SER B O 1
ATOM 2548 N N . SER B 1 62 ? -41.412 -18.046 2.537 1.00 53.05 103 SER B N 1
ATOM 2549 C CA . SER B 1 62 ? -42.717 -18.425 1.966 1.00 55.32 103 SER B CA 1
ATOM 2550 C C . SER B 1 62 ? -43.239 -17.446 0.910 1.00 54.55 103 SER B C 1
ATOM 2551 O O . SER B 1 62 ? -44.073 -17.825 0.087 1.00 56.01 103 SER B O 1
ATOM 2554 N N . LEU B 1 63 ? -42.751 -16.206 0.933 1.00 52.49 104 LEU B N 1
ATOM 2555 C CA . LEU B 1 63 ? -43.219 -15.167 0.008 1.00 52.40 104 LEU B CA 1
ATOM 2556 C C . LEU B 1 63 ? -42.868 -15.446 -1.441 1.00 52.48 104 LEU B C 1
ATOM 2557 O O . LEU B 1 63 ? -41.849 -16.079 -1.729 1.00 52.38 104 LEU B O 1
ATOM 2562 N N . SER B 1 64 ? -43.698 -14.929 -2.350 1.00 53.48 105 SER B N 1
ATOM 2563 C CA . SER B 1 64 ? -43.471 -15.035 -3.799 1.00 53.76 105 SER B CA 1
ATOM 2564 C C . SER B 1 64 ? -42.669 -13.825 -4.319 1.00 52.37 105 SER B C 1
ATOM 2565 O O . SER B 1 64 ? -42.495 -12.848 -3.594 1.00 50.79 105 SER B O 1
ATOM 2568 N N . PRO B 1 65 ? -42.154 -13.895 -5.565 1.00 53.05 106 PRO B N 1
ATOM 2569 C CA . PRO B 1 65 ? -41.601 -12.683 -6.187 1.00 52.48 106 PRO B CA 1
ATOM 2570 C C . PRO B 1 65 ? -42.570 -11.476 -6.153 1.00 53.15 106 PRO B C 1
ATOM 2571 O O . PRO B 1 65 ? -42.140 -10.344 -5.882 1.00 51.35 106 PRO B O 1
ATOM 2575 N N . ASP B 1 66 ? -43.856 -11.733 -6.423 1.00 55.21 107 ASP B N 1
ATOM 2576 C CA . ASP B 1 66 ? -44.922 -10.719 -6.335 1.00 56.21 107 ASP B CA 1
ATOM 2577 C C . ASP B 1 66 ? -45.164 -10.161 -4.921 1.00 54.60 107 ASP B C 1
ATOM 2578 O O . ASP B 1 66 ? -45.405 -8.962 -4.767 1.00 54.01 107 ASP B O 1
ATOM 2583 N N . ASP B 1 67 ? -45.120 -11.020 -3.900 1.00 54.22 108 ASP B N 1
ATOM 2584 C CA . ASP B 1 67 ? -45.290 -10.557 -2.506 1.00 53.14 108 ASP B CA 1
ATOM 2585 C C . ASP B 1 67 ? -44.121 -9.677 -2.094 1.00 49.99 108 ASP B C 1
ATOM 2586 O O . ASP B 1 67 ? -44.293 -8.711 -1.355 1.00 49.05 108 ASP B O 1
ATOM 2591 N N . ARG B 1 68 ? -42.935 -10.016 -2.587 1.00 48.39 109 ARG B N 1
ATOM 2592 C CA . ARG B 1 68 ? -41.755 -9.184 -2.364 1.00 46.42 109 ARG B CA 1
ATOM 2593 C C . ARG B 1 68 ? -41.832 -7.819 -3.048 1.00 45.71 109 ARG B C 1
ATOM 2594 O O . ARG B 1 68 ? -41.361 -6.820 -2.492 1.00 43.80 109 ARG B O 1
ATOM 2602 N N . LYS B 1 69 ? -42.444 -7.771 -4.233 1.00 46.80 110 LYS B N 1
ATOM 2603 C CA . LYS B 1 69 ? -42.621 -6.500 -4.945 1.00 46.90 110 LYS B CA 1
ATOM 2604 C C . LYS B 1 69 ? -43.663 -5.623 -4.233 1.00 46.45 110 LYS B C 1
ATOM 2605 O O . LYS B 1 69 ? -43.526 -4.402 -4.209 1.00 46.30 110 LYS B O 1
ATOM 2611 N N . ALA B 1 70 ? -44.667 -6.247 -3.618 1.00 46.19 111 ALA B N 1
ATOM 2612 C CA . ALA B 1 70 ? -45.675 -5.522 -2.846 1.00 45.96 111 ALA B CA 1
ATOM 2613 C C . ALA B 1 70 ? -45.080 -4.854 -1.590 1.00 43.97 111 ALA B C 1
ATOM 2614 O O . ALA B 1 70 ? -45.446 -3.711 -1.242 1.00 43.51 111 ALA B O 1
ATOM 2616 N N . ILE B 1 71 ? -44.175 -5.567 -0.915 1.00 41.87 112 ILE B N 1
ATOM 2617 C CA . ILE B 1 71 ? -43.424 -4.988 0.202 1.00 39.54 112 ILE B CA 1
ATOM 2618 C C . ILE B 1 71 ? -42.560 -3.836 -0.300 1.00 37.87 112 ILE B C 1
ATOM 2619 O O . ILE B 1 71 ? -42.557 -2.774 0.306 1.00 37.05 112 ILE B O 1
ATOM 2624 N N . ALA B 1 72 ? -41.879 -4.036 -1.433 1.00 37.88 113 ALA B N 1
ATOM 2625 C CA . ALA B 1 72 ? -41.063 -2.993 -2.068 1.00 37.14 113 ALA B CA 1
ATOM 2626 C C . ALA B 1 72 ? -41.844 -1.703 -2.327 1.00 37.47 113 ALA B C 1
ATOM 2627 O O . ALA B 1 72 ? -41.337 -0.606 -2.060 1.00 36.82 113 ALA B O 1
ATOM 2629 N N . SER B 1 73 ? -43.072 -1.838 -2.821 1.00 38.75 114 SER B N 1
ATOM 2630 C CA . SER B 1 73 ? -43.985 -0.694 -2.975 1.00 40.44 114 SER B CA 1
ATOM 2631 C C . SER B 1 73 ? -44.294 0.071 -1.685 1.00 39.24 114 SER B C 1
ATOM 2632 O O . SER B 1 73 ? -44.375 1.292 -1.701 1.00 39.00 114 SER B O 1
ATOM 2635 N N . GLU B 1 74 ? -44.482 -0.650 -0.585 1.00 38.83 115 GLU B N 1
ATOM 2636 C CA . GLU B 1 74 ? -44.729 -0.028 0.716 1.00 38.40 115 GLU B CA 1
ATOM 2637 C C . GLU B 1 74 ? -43.488 0.722 1.174 1.00 36.02 115 GLU B C 1
ATOM 2638 O O . GLU B 1 74 ? -43.591 1.829 1.715 1.00 36.01 115 GLU B O 1
ATOM 2644 N N . LEU B 1 75 ? -42.322 0.122 0.946 1.00 34.20 116 LEU B N 1
ATOM 2645 C CA . LEU B 1 75 ? -41.041 0.765 1.249 1.00 32.61 116 LEU B CA 1
ATOM 2646 C C . LEU B 1 75 ? -40.832 2.025 0.397 1.00 32.80 116 LEU B C 1
ATOM 2647 O O . LEU B 1 75 ? -40.350 3.026 0.890 1.00 32.06 116 LEU B O 1
ATOM 2652 N N . THR B 1 76 ? -41.220 1.983 -0.874 1.00 34.61 117 THR B N 1
ATOM 2653 C CA . THR B 1 76 ? -41.103 3.167 -1.716 1.00 35.66 117 THR B CA 1
ATOM 2654 C C . THR B 1 76 ? -41.923 4.328 -1.138 1.00 36.06 117 THR B C 1
ATOM 2655 O O . THR B 1 76 ? -41.430 5.457 -1.063 1.00 35.65 117 THR B O 1
ATOM 2659 N N . ALA B 1 77 ? -43.143 4.041 -0.678 1.00 36.77 118 ALA B N 1
ATOM 2660 C CA . ALA B 1 77 ? -44.004 5.074 -0.093 1.00 36.88 118 ALA B CA 1
ATOM 2661 C C . ALA B 1 77 ? -43.452 5.629 1.230 1.00 34.88 118 ALA B C 1
ATOM 2662 O O . ALA B 1 77 ? -43.515 6.834 1.467 1.00 34.75 118 ALA B O 1
ATOM 2664 N N . LEU B 1 78 ? -42.889 4.760 2.072 1.00 33.45 119 LEU B N 1
ATOM 2665 C CA . LEU B 1 78 ? -42.227 5.203 3.298 1.00 31.17 119 LEU B CA 1
ATOM 2666 C C . LEU B 1 78 ? -41.006 6.073 3.006 1.00 30.09 119 LEU B C 1
ATOM 2667 O O . LEU B 1 78 ? -40.731 7.010 3.748 1.00 28.00 119 LEU B O 1
ATOM 2672 N N . ARG B 1 79 ? -40.280 5.760 1.923 1.00 30.00 120 ARG B N 1
ATOM 2673 C CA . ARG B 1 79 ? -39.170 6.616 1.498 1.00 29.97 120 ARG B CA 1
ATOM 2674 C C . ARG B 1 79 ? -39.675 7.982 1.026 1.00 30.82 120 ARG B C 1
ATOM 2675 O O . ARG B 1 79 ? -39.075 9.000 1.366 1.00 29.45 120 ARG B O 1
ATOM 2683 N N . ASP B 1 80 ? -40.755 7.995 0.239 1.00 32.14 121 ASP B N 1
ATOM 2684 C CA . ASP B 1 80 ? -41.376 9.249 -0.197 1.00 34.94 121 ASP B CA 1
ATOM 2685 C C . ASP B 1 80 ? -41.899 10.083 0.971 1.00 34.64 121 ASP B C 1
ATOM 2686 O O . ASP B 1 80 ? -41.679 11.291 1.022 1.00 33.85 121 ASP B O 1
ATOM 2691 N N . SER B 1 81 ? -42.576 9.407 1.902 1.00 35.14 122 SER B N 1
ATOM 2692 C CA . SER B 1 81 ? -43.080 9.987 3.141 1.00 35.91 122 SER B CA 1
ATOM 2693 C C . SER B 1 81 ? -41.953 10.622 3.966 1.00 34.04 122 SER B C 1
ATOM 2694 O O . SER B 1 81 ? -42.120 11.701 4.506 1.00 34.70 122 SER B O 1
ATOM 2697 N N . MET B 1 82 ? -40.812 9.950 4.042 1.00 32.76 123 MET B N 1
ATOM 2698 C CA . MET B 1 82 ? -39.630 10.481 4.709 1.00 31.53 123 MET B CA 1
ATOM 2699 C C . MET B 1 82 ? -39.108 11.762 4.043 1.00 31.51 123 MET B C 1
ATOM 2700 O O . MET B 1 82 ? -38.596 12.654 4.723 1.00 31.15 123 MET B O 1
ATOM 2705 N N . VAL B 1 83 ? -39.206 11.845 2.722 1.00 31.05 124 VAL B N 1
ATOM 2706 C CA . VAL B 1 83 ? -38.788 13.057 2.035 1.00 31.22 124 VAL B CA 1
ATOM 2707 C C . VAL B 1 83 ? -39.691 14.209 2.481 1.00 31.87 124 VAL B C 1
ATOM 2708 O O . VAL B 1 83 ? -39.180 15.241 2.896 1.00 31.01 124 VAL B O 1
ATOM 2712 N N . SER B 1 84 ? -41.015 14.015 2.417 1.00 33.54 125 SER B N 1
ATOM 2713 C CA . SER B 1 84 ? -41.996 15.036 2.854 1.00 35.19 125 SER B CA 1
ATOM 2714 C C . SER B 1 84 ? -41.701 15.508 4.261 1.00 33.51 125 SER B C 1
ATOM 2715 O O . SER B 1 84 ? -41.758 16.692 4.551 1.00 34.63 125 SER B O 1
ATOM 2718 N N . LEU B 1 85 ? -41.394 14.570 5.138 1.00 32.34 126 LEU B N 1
ATOM 2719 C CA . LEU B 1 85 ? -41.090 14.908 6.510 1.00 31.31 126 LEU B CA 1
ATOM 2720 C C . LEU B 1 85 ? -39.798 15.724 6.621 1.00 30.70 126 LEU B C 1
ATOM 2721 O O . LEU B 1 85 ? -39.736 16.692 7.383 1.00 31.22 126 LEU B O 1
ATOM 2726 N N . ALA B 1 86 ? -38.782 15.345 5.851 1.00 29.51 127 ALA B N 1
ATOM 2727 C CA . ALA B 1 86 ? -37.510 16.045 5.859 1.00 28.91 127 ALA B CA 1
ATOM 2728 C C . ALA B 1 86 ? -37.675 17.458 5.295 1.00 29.48 127 ALA B C 1
ATOM 2729 O O . ALA B 1 86 ? -36.939 18.371 5.662 1.00 30.33 127 ALA B O 1
ATOM 2731 N N . AS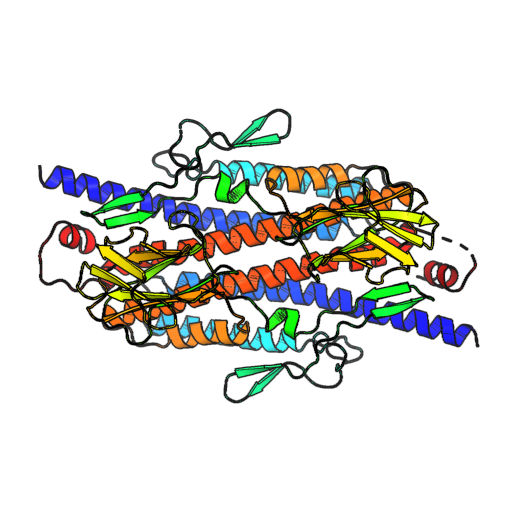N B 1 87 ? -38.668 17.635 4.432 1.00 29.92 128 ASN B N 1
ATOM 2732 C CA . ASN B 1 87 ? -39.005 18.942 3.870 1.00 30.71 128 ASN B CA 1
ATOM 2733 C C . ASN B 1 87 ? -40.060 19.686 4.712 1.00 30.26 128 ASN B C 1
ATOM 2734 O O . ASN B 1 87 ? -40.733 20.596 4.211 1.00 31.51 128 ASN B O 1
ATOM 2739 N N . SER B 1 88 ? -40.190 19.311 5.988 1.00 35.52 129 SER B N 1
ATOM 2740 C CA . SER B 1 88 ? -41.108 19.988 6.921 1.00 36.42 129 SER B CA 1
ATOM 2741 C C . SER B 1 88 ? -40.804 21.479 7.089 1.00 36.60 129 SER B C 1
ATOM 2742 O O . SER B 1 88 ? -39.647 21.885 7.062 1.00 35.05 129 SER B O 1
ATOM 2745 N N . THR B 1 89 ? -41.859 22.279 7.242 1.00 38.70 130 THR B N 1
ATOM 2746 C CA . THR B 1 89 ? -41.738 23.726 7.455 1.00 39.87 130 THR B CA 1
ATOM 2747 C C . THR B 1 89 ? -42.273 24.135 8.835 1.00 40.68 130 THR B C 1
ATOM 2748 O O . THR B 1 89 ? -43.026 23.383 9.454 1.00 39.59 130 THR B O 1
ATOM 2752 N N . ASP B 1 90 ? -41.878 25.330 9.293 1.00 41.88 131 ASP B N 1
ATOM 2753 C CA . ASP B 1 90 ? -42.152 25.790 10.645 1.00 43.09 131 ASP B CA 1
ATOM 2754 C C . ASP B 1 90 ? -43.330 26.759 10.783 1.00 46.59 131 ASP B C 1
ATOM 2755 O O . ASP B 1 90 ? -43.516 27.378 11.832 1.00 47.66 131 ASP B O 1
ATOM 2760 N N . GLY B 1 91 ? -44.118 26.918 9.740 1.00 49.60 132 GLY B N 1
ATOM 2761 C CA . GLY B 1 91 ? -45.344 27.695 9.895 1.00 53.96 132 GLY B CA 1
ATOM 2762 C C . GLY B 1 91 ? -45.197 29.183 9.626 1.00 56.19 132 GLY B C 1
ATOM 2763 O O . GLY B 1 91 ? -46.094 29.781 9.017 1.00 59.10 132 GLY B O 1
ATOM 2764 N N . THR B 1 92 ? -44.093 29.796 10.073 1.00 54.89 133 THR B N 1
ATOM 2765 C CA . THR B 1 92 ? -43.696 31.053 9.433 1.00 56.23 133 THR B CA 1
ATOM 2766 C C . THR B 1 92 ? -43.353 30.753 7.976 1.00 56.28 133 THR B C 1
ATOM 2767 O O . THR B 1 92 ? -43.118 31.666 7.198 1.00 58.19 133 THR B O 1
ATOM 2771 N N . GLY B 1 93 ? -43.320 29.465 7.627 1.00 54.61 134 GLY B N 1
ATOM 2772 C CA . GLY B 1 93 ? -43.096 29.026 6.250 1.00 54.39 134 GLY B CA 1
ATOM 2773 C C . GLY B 1 93 ? -41.640 28.762 5.905 1.00 52.09 134 GLY B C 1
ATOM 2774 O O . GLY B 1 93 ? -41.294 28.614 4.730 1.00 52.91 134 GLY B O 1
ATOM 2775 N N . ARG B 1 94 ? -40.785 28.717 6.925 1.00 49.23 135 ARG B N 1
ATOM 2776 C CA . ARG B 1 94 ? -39.388 28.361 6.737 1.00 46.89 135 ARG B CA 1
ATOM 2777 C C . ARG B 1 94 ? -39.245 26.845 6.838 1.00 44.15 135 ARG B C 1
ATOM 2778 O O . ARG B 1 94 ? -39.955 26.200 7.607 1.00 43.79 135 ARG B O 1
ATOM 2786 N N . TYR B 1 95 ? -38.309 26.275 6.093 1.00 42.15 136 TYR B N 1
ATOM 2787 C CA . TYR B 1 95 ? -38.009 24.847 6.226 1.00 39.49 136 TYR B CA 1
ATOM 2788 C C . TYR B 1 95 ? -37.252 24.580 7.536 1.00 37.57 136 TYR B C 1
ATOM 2789 O O . TYR B 1 95 ? -36.360 25.345 7.894 1.00 37.04 136 TYR B O 1
ATOM 2798 N N . LEU B 1 96 ? -37.625 23.506 8.235 1.00 36.34 137 LEU B N 1
ATOM 2799 C CA . LEU B 1 96 ? -37.015 23.133 9.508 1.00 35.71 137 LEU B CA 1
ATOM 2800 C C . LEU B 1 96 ? -35.587 22.657 9.389 1.00 34.80 137 LEU B C 1
ATOM 2801 O O . LEU B 1 96 ? -34.775 22.911 10.284 1.00 33.86 137 LEU B O 1
ATOM 2806 N N . PHE B 1 97 ? -35.312 21.932 8.304 1.00 33.90 138 PHE B N 1
ATOM 2807 C CA . PHE B 1 97 ? -34.117 21.111 8.216 1.00 33.22 138 PHE B CA 1
ATOM 2808 C C . PHE B 1 97 ? -33.183 21.518 7.084 1.00 34.04 138 PHE B C 1
ATOM 2809 O O . PHE B 1 97 ? -32.570 20.672 6.476 1.00 34.01 138 PHE B O 1
ATOM 2817 N N . ALA B 1 98 ? -33.061 22.810 6.812 1.00 35.87 139 ALA B N 1
ATOM 2818 C CA . ALA B 1 98 ? -32.142 23.263 5.756 1.00 38.53 139 ALA B CA 1
ATOM 2819 C C . ALA B 1 98 ? -30.900 23.967 6.311 1.00 39.63 139 ALA B C 1
ATOM 2820 O O . ALA B 1 98 ? -30.096 24.507 5.556 1.00 40.68 139 ALA B O 1
ATOM 2822 N N . GLY B 1 99 ? -30.751 23.976 7.629 1.00 40.24 140 GLY B N 1
ATOM 2823 C CA . GLY B 1 99 ? -29.758 24.847 8.262 1.00 42.49 140 GLY B CA 1
ATOM 2824 C C . GLY B 1 99 ? -30.159 26.293 8.030 1.00 44.95 140 GLY B C 1
ATOM 2825 O O . GLY B 1 99 ? -31.318 26.666 8.266 1.00 44.68 140 GLY B O 1
ATOM 2826 N N . THR B 1 100 ? -29.226 27.106 7.539 1.00 47.86 141 THR B N 1
ATOM 2827 C CA . THR B 1 100 ? -29.525 28.522 7.271 1.00 51.03 141 THR B CA 1
ATOM 2828 C C . THR B 1 100 ? -29.832 28.871 5.798 1.00 53.44 141 THR B C 1
ATOM 2829 O O . THR B 1 100 ? -29.787 30.049 5.417 1.00 55.88 141 THR B O 1
ATOM 2833 N N . SER B 1 101 ? -30.149 27.864 4.982 1.00 53.20 142 SER B N 1
ATOM 2834 C CA . SER B 1 101 ? -30.532 28.082 3.588 1.00 55.19 142 SER B CA 1
ATOM 2835 C C . SER B 1 101 ? -31.791 28.937 3.484 1.00 56.66 142 SER B C 1
ATOM 2836 O O . SER B 1 101 ? -32.783 28.680 4.168 1.00 55.97 142 SER B O 1
ATOM 2838 N N . GLY B 1 103 ? -33.826 29.925 1.400 1.00 58.28 144 GLY B N 1
ATOM 2839 C CA . GLY B 1 103 ? -33.810 29.157 0.154 1.00 58.49 144 GLY B CA 1
ATOM 2840 C C . GLY B 1 103 ? -34.998 28.215 0.010 1.00 57.27 144 GLY B C 1
ATOM 2841 O O . GLY B 1 103 ? -35.937 28.266 0.810 1.00 56.87 144 GLY B O 1
ATOM 2842 N N . ASN B 1 104 ? -34.957 27.367 -1.019 1.00 56.68 145 ASN B N 1
ATOM 2843 C CA . ASN B 1 104 ? -36.030 26.401 -1.309 1.00 55.11 145 ASN B CA 1
ATOM 2844 C C . ASN B 1 104 ? -35.959 25.097 -0.487 1.00 51.40 145 ASN B C 1
ATOM 2845 O O . ASN B 1 104 ? -35.201 24.997 0.497 1.00 50.00 145 ASN B O 1
ATOM 2850 N N . ALA B 1 105 ? -36.771 24.117 -0.896 1.00 49.57 146 ALA B N 1
ATOM 2851 C CA . ALA B 1 105 ? -36.873 22.801 -0.270 1.00 45.83 146 ALA B CA 1
ATOM 2852 C C . ALA B 1 105 ? -35.503 22.113 -0.189 1.00 43.36 146 ALA B C 1
ATOM 2853 O O . ALA B 1 105 ? -34.825 21.981 -1.202 1.00 43.69 146 ALA B O 1
ATOM 2855 N N . PRO B 1 106 ? -35.083 21.696 1.022 1.00 40.41 147 PRO B N 1
ATOM 2856 C CA . PRO B 1 106 ? -33.718 21.183 1.176 1.00 38.54 147 PRO B CA 1
ATOM 2857 C C . PRO B 1 106 ? -33.481 19.769 0.646 1.00 37.10 147 PRO B C 1
ATOM 2858 O O . PRO B 1 106 ? -32.339 19.425 0.316 1.00 36.57 147 PRO B O 1
ATOM 2862 N N . PHE B 1 107 ? -34.535 18.963 0.552 1.00 35.85 148 PHE B N 1
ATOM 2863 C CA . PHE B 1 107 ? -34.405 17.605 0.015 1.00 34.18 148 PHE B CA 1
ATOM 2864 C C . PHE B 1 107 ? -35.133 17.497 -1.307 1.00 35.04 148 PHE B C 1
ATOM 2865 O O . PHE B 1 107 ? -36.350 17.689 -1.378 1.00 35.85 148 PHE B O 1
ATOM 2873 N N . ILE B 1 108 ? -34.372 17.199 -2.355 1.00 34.33 149 ILE B N 1
ATOM 2874 C CA . ILE B 1 108 ? -34.904 17.196 -3.701 1.00 35.19 149 ILE B CA 1
ATOM 2875 C C . ILE B 1 108 ? -34.637 15.853 -4.352 1.00 34.19 149 ILE B C 1
ATOM 2876 O O . ILE B 1 108 ? -33.586 15.250 -4.111 1.00 32.58 149 ILE B O 1
ATOM 2881 N N . LYS B 1 109 ? -35.600 15.364 -5.141 1.00 34.18 150 LYS B N 1
ATOM 2882 C CA . LYS B 1 109 ? -35.386 14.146 -5.921 1.00 33.13 150 LYS B CA 1
ATOM 2883 C C . LYS B 1 109 ? -34.697 14.516 -7.224 1.00 33.81 150 LYS B C 1
ATOM 2884 O O . LYS B 1 109 ? -35.145 15.407 -7.964 1.00 34.13 150 LYS B O 1
ATOM 2890 N N . SER B 1 110 ? -33.608 13.817 -7.506 1.00 33.02 151 SER B N 1
ATOM 2891 C CA . SER B 1 110 ? -32.841 14.048 -8.725 1.00 34.24 151 SER B CA 1
ATOM 2892 C C . SER B 1 110 ? -32.288 12.726 -9.214 1.00 33.82 151 SER B C 1
ATOM 2893 O O . SER B 1 110 ? -31.513 12.080 -8.516 1.00 31.53 151 SER B O 1
ATOM 2896 N N . ASN B 1 111 ? -32.703 12.338 -10.424 1.00 35.23 152 ASN B N 1
ATOM 2897 C CA . ASN B 1 111 ? -32.293 11.080 -11.051 1.00 35.63 152 ASN B CA 1
ATOM 2898 C C . ASN B 1 111 ? -32.334 9.871 -10.125 1.00 33.73 152 ASN B C 1
ATOM 2899 O O . ASN B 1 111 ? -31.433 9.030 -10.155 1.00 33.02 152 ASN B O 1
ATOM 2904 N N . GLY B 1 112 ? -33.403 9.789 -9.322 1.00 33.67 153 GLY B N 1
ATOM 2905 C CA . GLY B 1 112 ? -33.652 8.640 -8.456 1.00 33.21 153 GLY B CA 1
ATOM 2906 C C . GLY B 1 112 ? -32.937 8.683 -7.113 1.00 33.45 153 GLY B C 1
ATOM 2907 O O . GLY B 1 112 ? -32.989 7.720 -6.347 1.00 32.73 153 GLY B O 1
ATOM 2908 N N . ASN B 1 113 ? -32.261 9.794 -6.833 1.00 33.25 154 ASN B N 1
ATOM 2909 C CA . ASN B 1 113 ? -31.637 10.001 -5.538 1.00 32.44 154 ASN B CA 1
ATOM 2910 C C . ASN B 1 113 ? -32.299 11.200 -4.848 1.00 31.73 154 ASN B C 1
ATOM 2911 O O . ASN B 1 113 ? -32.902 12.041 -5.513 1.00 32.29 154 ASN B O 1
ATOM 2916 N N . VAL B 1 114 ? -32.181 11.267 -3.523 1.00 30.05 155 VAL B N 1
ATOM 2917 C CA . VAL B 1 114 ? -32.586 12.445 -2.763 1.00 29.21 155 VAL B CA 1
ATOM 2918 C C . VAL B 1 114 ? -31.310 13.181 -2.408 1.00 29.51 155 VAL B C 1
ATOM 2919 O O . VAL B 1 114 ? -30.429 12.646 -1.728 1.00 29.43 155 VAL B O 1
ATOM 2923 N N . LEU B 1 115 ? -31.187 14.397 -2.898 1.00 30.14 156 LEU B N 1
ATOM 2924 C CA . LEU B 1 115 ? -30.011 15.192 -2.595 1.00 30.99 156 LEU B CA 1
ATOM 2925 C C . LEU B 1 115 ? -30.383 16.258 -1.586 1.00 30.93 156 LEU B C 1
ATOM 2926 O O . LEU B 1 115 ? -31.555 16.656 -1.492 1.00 30.04 156 LEU B O 1
ATOM 2931 N N . TYR B 1 116 ? -29.382 16.733 -0.849 1.00 30.96 157 TYR B N 1
ATOM 2932 C CA . TYR B 1 116 ? -29.625 17.747 0.156 1.00 31.59 157 TYR B CA 1
ATOM 2933 C C . TYR B 1 116 ? -29.089 19.087 -0.308 1.00 33.63 157 TYR B C 1
ATOM 2934 O O . TYR B 1 116 ? -27.892 19.230 -0.516 1.00 34.05 157 TYR B O 1
ATOM 2943 N N . ASN B 1 117 ? -29.994 20.058 -0.460 1.00 35.77 158 ASN B N 1
ATOM 2944 C CA . ASN B 1 117 ? -29.675 21.415 -0.925 1.00 38.90 158 ASN B CA 1
ATOM 2945 C C . ASN B 1 117 ? -29.524 22.456 0.181 1.00 39.36 158 ASN B C 1
ATOM 2946 O O . ASN B 1 117 ? -29.185 23.601 -0.094 1.00 40.70 158 ASN B O 1
ATOM 2951 N N . GLY B 1 118 ? -29.800 22.077 1.425 1.00 37.86 159 GLY B N 1
ATOM 2952 C CA . GLY B 1 118 ? -29.663 23.024 2.525 1.00 38.62 159 GLY B CA 1
ATOM 2953 C C . GLY B 1 118 ? -28.197 23.258 2.830 1.00 39.81 159 GLY B C 1
ATOM 2954 O O . GLY B 1 118 ? -27.328 22.867 2.041 1.00 39.83 159 GLY B O 1
ATOM 2955 N N . ASP B 1 119 ? -27.908 23.892 3.967 1.00 39.85 160 ASP B N 1
ATOM 2956 C CA . ASP B 1 119 ? -26.514 24.044 4.380 1.00 41.10 160 ASP B CA 1
ATOM 2957 C C . ASP B 1 119 ? -26.219 23.305 5.693 1.00 40.46 160 ASP B C 1
ATOM 2958 O O . ASP B 1 119 ? -27.067 22.577 6.215 1.00 38.63 160 ASP B O 1
ATOM 2963 N N . GLN B 1 120 ? -25.014 23.505 6.213 1.00 42.23 161 GLN B N 1
ATOM 2964 C CA . GLN B 1 120 ? -24.481 22.690 7.289 1.00 42.54 161 GLN B CA 1
ATOM 2965 C C . GLN B 1 120 ? -24.433 23.442 8.598 1.00 42.46 161 GLN B C 1
ATOM 2966 O O . GLN B 1 120 ? -23.941 22.914 9.596 1.00 42.16 161 GLN B O 1
ATOM 2972 N N . THR B 1 121 ? -24.918 24.684 8.581 1.00 43.58 162 THR B N 1
ATOM 2973 C CA . THR B 1 121 ? -24.837 25.587 9.740 1.00 43.48 162 THR B CA 1
ATOM 2974 C C . THR B 1 121 ? -26.041 25.438 10.682 1.00 41.63 162 THR B C 1
ATOM 2975 O O . THR B 1 121 ? -27.191 25.585 10.279 1.00 41.20 162 THR B O 1
ATOM 2979 N N . GLN B 1 122 ? -25.766 25.124 11.939 1.00 41.10 163 GLN B N 1
ATOM 2980 C CA . GLN B 1 122 ? -26.791 25.160 12.979 1.00 39.57 163 GLN B CA 1
ATOM 2981 C C . GLN B 1 122 ? -26.771 26.516 13.697 1.00 40.13 163 GLN B C 1
ATOM 2982 O O . GLN B 1 122 ? -25.827 26.846 14.416 1.00 40.42 163 GLN B O 1
ATOM 2988 N N . LYS B 1 123 ? -27.822 27.300 13.502 1.00 39.89 164 LYS B N 1
ATOM 2989 C CA . LYS B 1 123 ? -27.840 28.655 14.028 1.00 40.22 164 LYS B CA 1
ATOM 2990 C C . LYS B 1 123 ? -27.834 28.671 15.560 1.00 38.88 164 LYS B C 1
ATOM 2991 O O . LYS B 1 123 ? -28.446 27.822 16.219 1.00 38.04 164 LYS B O 1
ATOM 2997 N N . GLN B 1 124 ? -27.096 29.635 16.095 1.00 38.28 165 GLN B N 1
ATOM 2998 C CA . GLN B 1 124 ? -27.202 30.048 17.466 1.00 36.98 165 GLN B CA 1
ATOM 2999 C C . GLN B 1 124 ? -28.145 31.252 17.534 1.00 36.42 165 GLN B C 1
ATOM 3000 O O . GLN B 1 124 ? -27.810 32.335 17.055 1.00 37.03 165 GLN B O 1
ATOM 3006 N N . VAL B 1 125 ? -29.321 31.059 18.119 1.00 34.90 166 VAL B N 1
ATOM 3007 C CA . VAL B 1 125 ? -30.294 32.152 18.257 1.00 34.98 166 VAL B CA 1
ATOM 3008 C C . VAL B 1 125 ? -30.110 32.877 19.581 1.00 34.55 166 VAL B C 1
ATOM 3009 O O . VAL B 1 125 ? -30.138 32.265 20.655 1.00 34.83 166 VAL B O 1
ATOM 3013 N N . GLU B 1 126 ? -29.917 34.185 19.506 1.00 34.35 167 GLU B N 1
ATOM 3014 C CA . GLU B 1 126 ? -29.789 34.987 20.699 1.00 33.93 167 GLU B CA 1
ATOM 3015 C C . GLU B 1 126 ? -31.179 35.343 21.230 1.00 33.38 167 GLU B C 1
ATOM 3016 O O . GLU B 1 126 ? -31.864 36.196 20.681 1.00 34.11 167 GLU B O 1
ATOM 3022 N N . VAL B 1 127 ? -31.582 34.685 22.312 1.00 32.22 168 VAL B N 1
ATOM 3023 C CA . VAL B 1 127 ? -32.952 34.777 22.796 1.00 31.58 168 VAL B CA 1
ATOM 3024 C C . VAL B 1 127 ? -33.081 35.842 23.843 1.00 32.05 168 VAL B C 1
ATOM 3025 O O . VAL B 1 127 ? -34.192 36.255 24.165 1.00 32.67 168 VAL B O 1
ATOM 3029 N N . ALA B 1 128 ? -31.934 36.280 24.358 1.00 32.15 169 ALA B N 1
ATOM 3030 C CA . ALA B 1 128 ? -31.818 37.405 25.301 1.00 32.65 169 ALA B CA 1
ATOM 3031 C C . ALA B 1 128 ? -30.359 37.899 25.243 1.00 33.57 169 ALA B C 1
ATOM 3032 O O . ALA B 1 128 ? -29.525 37.225 24.643 1.00 32.29 169 ALA B O 1
ATOM 3034 N N . PRO B 1 129 ? -30.032 39.071 25.846 1.00 34.77 170 PRO B N 1
ATOM 3035 C CA . PRO B 1 129 ? -28.619 39.490 25.752 1.00 36.15 170 PRO B CA 1
ATOM 3036 C C . PRO B 1 129 ? -27.621 38.384 26.168 1.00 35.85 170 PRO B C 1
ATOM 3037 O O . PRO B 1 129 ? -27.718 37.854 27.282 1.00 34.67 170 PRO B O 1
ATOM 3041 N N . ASP B 1 130 ? -26.704 38.025 25.260 1.00 36.73 171 ASP B N 1
ATOM 3042 C CA . ASP B 1 130 ? -25.627 37.036 25.523 1.00 37.35 171 ASP B CA 1
ATOM 3043 C C . ASP B 1 130 ? -26.117 35.651 25.938 1.00 35.99 171 ASP B C 1
ATOM 3044 O O . ASP B 1 130 ? -25.441 34.946 26.705 1.00 36.57 171 ASP B O 1
ATOM 3049 N N . THR B 1 131 ? -27.291 35.276 25.443 1.00 34.17 172 THR B N 1
ATOM 3050 C CA . THR B 1 131 ? -27.974 34.061 25.852 1.00 32.28 172 THR B CA 1
ATOM 3051 C C . THR B 1 131 ? -28.449 33.393 24.585 1.00 31.47 172 THR B C 1
ATOM 3052 O O . THR B 1 131 ? -29.237 33.967 23.843 1.00 31.33 172 THR B O 1
ATOM 3056 N N . PHE B 1 132 ? -28.003 32.171 24.357 1.00 30.83 173 PHE B N 1
ATOM 3057 C CA . PHE B 1 132 ? -28.192 31.526 23.065 1.00 30.88 173 PHE B CA 1
ATOM 3058 C C . PHE B 1 132 ? -28.928 30.206 23.187 1.00 30.26 173 PHE B C 1
ATOM 3059 O O . PHE B 1 132 ? -28.659 29.416 24.092 1.00 29.38 173 PHE B O 1
ATOM 3067 N N . VAL B 1 133 ? -29.868 29.992 22.269 1.00 30.14 174 VAL B N 1
ATOM 3068 C CA . VAL B 1 133 ? -30.489 28.685 22.074 1.00 29.71 174 VAL B CA 1
ATOM 3069 C C . VAL B 1 133 ? -30.010 28.097 20.741 1.00 30.20 174 VAL B C 1
ATOM 3070 O O . VAL B 1 133 ? -30.029 28.786 19.731 1.00 30.72 174 VAL B O 1
ATOM 3074 N N . SER B 1 134 ? -29.617 26.830 20.719 1.00 30.46 175 SER B N 1
ATOM 3075 C CA . SER B 1 134 ? -29.300 26.189 19.436 1.00 31.50 175 SER B CA 1
ATOM 3076 C C . SER B 1 134 ? -30.572 25.859 18.624 1.00 30.97 175 SER B C 1
ATOM 3077 O O . SER B 1 134 ? -31.503 25.199 19.128 1.00 30.52 175 SER B O 1
ATOM 3080 N N . ASP B 1 135 ? -30.588 26.336 17.377 1.00 31.21 176 ASP B N 1
ATOM 3081 C CA . ASP B 1 135 ? -31.650 26.078 16.391 1.00 30.80 176 ASP B CA 1
ATOM 3082 C C . ASP B 1 135 ? -31.628 24.605 15.926 1.00 30.59 176 ASP B C 1
ATOM 3083 O O . ASP B 1 135 ? -30.831 23.801 16.424 1.00 30.15 176 ASP B O 1
ATOM 3088 N N . THR B 1 136 ? -32.541 24.258 15.013 1.00 30.37 177 THR B N 1
ATOM 3089 C CA . THR B 1 136 ? -32.725 22.878 14.548 1.00 30.01 177 THR B CA 1
ATOM 3090 C C . THR B 1 136 ? -31.478 22.358 13.826 1.00 29.77 177 THR B C 1
ATOM 3091 O O . THR B 1 136 ? -30.696 23.134 13.251 1.00 29.72 177 THR B O 1
ATOM 3095 N N . LEU B 1 137 ? -31.283 21.047 13.860 1.00 29.56 178 LEU B N 1
ATOM 3096 C CA . LEU B 1 137 ? -30.177 20.440 13.102 1.00 29.73 178 LEU B CA 1
ATOM 3097 C C . LEU B 1 137 ? -30.282 20.764 11.612 1.00 29.80 178 LEU B C 1
ATOM 3098 O O . LEU B 1 137 ? -31.379 20.887 11.072 1.00 29.70 178 LEU B O 1
ATOM 3103 N N . PRO B 1 138 ? -29.135 20.935 10.936 1.00 30.01 179 PRO B N 1
ATOM 3104 C CA . PRO B 1 138 ? -29.224 20.903 9.475 1.00 29.75 179 PRO B CA 1
ATOM 3105 C C . PRO B 1 138 ? -29.662 19.512 8.983 1.00 28.76 179 PRO B C 1
ATOM 3106 O O . PRO B 1 138 ? -29.312 18.499 9.591 1.00 27.98 179 PRO B O 1
ATOM 3110 N N . GLY B 1 139 ? -30.430 19.464 7.897 1.00 28.78 180 GLY B N 1
ATOM 3111 C CA . GLY B 1 139 ? -31.016 18.202 7.432 1.00 28.34 180 GLY B CA 1
ATOM 3112 C C . GLY B 1 139 ? -29.978 17.123 7.149 1.00 28.82 180 GLY B C 1
ATOM 3113 O O . GLY B 1 139 ? -30.277 15.94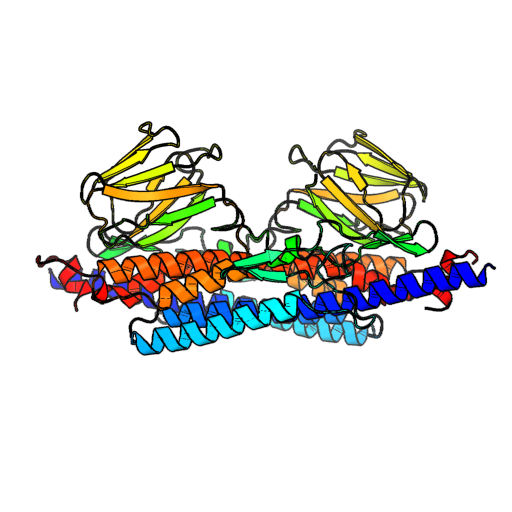2 7.245 1.00 27.79 180 GLY B O 1
ATOM 3114 N N . SER B 1 140 ? -28.755 17.530 6.811 1.00 29.61 181 SER B N 1
ATOM 3115 C CA . SER B 1 140 ? -27.689 16.568 6.519 1.00 31.22 181 SER B CA 1
ATOM 3116 C C . SER B 1 140 ? -27.344 15.733 7.730 1.00 31.26 181 SER B C 1
ATOM 3117 O O . SER B 1 140 ? -26.998 14.572 7.580 1.00 31.25 181 SER B O 1
ATOM 3120 N N . GLU B 1 141 ? -27.433 16.344 8.916 1.00 31.50 182 GLU B N 1
ATOM 3121 C CA . GLU B 1 141 ? -27.066 15.695 10.180 1.00 32.47 182 GLU B CA 1
ATOM 3122 C C . GLU B 1 141 ? -28.102 14.662 10.646 1.00 31.10 182 GLU B C 1
ATOM 3123 O O . GLU B 1 141 ? -27.818 13.836 11.524 1.00 31.83 182 GLU B O 1
ATOM 3129 N N . ILE B 1 142 ? -29.301 14.726 10.089 1.00 29.14 183 ILE B N 1
ATOM 3130 C CA . ILE B 1 142 ? -30.348 13.795 10.475 1.00 28.07 183 ILE B CA 1
ATOM 3131 C C . ILE B 1 142 ? -30.516 12.713 9.421 1.00 27.64 183 ILE B C 1
ATOM 3132 O O . ILE B 1 142 ? -30.522 11.529 9.725 1.00 26.62 183 ILE B O 1
ATOM 3137 N N . PHE B 1 143 ? -30.654 13.140 8.169 1.00 27.27 184 PHE B N 1
ATOM 3138 C CA . PHE B 1 143 ? -31.078 12.251 7.107 1.00 27.33 184 PHE B CA 1
ATOM 3139 C C . PHE B 1 143 ? -29.956 11.732 6.216 1.00 27.19 184 PHE B C 1
ATOM 3140 O O . PHE B 1 143 ? -30.110 10.686 5.605 1.00 27.07 184 PHE B O 1
ATOM 3148 N N . MET B 1 144 ? -28.850 12.471 6.120 1.00 27.48 185 MET B N 1
ATOM 3149 C CA . MET B 1 144 ? -27.815 12.155 5.131 1.00 27.68 185 MET B CA 1
ATOM 3150 C C . MET B 1 144 ? -26.605 11.452 5.729 1.00 29.28 185 MET B C 1
ATOM 3151 O O . MET B 1 144 ? -26.134 10.456 5.163 1.00 29.50 185 MET B O 1
ATOM 3156 N N . ARG B 1 145 ? -26.090 11.986 6.842 1.00 29.17 186 ARG B N 1
ATOM 3157 C CA . ARG B 1 145 ? -24.787 11.555 7.356 1.00 31.50 186 ARG B CA 1
ATOM 3158 C C . ARG B 1 145 ? -24.950 10.462 8.396 1.00 31.39 186 ARG B C 1
ATOM 3159 O O . ARG B 1 145 ? -24.643 10.645 9.574 1.00 31.76 186 ARG B O 1
ATOM 3167 N N . ILE B 1 146 ? -25.467 9.327 7.945 1.00 31.09 187 ILE B N 1
ATOM 3168 C CA . ILE B 1 146 ? -25.770 8.239 8.854 1.00 31.20 187 ILE B CA 1
ATOM 3169 C C . ILE B 1 146 ? -24.742 7.163 8.615 1.00 32.02 187 ILE B C 1
ATOM 3170 O O . ILE B 1 146 ? -24.585 6.704 7.483 1.00 32.31 187 ILE B O 1
ATOM 3175 N N . ARG B 1 147 ? -24.053 6.760 9.673 1.00 32.81 188 ARG B N 1
ATOM 3176 C CA . ARG B 1 147 ? -23.010 5.746 9.585 1.00 34.83 188 ARG B CA 1
ATOM 3177 C C . ARG B 1 147 ? -23.603 4.425 9.132 1.00 34.61 188 ARG B C 1
ATOM 3178 O O . ARG B 1 147 ? -24.788 4.171 9.353 1.00 33.53 188 ARG B O 1
ATOM 3186 N N . THR B 1 148 ? -22.790 3.600 8.477 1.00 30.22 189 THR B N 1
ATOM 3187 C CA . THR B 1 148 ? -23.249 2.292 7.989 1.00 28.30 189 THR B CA 1
ATOM 3188 C C . THR B 1 148 ? -22.665 1.142 8.809 1.00 28.71 189 THR B C 1
ATOM 3189 O O . THR B 1 148 ? -21.820 1.365 9.686 1.00 29.22 189 THR B O 1
ATOM 3193 N N . GLY B 1 149 ? -23.131 -0.080 8.520 1.00 27.85 190 GLY B N 1
ATOM 3194 C CA . GLY B 1 149 ? -22.647 -1.285 9.191 1.00 28.88 190 GLY B CA 1
ATOM 3195 C C . GLY B 1 149 ? -23.052 -1.330 10.652 1.00 30.37 190 GLY B C 1
ATOM 3196 O O . GLY B 1 149 ? -24.249 -1.371 10.963 1.00 30.57 190 GLY B O 1
ATOM 3197 N N . ASP B 1 150 ? -22.066 -1.366 11.542 1.00 31.96 191 ASP B N 1
ATOM 3198 C CA . ASP B 1 150 ? -22.358 -1.290 12.980 1.00 35.74 191 ASP B CA 1
ATOM 3199 C C . ASP B 1 150 ? -21.974 0.076 13.581 1.00 37.28 191 ASP B C 1
ATOM 3200 O O . ASP B 1 150 ? -21.908 0.231 14.806 1.00 39.86 191 ASP B O 1
ATOM 3205 N N . GLY B 1 151 ? -21.741 1.058 12.710 1.00 35.94 192 GLY B N 1
ATOM 3206 C CA . GLY B 1 151 ? -21.324 2.380 13.146 1.00 38.35 192 GLY B CA 1
ATOM 3207 C C . GLY B 1 151 ? -19.828 2.591 13.035 1.00 39.96 192 GLY B C 1
ATOM 3208 O O . GLY B 1 151 ? -19.376 3.721 12.869 1.00 41.18 192 GLY B O 1
ATOM 3209 N N . SER B 1 152 ? -19.055 1.511 13.127 1.00 40.68 193 SER B N 1
ATOM 3210 C CA . SER B 1 152 ? -17.594 1.621 13.066 1.00 42.96 193 SER B CA 1
ATOM 3211 C C . SER B 1 152 ? -17.017 0.895 11.861 1.00 41.07 193 SER B C 1
ATOM 3212 O O . SER B 1 152 ? -16.171 1.437 11.154 1.00 41.66 193 SER B O 1
ATOM 3215 N N . VAL B 1 153 ? -17.494 -0.323 11.635 1.00 39.54 194 VAL B N 1
ATOM 3216 C CA . VAL B 1 153 ? -17.067 -1.156 10.517 1.00 38.64 194 VAL B CA 1
ATOM 3217 C C . VAL B 1 153 ? -18.263 -1.511 9.617 1.00 36.07 194 VAL B C 1
ATOM 3218 O O . VAL B 1 153 ? -19.408 -1.598 10.087 1.00 35.14 194 VAL B O 1
ATOM 3222 N N . ASP B 1 154 ? -17.991 -1.687 8.326 1.00 35.02 195 ASP B N 1
ATOM 3223 C CA . ASP B 1 154 ? -19.002 -2.126 7.358 1.00 32.94 195 ASP B CA 1
ATOM 3224 C C . ASP B 1 154 ? -18.390 -3.270 6.540 1.00 33.33 195 ASP B C 1
ATOM 3225 O O . ASP B 1 154 ? -17.179 -3.309 6.282 1.00 34.31 195 ASP B O 1
ATOM 3230 N N . ALA B 1 155 ? -19.225 -4.213 6.149 1.00 32.24 196 ALA B N 1
ATOM 3231 C CA . ALA B 1 155 ? -18.764 -5.316 5.323 1.00 33.34 196 ALA B CA 1
ATOM 3232 C C . ALA B 1 155 ? -19.862 -5.686 4.344 1.00 32.61 196 ALA B C 1
ATOM 3233 O O . ALA B 1 155 ? -21.054 -5.510 4.652 1.00 31.86 196 ALA B O 1
ATOM 3235 N N . HIS B 1 156 ? -19.461 -6.202 3.183 1.00 33.80 197 HIS B N 1
ATOM 3236 C CA . HIS B 1 156 ? -20.399 -6.711 2.169 1.00 34.06 197 HIS B CA 1
ATOM 3237 C C . HIS B 1 156 ? -19.864 -7.919 1.424 1.00 35.23 197 HIS B C 1
ATOM 3238 O O . HIS B 1 156 ? -18.680 -8.004 1.123 1.00 36.93 197 HIS B O 1
ATOM 3245 N N . ALA B 1 157 ? -20.764 -8.826 1.078 1.00 35.35 198 ALA B N 1
ATOM 3246 C CA . ALA B 1 157 ? -20.491 -9.794 0.037 1.00 37.06 198 ALA B CA 1
ATOM 3247 C C . ALA B 1 157 ? -20.213 -9.024 -1.231 1.00 39.00 198 ALA B C 1
ATOM 3248 O O . ALA B 1 157 ? -20.942 -8.096 -1.560 1.00 39.30 198 ALA B O 1
ATOM 3250 N N . ASN B 1 158 ? -19.147 -9.383 -1.937 1.00 41.06 199 ASN B N 1
ATOM 3251 C CA . ASN B 1 158 ? -18.873 -8.764 -3.226 1.00 42.68 199 ASN B CA 1
ATOM 3252 C C . ASN B 1 158 ? -20.009 -9.050 -4.198 1.00 43.46 199 ASN B C 1
ATOM 3253 O O . ASN B 1 158 ? -20.587 -10.155 -4.186 1.00 42.81 199 ASN B O 1
ATOM 3258 N N . ALA B 1 159 ? -20.307 -8.049 -5.037 1.00 44.29 200 ALA B N 1
ATOM 3259 C CA . ALA B 1 159 ? -21.453 -8.061 -5.937 1.00 45.70 200 ALA B CA 1
ATOM 3260 C C . ALA B 1 159 ? -21.362 -9.129 -7.015 1.00 49.23 200 ALA B C 1
ATOM 3261 O O . ALA B 1 159 ? -22.393 -9.542 -7.550 1.00 51.00 200 ALA B O 1
ATOM 3263 N N . THR B 1 160 ? -20.138 -9.565 -7.334 1.00 50.71 201 THR B N 1
ATOM 3264 C CA . THR B 1 160 ? -19.894 -10.492 -8.440 1.00 53.55 201 THR B CA 1
ATOM 3265 C C . THR B 1 160 ? -19.796 -11.955 -7.980 1.00 52.57 201 THR B C 1
ATOM 3266 O O . THR B 1 160 ? -19.528 -12.847 -8.791 1.00 54.79 201 THR B O 1
ATOM 3270 N N . ASN B 1 161 ? -20.035 -12.196 -6.692 1.00 48.36 202 ASN B N 1
ATOM 3271 C CA . ASN B 1 161 ? -19.981 -13.547 -6.138 1.00 48.00 202 ASN B CA 1
ATOM 3272 C C . ASN B 1 161 ? -20.940 -14.520 -6.818 1.00 49.56 202 ASN B C 1
ATOM 3273 O O . ASN B 1 161 ? -22.066 -14.155 -7.170 1.00 49.92 202 ASN B O 1
ATOM 3278 N N . THR B 1 162 ? -20.495 -15.761 -6.984 1.00 51.11 203 THR B N 1
ATOM 3279 C CA . THR B 1 162 ? -21.293 -16.790 -7.672 1.00 52.92 203 THR B CA 1
ATOM 3280 C C . THR B 1 162 ? -21.758 -17.944 -6.771 1.00 51.24 203 THR B C 1
ATOM 3281 O O . THR B 1 162 ? -22.582 -18.774 -7.186 1.00 52.62 203 THR B O 1
ATOM 3285 N N . GLY B 1 163 ? -21.214 -18.014 -5.558 1.00 48.00 204 GLY B N 1
ATOM 3286 C CA . GLY B 1 163 ? -21.603 -19.051 -4.596 1.00 45.91 204 GLY B CA 1
ATOM 3287 C C . GLY B 1 163 ? -22.760 -18.563 -3.744 1.00 42.89 204 GLY B C 1
ATOM 3288 O O . GLY B 1 163 ? -23.415 -17.565 -4.076 1.00 41.81 204 GLY B O 1
ATOM 3289 N N . THR B 1 164 ? -23.001 -19.256 -2.635 1.00 41.11 205 THR B N 1
ATOM 3290 C CA . THR B 1 164 ? -24.150 -18.983 -1.764 1.00 38.97 205 THR B CA 1
ATOM 3291 C C . THR B 1 164 ? -23.710 -18.544 -0.356 1.00 36.83 205 THR B C 1
ATOM 3292 O O . THR B 1 164 ? -24.430 -18.745 0.629 1.00 35.67 205 THR B O 1
ATOM 3296 N N . GLY B 1 165 ? -22.519 -17.958 -0.281 1.00 36.43 206 GLY B N 1
ATOM 3297 C CA . GLY B 1 165 ? -21.925 -17.502 0.960 1.00 34.52 206 GLY B CA 1
ATOM 3298 C C . GLY B 1 165 ? -22.668 -16.292 1.500 1.00 33.72 206 GLY B C 1
ATOM 3299 O O . GLY B 1 165 ? -22.795 -15.288 0.806 1.00 32.63 206 GLY B O 1
ATOM 3300 N N . LEU B 1 166 ? -23.143 -16.395 2.746 1.00 32.48 207 LEU B N 1
ATOM 3301 C CA . LEU B 1 166 ? -23.891 -15.315 3.370 1.00 32.26 207 LEU B CA 1
ATOM 3302 C C . LEU B 1 166 ? -23.082 -14.637 4.456 1.00 31.71 207 LEU B C 1
ATOM 3303 O O . LEU B 1 166 ? -22.518 -15.301 5.333 1.00 32.45 207 LEU B O 1
ATOM 3308 N N . LEU B 1 167 ? -23.027 -13.309 4.377 1.00 31.37 208 LEU B N 1
ATOM 3309 C CA . LEU B 1 167 ? -22.443 -12.466 5.414 1.00 30.71 208 LEU B CA 1
ATOM 3310 C C . LEU B 1 167 ? -23.405 -12.351 6.605 1.00 30.95 208 LEU B C 1
ATOM 3311 O O . LEU B 1 167 ? -24.311 -11.491 6.620 1.00 29.47 208 LEU B O 1
ATOM 3316 N N . LEU B 1 168 ? -23.195 -13.207 7.607 1.00 31.85 209 LEU B N 1
ATOM 3317 C CA . LEU B 1 168 ? -24.082 -13.273 8.773 1.00 33.40 209 LEU B CA 1
ATOM 3318 C C . LEU B 1 168 ? -23.851 -12.169 9.800 1.00 34.66 209 LEU B C 1
ATOM 3319 O O . LEU B 1 168 ? -24.817 -11.660 10.378 1.00 35.57 209 LEU B O 1
ATOM 3324 N N . ASP B 1 169 ? -22.581 -11.851 10.066 1.00 36.07 210 ASP B N 1
ATOM 3325 C CA . ASP B 1 169 ? -22.179 -10.760 10.984 1.00 37.30 210 ASP B CA 1
ATOM 3326 C C . ASP B 1 169 ? -20.689 -10.439 10.899 1.00 38.10 210 ASP B C 1
ATOM 3327 O O . ASP B 1 169 ? -19.911 -11.128 10.198 1.00 37.73 210 ASP B O 1
ATOM 3332 N N . PHE B 1 170 ? -20.307 -9.394 11.628 1.00 38.69 211 PHE B N 1
ATOM 3333 C CA . PHE B 1 170 ? -18.957 -8.842 11.593 1.00 40.17 211 PHE B CA 1
ATOM 3334 C C . PHE B 1 170 ? -18.846 -7.792 12.673 1.00 42.15 211 PHE B C 1
ATOM 3335 O O . PHE B 1 170 ? -19.870 -7.286 13.149 1.00 41.44 211 PHE B O 1
ATOM 3343 N N . SER B 1 171 ? -17.610 -7.476 13.059 1.00 45.35 212 SER B N 1
ATOM 3344 C CA . SER B 1 171 ? -17.316 -6.333 13.945 1.00 47.97 212 SER B CA 1
ATOM 3345 C C . SER B 1 171 ? -15.822 -6.157 14.117 1.00 51.64 212 SER B C 1
ATOM 3346 O O . SER B 1 171 ? -15.039 -6.888 13.504 1.00 51.66 212 SER B O 1
ATOM 3349 N N . ARG B 1 172 ? -15.438 -5.171 14.939 1.00 55.15 213 ARG B N 1
ATOM 3350 C CA . ARG B 1 172 ? -14.090 -5.080 15.496 1.00 60.00 213 ARG B CA 1
ATOM 3351 C C . ARG B 1 172 ? -13.915 -6.214 16.502 1.00 63.43 213 ARG B C 1
ATOM 3352 O O . ARG B 1 172 ? -14.892 -6.650 17.106 1.00 62.95 213 ARG B O 1
ATOM 3360 N N . ASP B 1 173 ? -12.678 -6.674 16.695 1.00 67.66 214 ASP B N 1
ATOM 3361 C CA . ASP B 1 173 ? -12.371 -7.684 17.720 1.00 72.01 214 ASP B CA 1
ATOM 3362 C C . ASP B 1 173 ? -11.703 -7.046 18.929 1.00 77.34 214 ASP B C 1
ATOM 3363 O O . ASP B 1 173 ? -10.713 -6.332 18.794 1.00 79.63 214 ASP B O 1
ATOM 3365 N N . TRP B 1 179 ? -6.826 -3.281 14.914 1.00 80.37 220 TRP B N 1
ATOM 3366 C CA . TRP B 1 179 ? -7.382 -2.720 13.678 1.00 75.39 220 TRP B CA 1
ATOM 3367 C C . TRP B 1 179 ? -6.832 -1.326 13.417 1.00 76.96 220 TRP B C 1
ATOM 3368 O O . TRP B 1 179 ? -7.118 -0.382 14.161 1.00 77.58 220 TRP B O 1
ATOM 3379 N N . ASN B 1 180 ? -6.032 -1.213 12.359 1.00 77.84 221 ASN B N 1
ATOM 3380 C CA . ASN B 1 180 ? -5.365 0.040 12.004 1.00 79.73 221 ASN B CA 1
ATOM 3381 C C . ASN B 1 180 ? -6.321 1.070 11.404 1.00 74.87 221 ASN B C 1
ATOM 3382 O O . ASN B 1 180 ? -5.989 2.254 11.283 1.00 76.15 221 ASN B O 1
ATOM 3387 N N . GLY B 1 181 ? -7.514 0.604 11.044 1.00 69.40 222 GLY B N 1
ATOM 3388 C CA . GLY B 1 181 ? -8.544 1.452 10.454 1.00 64.56 222 GLY B CA 1
ATOM 3389 C C . GLY B 1 181 ? -8.727 1.139 8.987 1.00 61.74 222 GLY B C 1
ATOM 3390 O O . GLY B 1 181 ? -9.487 1.813 8.297 1.00 58.99 222 GLY B O 1
ATOM 3391 N N . GLY B 1 182 ? -8.047 0.091 8.524 1.00 62.94 223 GLY B N 1
ATOM 3392 C CA . GLY B 1 182 ? -7.953 -0.224 7.101 1.00 61.86 223 GLY B CA 1
ATOM 3393 C C . GLY B 1 182 ? -8.973 -1.213 6.568 1.00 57.88 223 GLY B C 1
ATOM 3394 O O . GLY B 1 182 ? -9.612 -1.942 7.334 1.00 56.07 223 GLY B O 1
ATOM 3395 N N . SER B 1 183 ? -9.112 -1.233 5.241 1.00 56.91 224 SER B N 1
ATOM 3396 C CA . SER B 1 183 ? -10.048 -2.121 4.557 1.00 53.61 224 SER B CA 1
ATOM 3397 C C . SER B 1 183 ? -9.388 -3.449 4.199 1.00 55.53 224 SER B C 1
ATOM 3398 O O . SER B 1 183 ? -8.214 -3.489 3.845 1.00 59.40 224 SER B O 1
ATOM 3401 N N . TYR B 1 184 ? -10.144 -4.537 4.312 1.00 52.91 225 TYR B N 1
ATOM 3402 C CA . TYR B 1 184 ? -9.624 -5.864 3.996 1.00 54.55 225 TYR B CA 1
ATOM 3403 C C . TYR B 1 184 ? -10.608 -6.640 3.126 1.00 51.84 225 TYR B C 1
ATOM 3404 O O . TYR B 1 184 ? -11.789 -6.315 3.052 1.00 47.95 225 TYR B O 1
ATOM 3413 N N . SER B 1 185 ? -10.089 -7.670 2.474 1.00 54.22 226 SER B N 1
ATOM 3414 C CA . SER B 1 185 ? -10.853 -8.540 1.607 1.00 53.15 226 SER B CA 1
ATOM 3415 C C . SER B 1 185 ? -10.602 -10.001 2.012 1.00 54.05 226 SER B C 1
ATOM 3416 O O . SER B 1 185 ? -9.456 -10.443 2.102 1.00 57.16 226 SER B O 1
ATOM 3419 N N . VAL B 1 186 ? -11.675 -10.729 2.306 1.00 50.81 227 VAL B N 1
ATOM 3420 C CA . VAL B 1 186 ? -11.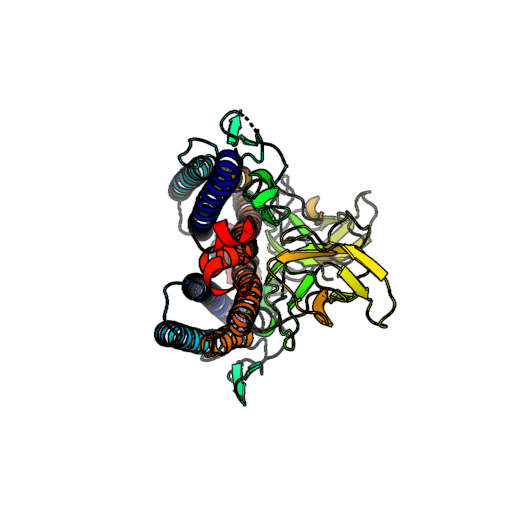584 -12.163 2.525 1.00 51.29 227 VAL B CA 1
ATOM 3421 C C . VAL B 1 186 ? -11.940 -12.811 1.204 1.00 51.67 227 VAL B C 1
ATOM 3422 O O . VAL B 1 186 ? -13.078 -12.679 0.741 1.00 48.89 227 VAL B O 1
ATOM 3426 N N . GLN B 1 187 ? -10.973 -13.498 0.591 1.00 55.17 228 GLN B N 1
ATOM 3427 C CA . GLN B 1 187 ? -11.204 -14.140 -0.701 1.00 56.49 228 GLN B CA 1
ATOM 3428 C C . GLN B 1 187 ? -11.080 -15.660 -0.603 1.00 57.99 228 GLN B C 1
ATOM 3429 O O . GLN B 1 187 ? -10.187 -16.165 0.072 1.00 60.18 228 GLN B O 1
ATOM 3431 N N . PHE B 1 188 ? -11.978 -16.378 -1.276 1.00 57.09 229 PHE B N 1
ATOM 3432 C CA . PHE B 1 188 ? -11.919 -17.844 -1.324 1.00 59.19 229 PHE B CA 1
ATOM 3433 C C . PHE B 1 188 ? -11.129 -18.382 -2.530 1.00 63.89 229 PHE B C 1
ATOM 3434 O O . PHE B 1 188 ? -11.432 -18.057 -3.685 1.00 64.61 229 PHE B O 1
ATOM 3442 N N . THR B 1 189 ? -10.117 -19.200 -2.246 1.00 67.72 230 THR B N 1
ATOM 3443 C CA . THR B 1 189 ? -9.250 -19.748 -3.285 1.00 73.27 230 THR B CA 1
ATOM 3444 C C . THR B 1 189 ? -9.584 -21.213 -3.543 1.00 74.52 230 THR B C 1
ATOM 3445 O O . THR B 1 189 ? -9.323 -21.740 -4.626 1.00 78.00 230 THR B O 1
ATOM 3449 N N . ALA B 1 190 ? -10.145 -21.860 -2.527 1.00 72.00 231 ALA B N 1
ATOM 3450 C CA . ALA B 1 190 ? -10.791 -23.155 -2.672 1.00 72.25 231 ALA B CA 1
ATOM 3451 C C . ALA B 1 190 ? -12.079 -23.071 -1.870 1.00 67.45 231 ALA B C 1
ATOM 3452 O O . ALA B 1 190 ? -12.329 -22.050 -1.232 1.00 64.63 231 ALA B O 1
ATOM 3454 N N . ALA B 1 191 ? -12.896 -24.123 -1.893 1.00 66.76 232 ALA B N 1
ATOM 3455 C CA . ALA B 1 191 ? -14.143 -24.111 -1.129 1.00 62.84 232 ALA B CA 1
ATOM 3456 C C . ALA B 1 191 ? -13.906 -24.162 0.386 1.00 61.71 232 ALA B C 1
ATOM 3457 O O . ALA B 1 191 ? -14.751 -23.709 1.157 1.00 58.72 232 ALA B O 1
ATOM 3459 N N . ASP B 1 192 ? -12.762 -24.715 0.794 1.00 64.42 233 ASP B N 1
ATOM 3460 C CA . ASP B 1 192 ? -12.415 -24.889 2.209 1.00 64.09 233 ASP B CA 1
ATOM 3461 C C . ASP B 1 192 ? -11.310 -23.947 2.708 1.00 64.97 233 ASP B C 1
ATOM 3462 O O . ASP B 1 192 ? -10.858 -24.072 3.846 1.00 65.84 233 ASP B O 1
ATOM 3467 N N . THR B 1 193 ? -10.886 -23.011 1.859 1.00 64.57 234 THR B N 1
ATOM 3468 C CA . THR B 1 193 ? -9.697 -22.195 2.120 1.00 66.60 234 THR B CA 1
ATOM 3469 C C . THR B 1 193 ? -9.945 -20.739 1.755 1.00 64.04 234 THR B C 1
ATOM 3470 O O . THR B 1 193 ? -10.503 -20.447 0.696 1.00 63.05 234 THR B O 1
ATOM 3474 N N . TYR B 1 194 ? -9.527 -19.828 2.628 1.00 63.27 235 TYR B N 1
ATOM 3475 C CA . TYR B 1 194 ? -9.630 -18.398 2.330 1.00 61.27 235 TYR B CA 1
ATOM 3476 C C . TYR B 1 194 ? -8.296 -17.689 2.534 1.00 64.83 235 TYR B C 1
ATOM 3477 O O . TYR B 1 194 ? -7.398 -18.206 3.206 1.00 68.12 235 TYR B O 1
ATOM 3486 N N . GLU B 1 195 ? -8.183 -16.503 1.938 1.00 64.71 236 GLU B N 1
ATOM 3487 C CA . GLU B 1 195 ? -7.072 -15.594 2.193 1.00 67.51 236 GLU B CA 1
ATOM 3488 C C . GLU B 1 195 ? -7.613 -14.232 2.581 1.00 64.31 236 GLU B C 1
ATOM 3489 O O . GLU B 1 195 ? -8.588 -13.742 1.988 1.00 61.01 236 GLU B O 1
ATOM 3495 N N . VAL B 1 196 ? -6.990 -13.628 3.588 1.00 65.56 237 VAL B N 1
ATOM 3496 C CA . VAL B 1 196 ? -7.248 -12.230 3.921 1.00 63.08 237 VAL B CA 1
ATOM 3497 C C . VAL B 1 196 ? -6.101 -11.383 3.362 1.00 67.45 237 VAL B C 1
ATOM 3498 O O . VAL B 1 196 ? -4.922 -11.693 3.586 1.00 71.83 237 VAL B O 1
ATOM 3502 N N . ARG B 1 197 ? -6.456 -10.339 2.615 1.00 66.03 238 ARG B N 1
ATOM 3503 C CA . ARG B 1 197 ? -5.492 -9.410 2.036 1.00 70.16 238 ARG B CA 1
ATOM 3504 C C . ARG B 1 197 ? -5.959 -7.970 2.238 1.00 68.12 238 ARG B C 1
ATOM 3505 O O . ARG B 1 197 ? -7.157 -7.701 2.225 1.00 63.53 238 ARG B O 1
ATOM 3507 N N . ASP B 1 198 ? -5.017 -7.046 2.429 1.00 72.17 239 ASP B N 1
ATOM 3508 C CA . ASP B 1 198 ? -5.352 -5.649 2.752 1.00 71.00 239 ASP B CA 1
ATOM 3509 C C . ASP B 1 198 ? -5.677 -4.779 1.527 1.00 70.57 239 ASP B C 1
ATOM 3510 O O . ASP B 1 198 ? -5.937 -5.303 0.444 1.00 70.44 239 ASP B O 1
ATOM 3515 N N . SER B 1 199 ? -5.664 -3.455 1.730 1.00 70.88 240 SER B N 1
ATOM 3516 C CA . SER B 1 199 ? -5.925 -2.444 0.692 1.00 71.00 240 SER B CA 1
ATOM 3517 C C . SER B 1 199 ? -5.081 -2.607 -0.567 1.00 75.47 240 SER B C 1
ATOM 3518 O O . SER B 1 199 ? -5.495 -2.202 -1.653 1.00 75.23 240 SER B O 1
ATOM 3521 N N . THR B 1 200 ? -3.895 -3.185 -0.406 1.00 80.22 241 THR B N 1
ATOM 3522 C CA . THR B 1 200 ? -2.928 -3.295 -1.495 1.00 85.77 241 THR B CA 1
ATOM 3523 C C . THR B 1 200 ? -2.843 -4.709 -2.068 1.00 87.19 241 THR B C 1
ATOM 3524 O O . THR B 1 200 ? -1.970 -4.985 -2.906 1.00 92.46 241 THR B O 1
ATOM 3528 N N . ASN B 1 201 ? -3.739 -5.589 -1.609 1.00 82.79 242 ASN B N 1
ATOM 3529 C CA . ASN B 1 201 ? -3.783 -7.005 -2.025 1.00 83.80 242 ASN B CA 1
ATOM 3530 C C . ASN B 1 201 ? -2.723 -7.911 -1.355 1.00 87.97 242 ASN B C 1
ATOM 3531 O O . ASN B 1 201 ? -2.674 -9.125 -1.612 1.00 89.16 242 ASN B O 1
ATOM 3536 N N . ALA B 1 202 ? -1.880 -7.326 -0.502 1.00 90.57 243 ALA B N 1
ATOM 3537 C CA . ALA B 1 202 ? -0.876 -8.085 0.249 1.00 94.78 243 ALA B CA 1
ATOM 3538 C C . ALA B 1 202 ? -1.551 -9.010 1.257 1.00 91.14 243 ALA B C 1
ATOM 3539 O O . ALA B 1 202 ? -2.462 -8.587 1.975 1.00 86.27 243 ALA B O 1
ATOM 3541 N N . LEU B 1 203 ? -1.101 -10.264 1.305 1.00 93.86 244 LEU B N 1
ATOM 3542 C CA . LEU B 1 203 ? -1.665 -11.288 2.200 1.00 91.20 244 LEU B CA 1
ATOM 3543 C C . LEU B 1 203 ? -1.436 -10.967 3.682 1.00 91.73 244 LEU 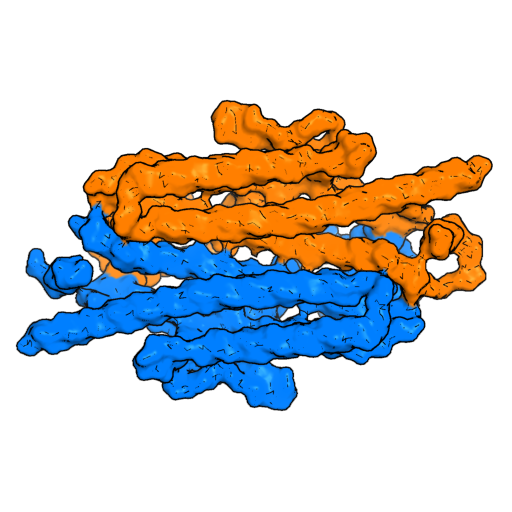B C 1
ATOM 3544 O O . LEU B 1 203 ? -0.302 -10.797 4.117 1.00 97.26 244 LEU B O 1
ATOM 3546 N N . VAL B 1 204 ? -2.522 -10.875 4.446 1.00 86.76 245 VAL B N 1
ATOM 3547 C CA . VAL B 1 204 ? -2.445 -10.604 5.884 1.00 87.38 245 VAL B CA 1
ATOM 3548 C C . VAL B 1 204 ? -2.399 -11.922 6.644 1.00 88.78 245 VAL B C 1
ATOM 3549 O O . VAL B 1 204 ? -1.624 -12.082 7.591 1.00 93.70 245 VAL B O 1
ATOM 3553 N N . SER B 1 205 ? -3.214 -12.868 6.188 1.00 85.23 246 SER B N 1
ATOM 3554 C CA . SER B 1 205 ? -3.480 -14.112 6.890 1.00 84.71 246 SER B CA 1
ATOM 3555 C C . SER B 1 205 ? -4.069 -15.103 5.892 1.00 81.95 246 SER B C 1
ATOM 3556 O O . SER B 1 205 ? -4.518 -14.714 4.812 1.00 79.31 246 SER B O 1
ATOM 3559 N N . THR B 1 206 ? -4.064 -16.382 6.254 1.00 82.37 247 THR B N 1
ATOM 3560 C CA . THR B 1 206 ? -4.707 -17.419 5.448 1.00 79.65 247 THR B CA 1
ATOM 3561 C C . THR B 1 206 ? -5.280 -18.506 6.357 1.00 78.01 247 THR B C 1
ATOM 3562 O O . THR B 1 206 ? -4.650 -18.884 7.344 1.00 81.54 247 THR B O 1
ATOM 3566 N N . GLY B 1 207 ? -6.473 -19.002 6.039 1.00 72.83 248 GLY B N 1
ATOM 3567 C CA . GLY B 1 207 ? -7.113 -19.979 6.916 1.00 71.39 248 GLY B CA 1
ATOM 3568 C C . GLY B 1 207 ? -8.028 -20.985 6.256 1.00 68.43 248 GLY B C 1
ATOM 3569 O O . GLY B 1 207 ? -8.285 -20.917 5.054 1.00 67.25 248 GLY B O 1
ATOM 3570 N N . THR B 1 208 ? -8.522 -21.921 7.062 1.00 67.64 249 THR B N 1
ATOM 3571 C CA . THR B 1 208 ? -9.468 -22.928 6.602 1.00 64.97 249 THR B CA 1
ATOM 3572 C C . THR B 1 208 ? -10.911 -22.492 6.911 1.00 60.24 249 THR B C 1
ATOM 3573 O O . THR B 1 208 ? -11.259 -22.189 8.061 1.00 59.05 249 THR B O 1
ATOM 3577 N N . TYR B 1 209 ? -11.737 -22.439 5.867 1.00 57.29 250 TYR B N 1
ATOM 3578 C CA . TYR B 1 209 ? -13.153 -22.121 6.013 1.00 52.96 250 TYR B CA 1
ATOM 3579 C C . TYR B 1 209 ? -13.937 -23.174 6.793 1.00 52.85 250 TYR B C 1
ATOM 3580 O O . TYR B 1 209 ? -13.820 -24.379 6.533 1.00 54.09 250 TYR B O 1
ATOM 3589 N N . LYS B 1 210 ? -14.723 -22.707 7.758 1.00 50.92 251 LYS B N 1
ATOM 3590 C CA . LYS B 1 210 ? -15.756 -23.533 8.376 1.00 50.93 251 LYS B CA 1
ATOM 3591 C C . LYS B 1 210 ? -17.090 -22.788 8.331 1.00 47.63 251 LYS B C 1
ATOM 3592 O O . LYS B 1 210 ? -17.177 -21.612 8.718 1.00 46.13 251 LYS B O 1
ATOM 3598 N N . ASP B 1 211 ? -18.118 -23.475 7.842 1.00 46.30 252 ASP B N 1
ATOM 3599 C CA . ASP B 1 211 ? -19.434 -22.888 7.699 1.00 44.23 252 ASP B CA 1
ATOM 3600 C C . ASP B 1 211 ? -19.936 -22.324 9.033 1.00 43.98 252 ASP B C 1
ATOM 3601 O O . ASP B 1 211 ? -20.075 -23.050 10.011 1.00 45.34 252 ASP B O 1
ATOM 3606 N N . GLY B 1 212 ? -20.159 -21.014 9.068 1.00 42.72 253 GLY B N 1
ATOM 3607 C CA . GLY B 1 212 ? -20.744 -20.350 10.242 1.00 42.86 253 GLY B CA 1
ATOM 3608 C C . GLY B 1 212 ? -19.852 -20.029 11.428 1.00 45.61 253 GLY B C 1
ATOM 3609 O O . GLY B 1 212 ? -20.363 -19.632 12.474 1.00 46.08 253 GLY B O 1
ATOM 3610 N N . GLU B 1 213 ? -18.534 -20.200 11.291 1.00 47.85 254 GLU B N 1
ATOM 3611 C CA . GLU B 1 213 ? -17.602 -19.845 12.370 1.00 51.40 254 GLU B CA 1
ATOM 3612 C C . GLU B 1 213 ? -16.720 -18.647 12.004 1.00 51.45 254 GLU B C 1
ATOM 3613 O O . GLU B 1 213 ? -16.494 -18.367 10.823 1.00 49.60 254 GLU B O 1
ATOM 3619 N N . ASP B 1 214 ? -16.225 -17.948 13.028 1.00 53.75 255 ASP B N 1
ATOM 3620 C CA . ASP B 1 214 ? -15.569 -16.643 12.853 1.00 53.97 255 ASP B CA 1
ATOM 3621 C C . ASP B 1 214 ? -14.294 -16.667 12.016 1.00 55.29 255 ASP B C 1
ATOM 3622 O O . ASP B 1 214 ? -13.471 -17.578 12.143 1.00 58.47 255 ASP B O 1
ATOM 3627 N N . ILE B 1 215 ? -14.155 -15.661 11.156 1.00 53.34 256 ILE B N 1
ATOM 3628 C CA . ILE B 1 215 ? -12.888 -15.357 10.485 1.00 55.63 256 ILE B CA 1
ATOM 3629 C C . ILE B 1 215 ? -12.246 -14.102 11.110 1.00 57.92 256 ILE B C 1
ATOM 3630 O O . ILE B 1 215 ? -12.742 -12.973 10.943 1.00 55.32 256 ILE B O 1
ATOM 3635 N N . ASN B 1 216 ? -11.156 -14.319 11.843 1.00 62.76 257 ASN B N 1
ATOM 3636 C CA . ASN B 1 216 ? -10.442 -13.250 12.533 1.00 66.11 257 ASN B CA 1
ATOM 3637 C C . ASN B 1 216 ? -9.171 -12.882 11.782 1.00 69.02 257 ASN B C 1
ATOM 3638 O O . ASN B 1 216 ? -8.356 -13.755 11.449 1.00 71.94 257 ASN B O 1
ATOM 3643 N N . ALA B 1 217 ? -9.007 -11.586 11.521 1.00 68.62 258 ALA B N 1
ATOM 3644 C CA . ALA B 1 217 ? -7.789 -11.068 10.905 1.00 71.71 258 ALA B CA 1
ATOM 3645 C C . ALA B 1 217 ? -7.629 -9.589 11.198 1.00 71.73 258 ALA B C 1
ATOM 3646 O O . ALA B 1 217 ? -8.613 -8.884 11.370 1.00 68.25 258 ALA B O 1
ATOM 3648 N N . ALA B 1 218 ? -6.396 -9.138 11.331 1.00 76.05 259 ALA B N 1
ATOM 3649 C CA . ALA B 1 218 ? -6.062 -7.718 11.369 1.00 76.66 259 ALA B CA 1
ATOM 3650 C C . ALA B 1 218 ? -6.969 -6.857 12.233 1.00 74.18 259 ALA B C 1
ATOM 3651 O O . ALA B 1 218 ? -7.184 -5.701 11.922 1.00 72.28 259 ALA B O 1
ATOM 3653 N N . GLY B 1 219 ? -7.476 -7.423 13.324 1.00 74.45 260 GLY B N 1
ATOM 3654 C CA . GLY B 1 219 ? -8.265 -6.687 14.319 1.00 73.40 260 GLY B CA 1
ATOM 3655 C C . GLY B 1 219 ? -9.765 -6.634 14.070 1.00 67.69 260 GLY B C 1
ATOM 3656 O O . GLY B 1 219 ? -10.502 -5.982 14.818 1.00 66.69 260 GLY B O 1
ATOM 3657 N N . VAL B 1 220 ? -10.212 -7.313 13.016 1.00 64.44 261 VAL B N 1
ATOM 3658 C CA . VAL B 1 220 ? -11.635 -7.383 12.660 1.00 59.53 261 VAL B CA 1
ATOM 3659 C C . VAL B 1 220 ? -12.113 -8.827 12.590 1.00 58.77 261 VAL B C 1
ATOM 3660 O O . VAL B 1 220 ? -11.304 -9.762 12.655 1.00 61.74 261 VAL B O 1
ATOM 3664 N N . ARG B 1 221 ? -13.427 -9.003 12.478 1.00 55.04 262 ARG B N 1
ATOM 3665 C CA . ARG B 1 221 ? -14.020 -10.330 12.365 1.00 53.93 262 ARG B CA 1
ATOM 3666 C C . ARG B 1 221 ? -15.268 -10.278 11.511 1.00 49.13 262 ARG B C 1
ATOM 3667 O O . ARG B 1 221 ? -16.028 -9.307 11.544 1.00 47.17 262 ARG B O 1
ATOM 3675 N N . MET B 1 222 ? -15.433 -11.315 10.705 1.00 47.47 263 MET B N 1
ATOM 3676 C CA . MET B 1 222 ? -16.661 -11.557 9.970 1.00 43.57 263 MET B CA 1
ATOM 3677 C C . MET B 1 222 ? -17.002 -13.040 10.057 1.00 43.00 263 MET B C 1
ATOM 3678 O O . MET B 1 222 ? -16.125 -13.873 10.261 1.00 44.94 263 MET B O 1
ATOM 3683 N N . ARG B 1 223 ? -18.283 -13.357 9.913 1.00 40.54 264 ARG B N 1
ATOM 3684 C CA . ARG B 1 223 ? -18.742 -14.738 9.952 1.00 40.48 264 ARG B CA 1
ATOM 3685 C C . ARG B 1 223 ? -19.510 -14.994 8.653 1.00 37.88 264 ARG B C 1
ATOM 3686 O O . ARG B 1 223 ? -20.404 -14.216 8.295 1.00 35.55 264 ARG B O 1
ATOM 3694 N N . ILE B 1 224 ? -19.156 -16.084 7.972 1.00 38.00 265 ILE B N 1
ATOM 3695 C CA . ILE B 1 224 ? -19.766 -16.481 6.692 1.00 36.27 265 ILE B CA 1
ATOM 3696 C C . ILE B 1 224 ? -20.372 -17.896 6.763 1.00 36.74 265 ILE B C 1
ATOM 3697 O O . ILE B 1 224 ? -19.759 -18.829 7.322 1.00 37.73 265 ILE B O 1
ATOM 3702 N N . SER B 1 225 ? -21.582 -18.050 6.225 1.00 35.23 266 SER B N 1
ATOM 3703 C CA . SER B 1 225 ? -22.159 -19.382 6.087 1.00 36.66 266 SER B CA 1
ATOM 3704 C C . SER B 1 225 ? -22.500 -19.740 4.638 1.00 36.59 266 SER B C 1
ATOM 3705 O O . SER B 1 225 ? -22.548 -18.869 3.738 1.00 35.69 266 SER B O 1
ATOM 3708 N N . GLY B 1 226 ? -22.761 -21.025 4.434 1.00 37.93 267 GLY B N 1
ATOM 3709 C CA . GLY B 1 226 ? -23.076 -21.549 3.119 1.00 39.29 267 GLY B CA 1
ATOM 3710 C C . GLY B 1 226 ? -21.825 -21.943 2.359 1.00 40.86 267 GLY B C 1
ATOM 3711 O O . GLY B 1 226 ? -20.786 -22.257 2.961 1.00 41.88 267 GLY B O 1
ATOM 3712 N N . ALA B 1 227 ? -21.932 -21.925 1.030 1.00 41.43 268 ALA B N 1
ATOM 3713 C CA . ALA B 1 227 ? -20.863 -22.355 0.149 1.00 43.17 268 ALA B CA 1
ATOM 3714 C C . ALA B 1 227 ? -20.423 -21.232 -0.813 1.00 43.39 268 ALA B C 1
ATOM 3715 O O . ALA B 1 227 ? -20.929 -21.142 -1.928 1.00 44.14 268 ALA B O 1
ATOM 3717 N N . PRO B 1 228 ? -19.473 -20.377 -0.379 1.00 42.92 269 PRO B N 1
ATOM 3718 C CA . PRO B 1 228 ? -18.853 -19.422 -1.290 1.00 43.43 269 PRO B CA 1
ATOM 3719 C C . PRO B 1 228 ? -18.186 -20.167 -2.434 1.00 46.91 269 PRO B C 1
ATOM 3720 O O . PRO B 1 228 ? -17.689 -21.279 -2.228 1.00 48.09 269 PRO B O 1
ATOM 3724 N N . ALA B 1 229 ? -18.152 -19.559 -3.622 1.00 48.10 270 ALA B N 1
ATOM 3725 C CA . ALA B 1 229 ? -17.450 -20.182 -4.751 1.00 51.97 270 ALA B CA 1
ATOM 3726 C C . ALA B 1 229 ? -15.987 -19.750 -4.797 1.00 53.79 270 ALA B C 1
ATOM 3727 O O . ALA B 1 229 ? -15.595 -18.806 -4.101 1.00 51.50 270 ALA B O 1
ATOM 3729 N N . VAL B 1 230 ? -15.189 -20.462 -5.600 1.00 57.35 271 VAL B N 1
ATOM 3730 C CA . VAL B 1 230 ? -13.813 -20.069 -5.879 1.00 60.67 271 VAL B CA 1
ATOM 3731 C C . VAL B 1 230 ? -13.844 -18.687 -6.520 1.00 60.95 271 VAL B C 1
ATOM 3732 O O . VAL B 1 230 ? -14.500 -18.489 -7.546 1.00 62.07 271 VAL B O 1
ATOM 3736 N N . GLY B 1 231 ? -13.146 -17.734 -5.909 1.00 60.47 272 GLY B N 1
ATOM 3737 C CA . GLY B 1 231 ? -13.122 -16.359 -6.411 1.00 61.17 272 GLY B CA 1
ATOM 3738 C C . GLY B 1 231 ? -13.998 -15.406 -5.612 1.00 56.75 272 GLY B C 1
ATOM 3739 O O . GLY B 1 231 ? -13.759 -14.192 -5.611 1.00 56.20 272 GLY B O 1
ATOM 3740 N N . ASP B 1 232 ? -15.005 -15.948 -4.920 1.00 53.72 273 ASP B N 1
ATOM 3741 C CA . ASP B 1 232 ? -15.913 -15.102 -4.136 1.00 49.72 273 ASP B CA 1
ATOM 3742 C C . ASP B 1 232 ? -15.150 -14.336 -3.075 1.00 48.29 273 ASP B C 1
ATOM 3743 O O . ASP B 1 232 ? -14.140 -14.815 -2.554 1.00 49.97 273 ASP B O 1
ATOM 3748 N N . SER B 1 233 ? -15.602 -13.124 -2.793 1.00 45.83 274 SER B N 1
ATOM 3749 C CA . SER B 1 233 ? -14.932 -12.325 -1.792 1.00 45.13 274 SER B CA 1
ATOM 3750 C C . SER B 1 233 ? -15.900 -11.561 -0.898 1.00 41.61 274 SER B C 1
ATOM 3751 O O . SER B 1 233 ? -17.084 -11.423 -1.208 1.00 39.70 274 SER B O 1
ATOM 3754 N N . PHE B 1 234 ? -15.372 -11.101 0.235 1.00 41.05 275 PHE B N 1
ATOM 3755 C CA . PHE B 1 234 ? -16.107 -10.315 1.190 1.00 38.79 275 PHE B CA 1
ATOM 3756 C C . PHE B 1 234 ? -15.207 -9.179 1.698 1.00 39.88 275 PHE B C 1
ATOM 3757 O O . PHE B 1 234 ? -14.112 -9.418 2.200 1.00 42.01 275 PHE B O 1
ATOM 3765 N N . GLN B 1 235 ? -15.660 -7.943 1.534 1.00 38.94 276 GLN B N 1
ATOM 3766 C CA . GLN B 1 235 ? -14.861 -6.780 1.927 1.00 40.51 276 GLN B CA 1
ATOM 3767 C C . GLN B 1 235 ? -15.334 -6.231 3.261 1.00 38.65 276 GLN B C 1
ATOM 3768 O O . GLN B 1 235 ? -16.527 -6.240 3.555 1.00 36.43 276 GLN B O 1
ATOM 3774 N N . ILE B 1 236 ? -14.386 -5.758 4.060 1.00 40.01 277 ILE B N 1
ATOM 3775 C CA . ILE B 1 236 ? -14.683 -5.145 5.346 1.00 38.85 277 ILE B CA 1
ATOM 3776 C C . ILE B 1 236 ? -13.796 -3.910 5.528 1.00 40.79 277 ILE B C 1
ATOM 3777 O O . ILE B 1 236 ? -12.632 -3.929 5.162 1.00 43.76 277 ILE B O 1
ATOM 3782 N N . GLY B 1 237 ? -14.356 -2.830 6.065 1.00 39.81 278 GLY B N 1
ATOM 3783 C CA . GLY B 1 237 ? -13.586 -1.611 6.295 1.00 41.97 278 GLY B CA 1
ATOM 3784 C C . GLY B 1 237 ? -14.294 -0.669 7.236 1.00 41.16 278 GLY B C 1
ATOM 3785 O O . GLY B 1 237 ? -15.287 -1.034 7.865 1.00 39.85 278 GLY B O 1
ATOM 3786 N N . ALA B 1 238 ? -13.785 0.550 7.341 1.00 42.72 279 ALA B N 1
ATOM 3787 C CA . ALA B 1 238 ? -14.408 1.553 8.187 1.00 42.49 279 ALA B CA 1
ATOM 3788 C C . ALA B 1 238 ? -15.793 1.898 7.642 1.00 39.49 279 ALA B C 1
ATOM 3789 O O . ALA B 1 238 ? -15.963 2.015 6.429 1.00 38.38 279 ALA B O 1
ATOM 3791 N N . SER B 1 239 ? -16.777 2.039 8.529 1.00 38.54 280 SER B N 1
ATOM 3792 C CA . SER B 1 239 ? -18.104 2.487 8.126 1.00 37.22 280 SER B CA 1
ATOM 3793 C C . SER B 1 239 ? -17.999 3.844 7.455 1.00 37.30 280 SER B C 1
ATOM 3794 O O . SER B 1 239 ? -17.230 4.683 7.888 1.00 39.17 280 SER B O 1
ATOM 3797 N N . GLY B 1 240 ? -18.763 4.050 6.392 1.00 36.55 281 GLY B N 1
ATOM 3798 C CA . GLY B 1 240 ? -18.899 5.383 5.777 1.00 37.38 281 GLY B CA 1
ATOM 3799 C C . GLY B 1 240 ? -20.250 5.950 6.172 1.00 36.39 281 GLY B C 1
ATOM 3800 O O . GLY B 1 240 ? -20.804 5.573 7.201 1.00 35.92 281 GLY B O 1
ATOM 3801 N N . THR B 1 241 ? -20.777 6.866 5.375 1.00 36.75 282 THR B N 1
ATOM 3802 C CA . THR B 1 241 ? -22.098 7.413 5.641 1.00 36.85 282 THR B CA 1
ATOM 3803 C C . THR B 1 241 ? -22.979 7.221 4.418 1.00 36.63 282 THR B C 1
ATOM 3804 O O . THR B 1 241 ? -22.486 7.138 3.310 1.00 36.41 282 THR B O 1
ATOM 3808 N N . LYS B 1 242 ? -24.287 7.143 4.636 1.00 28.65 283 LYS B N 1
ATOM 3809 C CA . LYS B 1 242 ? -25.223 6.828 3.577 1.00 29.46 283 LYS B CA 1
ATOM 3810 C C . LYS B 1 242 ? -26.550 7.398 3.984 1.00 28.71 283 LYS B C 1
ATOM 3811 O O . LYS B 1 242 ? -26.982 7.208 5.112 1.00 28.09 283 LYS B O 1
ATOM 3817 N N . ASP B 1 243 ? -27.196 8.096 3.064 1.00 28.61 284 ASP B N 1
ATOM 3818 C CA . ASP B 1 243 ? -28.454 8.733 3.374 1.00 28.18 284 ASP B CA 1
ATOM 3819 C C . ASP B 1 243 ? -29.531 7.671 3.484 1.00 27.79 284 ASP B C 1
ATOM 3820 O O . ASP B 1 243 ? -29.483 6.640 2.810 1.00 28.23 284 ASP B O 1
ATOM 3825 N N . VAL B 1 244 ? -30.480 7.899 4.380 1.00 27.13 285 VAL B N 1
ATOM 3826 C CA . VAL B 1 244 ? -31.556 6.937 4.610 1.00 26.35 285 VAL B CA 1
ATOM 3827 C C . VAL B 1 244 ? -32.411 6.687 3.357 1.00 26.34 285 VAL B C 1
ATOM 3828 O O . VAL B 1 244 ? -32.924 5.591 3.156 1.00 26.88 285 VAL B O 1
ATOM 3832 N N . PHE B 1 245 ? -32.576 7.699 2.521 1.00 25.55 286 PHE B N 1
ATOM 3833 C CA . PHE B 1 245 ? -33.344 7.513 1.303 1.00 26.81 286 PHE B CA 1
ATOM 3834 C C . PHE B 1 245 ? -32.674 6.449 0.424 1.00 26.72 286 PHE B C 1
ATOM 3835 O O . PHE B 1 245 ? -33.342 5.520 -0.014 1.00 26.62 286 PHE B O 1
ATOM 3843 N N . SER B 1 246 ? -31.359 6.555 0.217 1.00 27.18 287 SER B N 1
ATOM 3844 C CA . SER B 1 246 ? -30.616 5.536 -0.560 1.00 29.24 287 SER B CA 1
ATOM 3845 C C . SER B 1 246 ? -30.758 4.148 0.051 1.00 28.34 287 SER B C 1
ATOM 3846 O O . SER B 1 246 ? -30.945 3.159 -0.650 1.00 28.31 287 SER B O 1
ATOM 3849 N N . THR B 1 247 ? -30.660 4.091 1.370 1.00 27.83 288 THR B N 1
ATOM 3850 C CA . THR B 1 247 ? -30.764 2.829 2.089 1.00 26.51 288 THR B CA 1
ATOM 3851 C C . THR B 1 247 ? -32.116 2.135 1.847 1.00 27.18 288 THR B C 1
ATOM 3852 O O . THR B 1 247 ? -32.125 0.943 1.581 1.00 27.23 288 THR B O 1
ATOM 3856 N N . ILE B 1 248 ? -33.234 2.874 1.925 1.00 27.54 289 ILE B N 1
ATOM 3857 C CA . ILE B 1 248 ? -34.550 2.291 1.638 1.00 28.29 289 ILE B CA 1
ATOM 3858 C C . ILE B 1 248 ? -34.624 1.863 0.145 1.00 29.97 289 ILE B C 1
ATOM 3859 O O . ILE B 1 248 ? -35.023 0.739 -0.157 1.00 30.79 289 ILE B O 1
ATOM 3864 N N . ASP B 1 249 ? -34.266 2.777 -0.760 1.00 31.01 290 ASP B N 1
ATOM 3865 C CA . ASP B 1 249 ? -34.068 2.500 -2.208 1.00 33.49 290 ASP B CA 1
ATOM 3866 C C . ASP B 1 249 ? -33.430 1.165 -2.524 1.00 32.87 290 ASP B C 1
ATOM 3867 O O . ASP B 1 249 ? -33.916 0.392 -3.363 1.00 33.09 290 ASP B O 1
ATOM 3872 N N . ASP B 1 250 ? -32.290 0.924 -1.888 1.00 32.34 291 ASP B N 1
ATOM 3873 C CA . ASP B 1 250 ? -31.525 -0.288 -2.157 1.00 32.42 291 ASP B CA 1
ATOM 3874 C C . ASP B 1 250 ? -32.281 -1.542 -1.762 1.00 31.70 291 ASP B C 1
ATOM 3875 O O . ASP B 1 250 ? -32.091 -2.600 -2.371 1.00 31.47 291 ASP B O 1
ATOM 3880 N N . MET B 1 251 ? -33.107 -1.429 -0.720 1.00 31.27 292 MET B N 1
ATOM 3881 C CA . MET B 1 251 ? -33.906 -2.557 -0.264 1.00 31.39 292 MET B CA 1
ATOM 3882 C C . MET B 1 251 ? -34.957 -2.890 -1.291 1.00 30.97 292 MET B C 1
ATOM 3883 O O . MET B 1 251 ? -35.134 -4.066 -1.625 1.00 31.40 292 MET B O 1
ATOM 3888 N N . VAL B 1 252 ? -35.659 -1.844 -1.748 1.00 30.07 293 VAL B N 1
ATOM 3889 C CA . VAL B 1 252 ? -36.656 -1.903 -2.819 1.00 30.36 293 VAL B CA 1
ATOM 3890 C C . VAL B 1 252 ? -36.086 -2.549 -4.084 1.00 30.96 293 VAL B C 1
ATOM 3891 O O . VAL B 1 252 ? -36.730 -3.408 -4.688 1.00 32.19 293 VAL B O 1
ATOM 3895 N N . ALA B 1 253 ? -34.884 -2.143 -4.489 1.00 30.10 294 ALA B N 1
ATOM 3896 C CA . ALA B 1 253 ? -34.293 -2.697 -5.695 1.00 30.83 294 ALA B CA 1
ATOM 3897 C C . ALA B 1 253 ? -33.909 -4.173 -5.462 1.00 30.64 294 ALA B C 1
ATOM 3898 O O . ALA B 1 253 ? -34.042 -4.999 -6.364 1.00 30.86 294 ALA B O 1
ATOM 3900 N N . ALA B 1 254 ? -33.463 -4.501 -4.249 1.00 29.41 295 ALA B N 1
ATOM 3901 C CA . ALA B 1 254 ? -33.098 -5.890 -3.923 1.00 29.78 295 ALA B CA 1
ATOM 3902 C C . ALA B 1 254 ? -34.324 -6.801 -3.988 1.00 31.07 295 ALA B C 1
ATOM 3903 O O . ALA B 1 254 ? -34.289 -7.911 -4.549 1.00 32.07 295 ALA B O 1
ATOM 3905 N N . LEU B 1 255 ? -35.421 -6.295 -3.443 1.00 31.48 296 LEU B N 1
ATOM 3906 C CA . LEU B 1 255 ? -36.701 -6.988 -3.449 1.00 33.18 296 LEU B CA 1
ATOM 3907 C C . LEU B 1 255 ? -37.333 -7.073 -4.821 1.00 34.45 296 LEU B C 1
ATOM 3908 O O . LEU B 1 255 ? -38.308 -7.796 -5.002 1.00 36.05 296 LEU B O 1
ATOM 3913 N N . ASN B 1 256 ? -36.805 -6.312 -5.776 1.00 34.87 297 ASN B N 1
ATOM 3914 C CA . ASN B 1 256 ? -37.200 -6.461 -7.173 1.00 36.44 297 ASN B CA 1
ATOM 3915 C C . ASN B 1 256 ? -36.341 -7.476 -7.948 1.00 36.85 297 ASN B C 1
ATOM 3916 O O . ASN B 1 256 ? -36.699 -7.880 -9.063 1.00 38.00 297 ASN B O 1
ATOM 3921 N N . SER B 1 257 ? -35.221 -7.893 -7.360 1.00 36.48 298 SER B N 1
ATOM 3922 C CA . SER B 1 257 ? -34.293 -8.817 -8.040 1.00 37.16 298 SER B CA 1
ATOM 3923 C C . SER B 1 257 ? -34.930 -10.175 -8.339 1.00 38.76 298 SER B C 1
ATOM 3924 O O . SER B 1 257 ? -35.793 -10.648 -7.590 1.00 39.06 298 SER B O 1
ATOM 3927 N N . ASP B 1 258 ? -34.502 -10.808 -9.428 1.00 39.79 299 ASP B N 1
ATOM 3928 C CA . ASP B 1 258 ? -34.881 -12.188 -9.681 1.00 41.68 299 ASP B CA 1
ATOM 3929 C C . ASP B 1 258 ? -34.178 -13.052 -8.624 1.00 41.78 299 ASP B C 1
ATOM 3930 O O . ASP B 1 258 ? -33.035 -12.783 -8.254 1.00 40.05 299 ASP B O 1
ATOM 3935 N N . THR B 1 259 ? -34.889 -14.047 -8.098 1.00 43.77 300 THR B N 1
ATOM 3936 C CA . THR B 1 259 ? -34.303 -15.002 -7.137 1.00 44.98 300 THR B CA 1
ATOM 3937 C C . THR B 1 259 ? -34.630 -16.448 -7.483 1.00 46.53 300 THR B C 1
ATOM 3938 O O . THR B 1 259 ? -35.118 -17.199 -6.644 1.00 47.77 300 THR B O 1
ATOM 3942 N N . GLN B 1 260 ? -34.345 -16.820 -8.718 1.00 47.65 301 GLN B N 1
ATOM 3943 C CA . GLN B 1 260 ? -34.604 -18.161 -9.223 1.00 49.27 301 GLN B CA 1
ATOM 3944 C C . GLN B 1 260 ? -33.581 -19.190 -8.713 1.00 48.93 301 GLN B C 1
ATOM 3945 O O . GLN B 1 260 ? -33.955 -20.312 -8.349 1.00 50.31 301 GLN B O 1
ATOM 3947 N N . THR B 1 261 ? -32.300 -18.815 -8.694 1.00 46.76 302 THR B N 1
ATOM 3948 C CA . THR B 1 261 ? -31.244 -19.741 -8.288 1.00 45.57 302 THR B CA 1
ATOM 3949 C C . THR B 1 261 ? -30.788 -19.506 -6.847 1.00 44.19 302 THR B C 1
ATOM 3950 O O . THR B 1 261 ? -31.114 -18.474 -6.252 1.00 43.01 302 THR B O 1
ATOM 3954 N N . PRO B 1 262 ? -30.023 -20.460 -6.282 1.00 44.06 303 PRO B N 1
ATOM 3955 C CA . PRO B 1 262 ? -29.385 -20.248 -4.971 1.00 42.92 303 PRO B CA 1
ATOM 3956 C C . PRO B 1 262 ? -28.431 -19.033 -4.930 1.00 41.84 303 PRO B C 1
ATOM 3957 O O . PRO B 1 262 ? -28.414 -18.279 -3.930 1.00 41.44 303 PRO B O 1
ATOM 3961 N N . THR B 1 263 ? -27.655 -18.826 -5.990 1.00 41.41 304 THR B N 1
ATOM 3962 C CA . THR B 1 263 ? -26.745 -17.673 -6.068 1.00 41.24 304 THR B CA 1
ATOM 3963 C C . THR B 1 263 ? -27.485 -16.333 -5.949 1.00 39.72 304 THR B C 1
ATOM 3964 O O . THR B 1 263 ? -27.034 -15.422 -5.258 1.00 38.55 304 THR B O 1
ATOM 3968 N N . GLN B 1 264 ? -28.611 -16.240 -6.649 1.00 39.97 305 GLN B N 1
ATOM 3969 C CA . GLN B 1 264 ? -29.422 -15.031 -6.689 1.00 38.82 305 GLN B CA 1
ATOM 3970 C C . GLN B 1 264 ? -30.119 -14.838 -5.363 1.00 37.83 305 GLN B C 1
ATOM 3971 O O . GLN B 1 264 ? -30.267 -13.705 -4.902 1.00 36.74 305 GLN B O 1
ATOM 3977 N N . LYS B 1 265 ? -30.565 -15.936 -4.755 1.00 38.13 306 LYS B N 1
ATOM 3978 C CA . LYS B 1 265 ? -31.229 -15.842 -3.470 1.00 37.90 306 LYS B CA 1
ATOM 3979 C C . LYS B 1 265 ? -30.268 -15.266 -2.407 1.00 36.22 306 LYS B C 1
ATOM 3980 O O . LYS B 1 265 ? -30.604 -14.310 -1.723 1.00 35.14 306 LYS B O 1
ATOM 3986 N N . ALA B 1 266 ? -29.069 -15.837 -2.325 1.00 35.76 307 ALA B N 1
ATOM 3987 C CA . ALA B 1 266 ? -28.012 -15.381 -1.436 1.00 34.75 307 ALA B CA 1
ATOM 3988 C C . ALA B 1 266 ? -27.611 -13.939 -1.709 1.00 33.94 307 ALA B C 1
ATOM 3989 O O . ALA B 1 266 ? -27.436 -13.163 -0.769 1.00 33.03 307 ALA B O 1
ATOM 3991 N N . ALA B 1 267 ? -27.444 -13.585 -2.990 1.00 33.12 308 ALA B N 1
ATOM 3992 C CA . ALA B 1 267 ? -27.090 -12.223 -3.358 1.00 32.58 308 ALA B CA 1
ATOM 3993 C C . ALA B 1 267 ? -28.136 -11.246 -2.825 1.00 31.81 308 ALA B C 1
ATOM 3994 O O . ALA B 1 267 ? -27.788 -10.185 -2.265 1.00 30.28 308 ALA B O 1
ATOM 3996 N N . MET B 1 268 ? -29.410 -11.602 -3.011 1.00 32.45 309 MET B N 1
ATOM 3997 C CA . MET B 1 268 ? -30.485 -10.794 -2.478 1.00 32.88 309 MET B CA 1
ATOM 3998 C C . MET B 1 268 ? -30.484 -10.746 -0.953 1.00 32.31 309 MET B C 1
ATOM 3999 O O . MET B 1 268 ? -30.763 -9.691 -0.368 1.00 31.91 309 MET B O 1
ATOM 4004 N N . ILE B 1 269 ? -30.241 -11.882 -0.299 1.00 32.28 310 ILE B N 1
ATOM 4005 C CA . ILE B 1 269 ? -30.301 -11.880 1.154 1.00 31.96 310 ILE B CA 1
ATOM 4006 C C . ILE B 1 269 ? -29.143 -11.049 1.704 1.00 31.00 310 ILE B C 1
ATOM 4007 O O . ILE B 1 269 ? -29.328 -10.275 2.625 1.00 30.17 310 ILE B O 1
ATOM 4012 N N . ASN B 1 270 ? -27.963 -11.193 1.119 1.00 30.87 311 ASN B N 1
ATOM 4013 C CA . ASN B 1 270 ? -26.841 -10.326 1.455 1.00 30.52 311 ASN B CA 1
ATOM 4014 C C . ASN B 1 270 ? -27.155 -8.821 1.358 1.00 30.02 311 ASN B C 1
ATOM 4015 O O . ASN B 1 270 ? -26.853 -8.074 2.291 1.00 30.37 311 ASN B O 1
ATOM 4020 N N . THR B 1 271 ? -27.788 -8.383 0.268 1.00 29.89 312 THR B N 1
ATOM 4021 C CA . THR B 1 271 ? -28.149 -6.962 0.081 1.00 28.96 312 THR B CA 1
ATOM 4022 C C . THR B 1 271 ? -29.190 -6.468 1.099 1.00 28.69 312 THR B C 1
ATOM 4023 O O . THR B 1 271 ? -28.981 -5.421 1.753 1.00 27.99 312 THR B O 1
ATOM 4027 N N . LEU B 1 272 ? -30.293 -7.212 1.245 1.00 29.19 313 LEU B N 1
ATOM 4028 C CA . LEU B 1 272 ? -31.318 -6.891 2.262 1.00 29.93 313 LEU B CA 1
ATOM 4029 C C . LEU B 1 272 ? -30.678 -6.718 3.600 1.00 29.23 313 LEU B C 1
ATOM 4030 O O . LEU B 1 272 ? -30.951 -5.755 4.293 1.00 29.27 313 LEU B O 1
ATOM 4035 N N . GLN B 1 273 ? -29.850 -7.684 3.977 1.00 29.18 314 GLN B N 1
ATOM 4036 C CA . GLN B 1 273 ? -29.326 -7.733 5.323 1.00 28.76 314 GLN B CA 1
ATOM 4037 C C . GLN B 1 273 ? -28.354 -6.596 5.563 1.00 28.49 314 GLN B C 1
ATOM 4038 O O . GLN B 1 273 ? -28.374 -5.992 6.620 1.00 28.96 314 GLN B O 1
ATOM 4044 N N . SER B 1 274 ? -27.519 -6.296 4.578 1.00 28.62 315 SER B N 1
ATOM 4045 C CA . SER B 1 274 ? -26.665 -5.117 4.650 1.00 28.91 315 SER B CA 1
ATOM 4046 C C . SER B 1 274 ? -27.481 -3.831 4.829 1.00 28.22 315 SER B C 1
ATOM 4047 O O . SER B 1 274 ? -27.174 -3.024 5.737 1.00 27.18 315 SER B O 1
ATOM 4050 N N . SER B 1 275 ? -28.508 -3.660 3.983 1.00 27.08 316 SER B N 1
ATOM 4051 C CA . SER B 1 275 ? -29.472 -2.553 4.100 1.00 27.32 316 SER B CA 1
ATOM 4052 C C . SER B 1 275 ? -30.141 -2.492 5.480 1.00 27.43 316 SER B C 1
ATOM 4053 O O . SER B 1 275 ? -30.408 -1.400 6.004 1.00 27.32 316 SER B O 1
ATOM 4056 N N . MET B 1 276 ? -30.408 -3.665 6.053 1.00 27.49 317 MET B N 1
ATOM 4057 C CA . MET B 1 276 ? -31.097 -3.758 7.335 1.00 27.93 317 MET B CA 1
ATOM 4058 C C . MET B 1 276 ? -30.195 -3.294 8.469 1.00 27.42 317 MET B C 1
ATOM 4059 O O . MET B 1 276 ? -30.648 -2.591 9.349 1.00 28.21 317 MET B O 1
ATOM 4064 N N . ARG B 1 277 ? -28.930 -3.700 8.438 1.00 27.13 318 ARG B N 1
ATOM 4065 C CA . ARG B 1 277 ? -27.909 -3.126 9.296 1.00 27.03 318 ARG B CA 1
ATOM 4066 C C . ARG B 1 277 ? -27.899 -1.614 9.203 1.00 26.44 318 ARG B C 1
ATOM 4067 O O . ARG B 1 277 ? -27.928 -0.924 10.224 1.00 27.00 318 ARG B O 1
ATOM 4075 N N . ASP B 1 278 ? -27.887 -1.097 7.984 1.00 26.15 319 ASP B N 1
ATOM 4076 C CA . ASP B 1 278 ? -27.833 0.338 7.792 1.00 26.19 319 ASP B CA 1
ATOM 4077 C C . ASP B 1 278 ? -29.103 1.024 8.309 1.00 25.80 319 ASP B C 1
ATOM 4078 O O . ASP B 1 278 ? -29.013 2.096 8.848 1.00 26.39 319 ASP B O 1
ATOM 4083 N N . ILE B 1 279 ? -30.269 0.398 8.134 1.00 26.21 320 ILE B N 1
ATOM 4084 C CA . ILE B 1 279 ? -31.525 0.889 8.696 1.00 26.45 320 ILE B CA 1
ATOM 4085 C C . ILE B 1 279 ? -31.477 0.957 10.234 1.00 27.03 320 ILE B C 1
ATOM 4086 O O . ILE B 1 279 ? -31.968 1.915 10.819 1.00 26.83 320 ILE B O 1
ATOM 4091 N N . ALA B 1 280 ? -30.859 -0.029 10.886 1.00 27.55 321 ALA B N 1
ATOM 4092 C CA . ALA B 1 280 ? -30.722 0.048 12.345 1.00 28.15 321 ALA B CA 1
ATOM 4093 C C . ALA B 1 280 ? -29.846 1.246 12.762 1.00 27.59 321 ALA B C 1
ATOM 4094 O O . ALA B 1 280 ? -30.175 1.950 13.702 1.00 27.10 321 ALA B O 1
ATOM 4096 N N . GLN B 1 281 ? -28.763 1.495 12.029 1.00 27.73 322 GLN B N 1
ATOM 4097 C CA . GLN B 1 281 ? -27.971 2.716 12.225 1.00 27.88 322 GLN B CA 1
ATOM 4098 C C . GLN B 1 281 ? -28.833 3.982 12.057 1.00 27.54 322 GLN B C 1
ATOM 4099 O O . GLN B 1 281 ? -28.712 4.914 12.832 1.00 27.20 322 GLN B O 1
ATOM 4105 N N . ALA B 1 282 ? -29.733 3.974 11.074 1.00 27.51 323 ALA B N 1
ATOM 4106 C CA . ALA B 1 282 ? -30.604 5.119 10.822 1.00 27.79 323 ALA B CA 1
ATOM 4107 C C . ALA B 1 282 ? -31.655 5.323 11.902 1.00 28.21 323 ALA B C 1
ATOM 4108 O O . ALA B 1 282 ? -31.978 6.467 12.241 1.00 27.62 323 ALA B O 1
ATOM 4110 N N . SER B 1 283 ? -32.182 4.219 12.436 1.00 28.77 324 SER B N 1
ATOM 4111 C CA . SER B 1 283 ? -33.051 4.264 13.630 1.00 30.60 324 SER B CA 1
ATOM 4112 C C . SER B 1 283 ? -32.350 4.799 14.861 1.00 30.58 324 SER B C 1
ATOM 4113 O O . SER B 1 283 ? -32.951 5.536 15.634 1.00 31.48 324 SER B O 1
ATOM 4116 N N . SER B 1 284 ? -31.105 4.388 15.065 1.00 31.23 325 SER B N 1
ATOM 4117 C CA . SER B 1 284 ? -30.299 4.895 16.151 1.00 31.85 325 SER B CA 1
ATOM 4118 C C . SER B 1 284 ? -30.082 6.386 16.020 1.00 31.83 325 SER B C 1
ATOM 4119 O O . SER B 1 284 ? -30.320 7.121 16.984 1.00 31.92 325 SER B O 1
ATOM 4122 N N . LYS B 1 285 ? -29.697 6.841 14.830 1.00 31.99 326 LYS B N 1
ATOM 4123 C CA . LYS B 1 285 ? -29.553 8.281 14.587 1.00 32.84 326 LYS B CA 1
ATOM 4124 C C . LYS B 1 285 ? -30.787 9.105 15.011 1.00 32.55 326 LYS B C 1
ATOM 4125 O O . LYS B 1 285 ? -30.629 10.095 15.721 1.00 32.95 326 LYS B O 1
ATOM 4131 N N . MET B 1 286 ? -31.987 8.698 14.604 1.00 31.58 327 MET B N 1
ATOM 4132 C CA . MET B 1 286 ? -33.217 9.408 14.984 1.00 32.29 327 MET B CA 1
ATOM 4133 C C . MET B 1 286 ? -33.403 9.494 16.511 1.00 32.30 327 MET B C 1
ATOM 4134 O O . MET B 1 286 ? -33.674 10.567 17.072 1.00 32.44 327 MET B O 1
ATOM 4139 N N . ILE B 1 287 ? -33.254 8.349 17.165 1.00 31.48 328 ILE B N 1
ATOM 4140 C CA . ILE B 1 287 ? -33.428 8.227 18.586 1.00 31.55 328 ILE B CA 1
ATOM 4141 C C . ILE B 1 287 ? -32.375 9.033 19.339 1.00 31.28 328 ILE B C 1
ATOM 4142 O O . ILE B 1 287 ? -32.692 9.781 20.260 1.00 31.74 328 ILE B O 1
ATOM 4147 N N . ASP B 1 288 ? -31.126 8.873 18.931 1.00 31.05 329 ASP B N 1
ATOM 4148 C CA . ASP B 1 288 ? -30.002 9.581 19.532 1.00 31.20 329 ASP B CA 1
ATOM 4149 C C . ASP B 1 288 ? -30.101 11.107 19.328 1.00 30.40 329 ASP B C 1
ATOM 4150 O O . ASP B 1 288 ? -29.846 11.868 20.269 1.00 30.34 329 ASP B O 1
ATOM 4155 N N . ALA B 1 289 ? -30.478 11.534 18.124 1.00 29.21 330 ALA B N 1
ATOM 4156 C CA . ALA B 1 289 ? -30.523 12.960 17.787 1.00 29.83 330 ALA B CA 1
ATOM 4157 C C . ALA B 1 289 ? -31.571 13.649 18.649 1.00 30.27 330 ALA B C 1
ATOM 4158 O O . ALA B 1 289 ? -31.346 14.742 19.160 1.00 30.55 330 ALA B O 1
ATOM 4160 N N . ARG B 1 290 ? -32.697 12.963 18.822 1.00 30.00 331 ARG B N 1
ATOM 4161 C CA . ARG B 1 290 ? -33.827 13.466 19.576 1.00 30.24 331 ARG B CA 1
ATOM 4162 C C . ARG B 1 290 ? -33.520 13.579 21.059 1.00 29.85 331 ARG B C 1
ATOM 4163 O O . ARG B 1 290 ? -33.790 14.614 21.663 1.00 29.99 331 ARG B O 1
ATOM 4171 N N . ALA B 1 291 ? -32.939 12.531 21.644 1.00 29.39 332 ALA B N 1
ATOM 4172 C CA . ALA B 1 291 ? -32.506 12.592 23.045 1.00 28.73 332 ALA B CA 1
ATOM 4173 C C . ALA B 1 291 ? -31.497 13.732 23.304 1.00 28.60 332 ALA B C 1
ATOM 4174 O O . ALA B 1 291 ? -31.523 14.370 24.379 1.00 28.07 332 ALA B O 1
ATOM 4176 N N . SER B 1 292 ? -30.617 13.987 22.336 1.00 27.64 333 SER B N 1
ATOM 4177 C CA . SER B 1 292 ? -29.615 15.044 22.485 1.00 28.93 333 SER B CA 1
ATOM 4178 C C . SER B 1 292 ? -30.259 16.452 22.515 1.00 28.51 333 SER B C 1
ATOM 4179 O O . SER B 1 292 ? -29.805 17.333 23.256 1.00 29.87 333 SER B O 1
ATOM 4182 N N . GLY B 1 293 ? -31.352 16.627 21.776 1.00 27.12 334 GLY B N 1
ATOM 4183 C CA . GLY B 1 293 ? -32.120 17.873 21.781 1.00 25.80 334 GLY B CA 1
ATOM 4184 C C . GLY B 1 293 ? -33.036 18.119 22.988 1.00 25.77 334 GLY B C 1
ATOM 4185 O O . GLY B 1 293 ? -33.552 19.232 23.155 1.00 25.05 334 GLY B O 1
ATOM 4186 N N . GLY B 1 294 ? -33.252 17.104 23.831 1.00 24.67 335 GLY B N 1
ATOM 4187 C CA . GLY B 1 294 ? -34.243 17.217 24.919 1.00 24.44 335 GLY B CA 1
ATOM 4188 C C . GLY B 1 294 ? -33.973 18.300 25.967 1.00 24.83 335 GLY B C 1
ATOM 4189 O O . GLY B 1 294 ? -34.890 19.016 26.388 1.00 24.75 335 GLY B O 1
ATOM 4190 N N . ALA B 1 295 ? -32.723 18.421 26.404 1.00 24.36 336 ALA B N 1
ATOM 4191 C CA . ALA B 1 295 ? -32.409 19.347 27.505 1.00 25.47 336 ALA B CA 1
ATOM 4192 C C . ALA B 1 295 ? -32.637 20.803 27.100 1.00 26.19 336 ALA B C 1
ATOM 4193 O O . ALA B 1 295 ? -33.132 21.585 27.907 1.00 27.04 336 ALA B O 1
ATOM 4195 N N . GLN B 1 296 ? -32.297 21.145 25.858 1.00 27.32 337 GLN B N 1
ATOM 4196 C CA . GLN B 1 296 ? -32.571 22.491 25.310 1.00 29.02 337 GLN B CA 1
ATOM 4197 C C . GLN B 1 296 ? -34.070 22.835 25.362 1.00 30.09 337 GLN B C 1
ATOM 4198 O O . GLN B 1 296 ? -34.426 23.943 25.734 1.00 31.47 337 GLN B O 1
ATOM 4204 N N . LEU B 1 297 ? -34.938 21.883 25.004 1.00 30.30 338 LEU B N 1
ATOM 4205 C CA . LEU B 1 297 ? -36.398 22.091 25.101 1.00 30.78 338 LEU B CA 1
ATOM 4206 C C . LEU B 1 297 ? -36.865 22.118 26.550 1.00 30.84 338 LEU B C 1
ATOM 4207 O O . LEU B 1 297 ? -37.793 22.852 26.909 1.00 30.72 338 LEU B O 1
ATOM 4212 N N . SER B 1 298 ? -36.246 21.288 27.384 1.00 30.42 339 SER B N 1
ATOM 4213 C CA . SER B 1 298 ? -36.632 21.275 28.781 1.00 30.90 339 SER B CA 1
ATOM 4214 C C . SER B 1 298 ? -36.252 22.583 29.471 1.00 31.23 339 SER B C 1
ATOM 4215 O O . SER B 1 298 ? -37.011 23.096 30.301 1.00 31.64 339 SER B O 1
ATOM 4218 N N . VAL B 1 299 ? -35.085 23.118 29.119 1.00 31.35 340 VAL B N 1
ATOM 4219 C CA . VAL B 1 299 ? -34.618 24.402 29.662 1.00 32.45 340 VAL B CA 1
ATOM 4220 C C . VAL B 1 299 ? -35.566 25.525 29.279 1.00 33.40 340 VAL B C 1
ATOM 4221 O O . VAL B 1 299 ? -35.879 26.364 30.112 1.00 34.44 340 VAL B O 1
ATOM 4223 N N . ILE B 1 300 ? -36.032 25.524 28.029 1.00 33.50 341 ILE B N 1
ATOM 4224 C CA . ILE B 1 300 ? -36.999 26.521 27.573 1.00 34.70 341 ILE B CA 1
ATOM 4225 C C . ILE B 1 300 ? -38.336 26.392 28.315 1.00 35.81 341 ILE B C 1
ATOM 4226 O O . ILE B 1 300 ? -38.827 27.370 28.856 1.00 36.37 341 ILE B O 1
ATOM 4231 N N . ASP B 1 301 ? -38.906 25.185 28.332 1.00 36.28 342 ASP B N 1
ATOM 4232 C CA . ASP B 1 301 ? -40.212 24.935 28.932 1.00 37.73 342 ASP B CA 1
ATOM 4233 C C . ASP B 1 301 ? -40.229 25.391 30.403 1.00 38.73 342 ASP B C 1
ATOM 4234 O O . ASP B 1 301 ? -41.135 26.094 30.851 1.00 38.65 342 ASP B O 1
ATOM 4239 N N . ASN B 1 302 ? -39.177 24.999 31.118 1.00 38.91 343 ASN B N 1
ATOM 4240 C CA . ASN B 1 302 ? -39.046 25.175 32.552 1.00 39.46 343 ASN B CA 1
ATOM 4241 C C . ASN B 1 302 ? -38.331 26.470 32.913 1.00 39.95 343 ASN B C 1
ATOM 4242 O O . ASN B 1 302 ? -37.910 26.646 34.066 1.00 40.37 343 ASN B O 1
ATOM 4247 N N . ALA B 1 303 ? -38.192 27.373 31.945 1.00 40.15 344 ALA B N 1
ATOM 4248 C CA . ALA B 1 303 ? -37.361 28.569 32.123 1.00 41.49 344 ALA B CA 1
ATOM 4249 C C . ALA B 1 303 ? -37.816 29.463 33.256 1.00 43.61 344 ALA B C 1
ATOM 4250 O O . ALA B 1 303 ? -36.984 29.935 34.044 1.00 43.92 344 ALA B O 1
ATOM 4252 N N . ASN B 1 304 ? -39.124 29.687 33.357 1.00 45.32 345 ASN B N 1
ATOM 4253 C CA . ASN B 1 304 ? -39.640 30.545 34.431 1.00 47.71 345 ASN B CA 1
ATOM 4254 C C . ASN B 1 304 ? -39.345 30.003 35.823 1.00 48.50 345 ASN B C 1
ATOM 4255 O O . ASN B 1 304 ? -38.896 30.748 36.699 1.00 49.43 345 ASN B O 1
ATOM 4260 N N . SER B 1 305 ? -39.577 28.708 36.021 1.00 48.52 346 SER B N 1
ATOM 4261 C CA . SER B 1 305 ? -39.356 28.094 37.332 1.00 50.09 346 SER B CA 1
ATOM 4262 C C . SER B 1 305 ? -37.881 27.975 37.741 1.00 49.79 346 SER B C 1
ATOM 4263 O O . SER B 1 305 ? -37.591 27.679 38.902 1.00 50.81 346 SER B O 1
ATOM 4266 N N . LEU B 1 306 ? -36.965 28.222 36.803 1.00 48.67 347 LEU B N 1
ATOM 4267 C CA . LEU B 1 306 ? -35.523 28.187 37.073 1.00 49.13 347 LEU B CA 1
ATOM 4268 C C . LEU B 1 306 ? -34.926 29.558 37.392 1.00 51.16 347 LEU B C 1
ATOM 4269 O O . LEU B 1 306 ? -33.725 29.669 37.610 1.00 51.28 347 LEU B O 1
ATOM 4274 N N . LEU B 1 307 ? -35.764 30.595 37.414 1.00 53.81 348 LEU B N 1
ATOM 4275 C CA . LEU B 1 307 ? -35.316 31.963 37.657 1.00 56.74 348 LEU B CA 1
ATOM 4276 C C . LEU B 1 307 ? -35.185 32.299 39.126 1.00 59.50 348 LEU B C 1
ATOM 4277 O O . LEU B 1 307 ? -36.097 32.040 39.928 1.00 60.29 348 LEU B O 1
ATOM 4282 N N . GLU B 1 308 ? -34.056 32.913 39.466 1.00 61.89 349 GLU B N 1
ATOM 4283 C CA . GLU B 1 308 ? -33.846 33.450 40.813 1.00 64.84 349 GLU B CA 1
ATOM 4284 C C . GLU B 1 308 ? -32.963 34.693 40.806 1.00 66.36 349 GLU B C 1
ATOM 4285 O O . GLU B 1 308 ? -31.913 34.731 41.445 1.00 67.53 349 GLU B O 1
ATOM 4291 N N . SER B 1 309 ? -33.393 35.709 40.073 1.00 67.35 350 SER B N 1
ATOM 4292 C CA . SER B 1 309 ? -32.725 37.003 40.112 1.00 69.21 350 SER B CA 1
ATOM 4293 C C . SER B 1 309 ? -33.590 38.016 40.861 1.00 70.75 350 SER B C 1
ATOM 4294 O O . SER B 1 309 ? -34.822 37.959 40.797 1.00 70.84 350 SER B O 1
ATOM 4297 N N . ASN B 1 310 ? -32.939 38.923 41.582 1.00 72.32 351 ASN B N 1
ATOM 4298 C CA . ASN B 1 310 ? -33.625 40.064 42.190 1.00 74.04 351 ASN B CA 1
ATOM 4299 C C . ASN B 1 310 ? -33.442 41.325 41.330 1.00 74.43 351 ASN B C 1
ATOM 4300 O O . ASN B 1 310 ? -33.817 42.430 41.731 1.00 75.82 351 ASN B O 1
ATOM 4302 N N . GLU B 1 311 ? -32.862 41.138 40.145 1.00 73.21 352 GLU B N 1
ATOM 4303 C CA . GLU B 1 311 ? -32.524 42.240 39.246 1.00 73.29 352 GLU B CA 1
ATOM 4304 C C . GLU B 1 311 ? -33.507 42.311 38.080 1.00 71.92 352 GLU B C 1
ATOM 4305 O O . GLU B 1 311 ? -33.972 41.284 37.599 1.00 70.68 352 GLU B O 1
ATOM 4307 N N . VAL B 1 312 ? -33.838 43.528 37.659 1.00 72.29 353 VAL B N 1
ATOM 4308 C CA . VAL B 1 312 ? -34.580 43.743 36.432 1.00 71.25 353 VAL B CA 1
ATOM 4309 C C . VAL B 1 312 ? -33.565 44.014 35.324 1.00 70.86 353 VAL B C 1
ATOM 4310 O O . VAL B 1 312 ? -32.830 45.013 35.360 1.00 72.09 353 VAL B O 1
ATOM 4314 N N . THR B 1 313 ? -33.502 43.081 34.375 1.00 68.47 354 THR B N 1
ATOM 4315 C CA . THR B 1 313 ? -32.630 43.179 33.216 1.00 67.61 354 THR B CA 1
ATOM 4316 C C . THR B 1 313 ? -33.470 42.830 31.986 1.00 66.34 354 THR B C 1
ATOM 4317 O O . THR B 1 313 ? -34.623 42.413 32.116 1.00 65.84 354 THR B O 1
ATOM 4321 N N . LEU B 1 314 ? -32.901 43.000 30.799 1.00 65.34 355 LEU B N 1
ATOM 4322 C CA . LEU B 1 314 ? -33.603 42.618 29.591 1.00 64.07 355 LEU B CA 1
ATOM 4323 C C . LEU B 1 314 ? -33.946 41.131 29.640 1.00 61.62 355 LEU B C 1
ATOM 4324 O O . LEU B 1 314 ? -35.048 40.734 29.265 1.00 60.77 355 LEU B O 1
ATOM 4329 N N . LYS B 1 315 ? -33.003 40.336 30.152 1.00 60.23 356 LYS B N 1
ATOM 4330 C CA . LYS B 1 315 ? -33.118 38.881 30.235 1.00 57.76 356 LYS B CA 1
ATOM 4331 C C . LYS B 1 315 ? -34.178 38.379 31.223 1.00 57.46 356 LYS B C 1
ATOM 4332 O O . LYS B 1 315 ? -34.815 37.349 30.973 1.00 56.32 356 LYS B O 1
ATOM 4338 N N . THR B 1 316 ? -34.349 39.084 32.342 1.00 58.49 357 THR B N 1
ATOM 4339 C CA . THR B 1 316 ? -35.393 38.740 33.330 1.00 58.67 357 THR B CA 1
ATOM 4340 C C . THR B 1 316 ? -36.784 39.203 32.876 1.00 59.27 357 THR B C 1
ATOM 4341 O O . THR B 1 316 ? -37.772 38.499 33.064 1.00 58.80 357 THR B O 1
ATOM 4345 N N . THR B 1 317 ? -36.846 40.382 32.268 1.00 60.59 358 THR B N 1
ATOM 4346 C CA . THR B 1 317 ? -38.091 40.920 31.732 1.00 62.01 358 THR B CA 1
ATOM 4347 C C . THR B 1 317 ? -38.712 40.011 30.644 1.00 61.74 358 THR B C 1
ATOM 4348 O O . THR B 1 317 ? -39.929 40.014 30.460 1.00 61.95 358 THR B O 1
ATOM 4352 N N . LEU B 1 318 ? -37.873 39.234 29.953 1.00 61.28 359 LEU B N 1
ATOM 4353 C CA . LEU B 1 318 ? -38.320 38.287 28.923 1.00 61.18 359 LEU B CA 1
ATOM 4354 C C . LEU B 1 318 ? -38.685 36.930 29.517 1.00 61.13 359 LEU B C 1
ATOM 4355 O O . LEU B 1 318 ? -39.703 36.339 29.151 1.00 60.80 359 LEU B O 1
ATOM 4360 N N . SER B 1 319 ? -37.830 36.443 30.418 1.00 61.78 360 SER B N 1
ATOM 4361 C CA . SER B 1 319 ? -37.972 35.124 31.028 1.00 62.02 360 SER B CA 1
ATOM 4362 C C . SER B 1 319 ? -39.243 35.024 31.871 1.00 63.54 360 SER B C 1
ATOM 4363 O O . SER B 1 319 ? -39.999 34.057 31.744 1.00 63.49 360 SER B O 1
ATOM 4365 N N . SER B 1 320 ? -39.472 36.034 32.712 1.00 65.52 361 SER B N 1
ATOM 4366 C CA . SER B 1 320 ? -40.688 36.143 33.524 1.00 67.09 361 SER B CA 1
ATOM 4367 C C . SER B 1 320 ? -41.934 36.242 32.639 1.00 67.70 361 SER B C 1
ATOM 4368 O O . SER B 1 320 ? -42.723 35.289 32.588 1.00 67.84 361 SER B O 1
ATOM 4370 N N . ILE B 1 321 ? -42.092 37.374 31.941 1.00 68.22 362 ILE B N 1
ATOM 4371 C CA . ILE B 1 321 ? -43.196 37.591 30.996 1.00 68.38 362 ILE B CA 1
ATOM 4372 C C . ILE B 1 321 ? -43.296 36.489 29.944 1.00 67.06 362 ILE B C 1
ATOM 4373 O O . ILE B 1 321 ? -44.353 36.282 29.360 1.00 67.17 362 ILE B O 1
#

Foldseek 3Di:
DVVVVLVLLLVLLVQLLLLLVLLLVLLVVLLVLLVVLLVLLVVLLDPVDDLVRLLVSLVVLLVSLVVNLVSQQDASVVRFGNAQAPPRPDRQWDDDPQDTHGPGDQHFDFGNNFVVDTFTHHGHSCLQFFFFWFAQRWKAKAWDLPWQFQKAWDHKDFAPPQHAAPQFKWKWFAQAQFKTFIATPVRDTFDIDTDDAQDWDDTRRMIIGIHGTTHHGTMMMMGTIGGGGLSVLSVQLSVLSNWDDPDSRSSSSSNRSSVRSSRRSVSSSVSSVVSSVVSVVSSVCSVCVLVPDPDSVVVSSVVD/DLVVVLVVLLVLLVQQLLLLVLLLVLLVVLLVLLVVLLVLLVVLLDPVDDLVNLLVSLVVLLVSLVVNLVSLQDARVVGHGSAQAPDDDRQWDDDPNDTHGNGDQHFDWGNNFVVDTFTHHGHSCLQFWFFWFAQNWKAKFWDLPWQFQKAFPHKDFCAPQFKWKWAAQQQQKIFIATPVRHTFDIDTDDAFDWDDTHRMITGIHGTTHRGIMMMMGTIGGGGLSVLSVQLSVLSNFDDPDSRSSSSSVRSSVRSSRRSVSSSCSSVVVSVVSVVSSVCSVCVLVPDDDPDDDSVCVSSPD